Protein AF-0000000084555673 (afdb_homodimer)

Structure (mmCIF, N/CA/C/O backbone):
data_AF-0000000084555673-model_v1
#
loop_
_entity.id
_entity.type
_entity.pdbx_description
1 polymer 'AAA domain-containing protein'
#
loop_
_atom_site.group_PDB
_atom_site.id
_atom_site.type_symbol
_atom_site.label_atom_id
_atom_site.label_alt_id
_atom_site.label_comp_id
_atom_site.label_asym_id
_atom_site.label_entity_id
_atom_site.label_seq_id
_atom_site.pdbx_PDB_ins_code
_atom_site.Cartn_x
_atom_site.Cartn_y
_atom_site.Cartn_z
_atom_site.occupancy
_atom_site.B_iso_or_equiv
_atom_site.auth_seq_id
_atom_site.auth_comp_id
_atom_site.auth_asym_id
_atom_site.auth_atom_id
_atom_site.pdbx_PDB_model_num
ATOM 1 N N . MET A 1 1 ? -10.047 24.25 13.906 1 94.38 1 MET A N 1
ATOM 2 C CA . MET A 1 1 ? -9.016 23.453 13.25 1 94.38 1 MET A CA 1
ATOM 3 C C . MET A 1 1 ? -9.531 22.875 11.93 1 94.38 1 MET A C 1
ATOM 5 O O . MET A 1 1 ? -10.531 22.156 11.914 1 94.38 1 MET A O 1
ATOM 9 N N . ARG A 1 2 ? -9 23.391 10.844 1 95.19 2 ARG A N 1
ATOM 10 C CA . ARG A 1 2 ? -9.32 22.859 9.531 1 95.19 2 ARG A CA 1
ATOM 11 C C . ARG A 1 2 ? -8.516 21.594 9.234 1 95.19 2 ARG A C 1
ATOM 13 O O . ARG A 1 2 ? -7.301 21.578 9.414 1 95.19 2 ARG A O 1
ATOM 20 N N . THR A 1 3 ? -9.242 20.484 8.789 1 97.25 3 THR A N 1
ATOM 21 C CA . THR A 1 3 ? -8.57 19.203 8.594 1 97.25 3 THR A CA 1
ATOM 22 C C . THR A 1 3 ? -8.422 18.891 7.105 1 97.25 3 THR A C 1
ATOM 24 O O . THR A 1 3 ? -9.414 18.797 6.383 1 97.25 3 THR A O 1
ATOM 27 N N . ILE A 1 4 ? -7.195 18.719 6.656 1 96.88 4 ILE A N 1
ATOM 28 C CA . ILE A 1 4 ? -6.863 18.375 5.281 1 96.88 4 ILE A CA 1
ATOM 29 C C . ILE A 1 4 ? -6.355 16.938 5.219 1 96.88 4 ILE A C 1
ATOM 31 O O . ILE A 1 4 ? -5.336 16.594 5.824 1 96.88 4 ILE A O 1
ATOM 35 N N . VAL A 1 5 ? -7.059 16.109 4.527 1 97.31 5 VAL A N 1
ATOM 36 C CA . VAL A 1 5 ? -6.668 14.711 4.367 1 97.31 5 VAL A CA 1
ATOM 37 C C . VAL A 1 5 ? -6.047 14.5 2.988 1 97.31 5 VAL A C 1
ATOM 39 O O . VAL A 1 5 ? -6.613 14.922 1.976 1 97.31 5 VAL A O 1
ATOM 42 N N . ILE A 1 6 ? -4.828 13.977 3.006 1 96.75 6 ILE A N 1
ATOM 43 C CA . ILE A 1 6 ? -4.184 13.586 1.755 1 96.75 6 ILE A CA 1
ATOM 44 C C . ILE A 1 6 ? -4.461 12.109 1.466 1 96.75 6 ILE A C 1
ATOM 46 O O . ILE A 1 6 ? -3.98 11.227 2.182 1 96.75 6 ILE A O 1
ATOM 50 N N . GLY A 1 7 ? -5.242 11.906 0.48 1 91.19 7 GLY A N 1
ATOM 51 C CA . GLY A 1 7 ? -5.688 10.547 0.203 1 91.19 7 GLY A CA 1
ATOM 52 C C . GLY A 1 7 ? -5.359 10.086 -1.206 1 91.19 7 GLY A C 1
ATOM 53 O O . GLY A 1 7 ? -5.16 10.914 -2.102 1 91.19 7 GLY A O 1
ATOM 54 N N . ASN A 1 8 ? -5.16 8.781 -1.337 1 83.88 8 ASN A N 1
ATOM 55 C CA . ASN A 1 8 ? -5.016 8.164 -2.65 1 83.88 8 ASN A CA 1
ATOM 56 C C . ASN A 1 8 ? -5.43 6.691 -2.629 1 83.88 8 ASN A C 1
ATOM 58 O O . ASN A 1 8 ? -5.504 6.082 -1.562 1 83.88 8 ASN A O 1
ATOM 62 N N . TRP A 1 9 ? -5.789 6.297 -3.77 1 88.06 9 TRP A N 1
ATOM 63 C CA . TRP A 1 9 ? -6.07 4.879 -3.949 1 88.06 9 TRP A CA 1
ATOM 64 C C . TRP A 1 9 ? -4.809 4.113 -4.332 1 88.06 9 TRP A C 1
ATOM 66 O O . TRP A 1 9 ? -4.578 3 -3.854 1 88.06 9 TRP A O 1
ATOM 76 N N . LYS A 1 10 ? -4.023 4.777 -5.07 1 87.12 10 LYS A N 1
ATOM 77 C CA . LYS A 1 10 ? -2.799 4.16 -5.578 1 87.12 10 LYS A CA 1
ATOM 78 C C . LYS A 1 10 ? -1.605 4.496 -4.688 1 87.12 10 LYS A C 1
ATOM 80 O O . LYS A 1 10 ? -1.474 5.629 -4.219 1 87.12 10 LYS A O 1
ATOM 85 N N . GLY A 1 11 ? -0.724 3.49 -4.414 1 84 11 GLY A N 1
ATOM 86 C CA . GLY A 1 11 ? 0.52 3.725 -3.699 1 84 11 GLY A CA 1
ATOM 87 C C . GLY A 1 11 ? 1.62 4.285 -4.578 1 84 11 GLY A C 1
ATOM 88 O O . GLY A 1 11 ? 1.535 4.219 -5.809 1 84 11 GLY A O 1
ATOM 89 N N . GLY A 1 12 ? 2.604 4.895 -4.004 1 84.69 12 GLY A N 1
ATOM 90 C CA . GLY A 1 12 ? 3.816 5.273 -4.711 1 84.69 12 GLY A CA 1
ATOM 91 C C . GLY A 1 12 ? 3.689 6.594 -5.449 1 84.69 12 GLY A C 1
ATOM 92 O O . GLY A 1 12 ? 4.551 6.941 -6.262 1 84.69 12 GLY A O 1
ATOM 93 N N . VAL A 1 13 ? 2.654 7.375 -5.18 1 91.5 13 VAL A N 1
ATOM 94 C CA . VAL A 1 13 ? 2.426 8.602 -5.941 1 91.5 13 VAL A CA 1
ATOM 95 C C . VAL A 1 13 ? 3.016 9.789 -5.195 1 91.5 13 VAL A C 1
ATOM 97 O O . VAL A 1 13 ? 2.93 10.93 -5.66 1 91.5 13 VAL A O 1
ATOM 100 N N . GLY A 1 14 ? 3.557 9.625 -3.977 1 93 14 GLY A N 1
ATOM 101 C CA . GLY A 1 14 ? 4.246 10.672 -3.24 1 93 14 GLY A CA 1
ATOM 102 C C . GLY A 1 14 ? 3.389 11.305 -2.156 1 93 14 GLY A C 1
ATOM 103 O O . GLY A 1 14 ? 3.631 12.438 -1.747 1 93 14 GLY A O 1
ATOM 104 N N . LYS A 1 15 ? 2.365 10.609 -1.743 1 95.19 15 LYS A N 1
ATOM 105 C CA . LYS A 1 15 ? 1.43 11.109 -0.74 1 95.19 15 LYS A CA 1
ATOM 106 C C . LYS A 1 15 ? 2.162 11.539 0.526 1 95.19 15 LYS A C 1
ATOM 108 O O . LYS A 1 15 ? 1.978 12.664 1.002 1 95.19 15 LYS A O 1
ATOM 113 N N . THR A 1 16 ? 3.023 10.688 1.094 1 95.5 16 THR A N 1
ATOM 114 C CA . THR A 1 16 ? 3.74 10.953 2.334 1 95.5 16 THR A CA 1
ATOM 115 C C . THR A 1 16 ? 4.676 12.148 2.166 1 95.5 16 THR A C 1
ATOM 117 O O . THR A 1 16 ? 4.727 13.031 3.025 1 95.5 16 THR A O 1
ATOM 120 N N . THR A 1 17 ? 5.41 12.148 1.012 1 95.88 17 THR A N 1
ATOM 121 C CA . THR A 1 17 ? 6.336 13.242 0.721 1 95.88 17 THR A CA 1
ATOM 122 C C . THR A 1 17 ? 5.594 14.57 0.652 1 95.88 17 THR A C 1
ATOM 124 O O . THR A 1 17 ? 6.02 15.555 1.258 1 95.88 17 THR A O 1
ATOM 127 N N . VAL A 1 18 ? 4.477 14.555 -0.02 1 97.25 18 VAL A N 1
ATOM 128 C CA . VAL A 1 18 ? 3.707 15.781 -0.196 1 97.25 18 VAL A CA 1
ATOM 129 C C . VAL A 1 18 ? 3.098 16.203 1.138 1 97.25 18 VAL A C 1
ATOM 131 O O . VAL A 1 18 ? 3.188 17.375 1.526 1 97.25 18 VAL A O 1
ATOM 134 N N . ALA A 1 19 ? 2.518 15.297 1.877 1 98 19 ALA A N 1
ATOM 135 C CA . ALA A 1 19 ? 1.844 15.609 3.135 1 98 19 ALA A CA 1
ATOM 136 C C . ALA A 1 19 ? 2.811 16.234 4.137 1 98 19 ALA A C 1
ATOM 138 O O . ALA A 1 19 ? 2.518 17.281 4.727 1 98 19 ALA A O 1
ATOM 139 N N . THR A 1 20 ? 3.984 15.625 4.309 1 98.19 20 THR A N 1
ATOM 140 C CA . THR A 1 20 ? 4.93 16.094 5.32 1 98.19 20 THR A CA 1
ATOM 141 C C . THR A 1 20 ? 5.535 17.438 4.922 1 98.19 20 THR A C 1
ATOM 143 O O . THR A 1 20 ? 5.656 18.328 5.754 1 98.19 20 THR A O 1
ATOM 146 N N . ASN A 1 21 ? 5.883 17.562 3.635 1 97.94 21 ASN A N 1
ATOM 147 C CA . ASN A 1 21 ? 6.488 18.812 3.209 1 97.94 21 ASN A CA 1
ATOM 148 C C . ASN A 1 21 ? 5.461 19.938 3.15 1 97.94 21 ASN A C 1
ATOM 150 O O . ASN A 1 21 ? 5.797 21.109 3.357 1 97.94 21 ASN A O 1
ATOM 154 N N . LEU A 1 22 ? 4.203 19.594 2.898 1 97.75 22 LEU A N 1
ATOM 155 C CA . LEU A 1 22 ? 3.139 20.594 2.939 1 97.75 22 LEU A CA 1
ATOM 156 C C . LEU A 1 22 ? 2.943 21.125 4.355 1 97.75 22 LEU A C 1
ATOM 158 O O . LEU A 1 22 ? 2.785 22.328 4.555 1 97.75 22 LEU A O 1
ATOM 162 N N . ALA A 1 23 ? 2.934 20.25 5.332 1 98 23 ALA A N 1
ATOM 163 C CA . ALA A 1 23 ? 2.85 20.656 6.73 1 98 23 ALA A CA 1
ATOM 164 C C . ALA A 1 23 ? 4.012 21.578 7.098 1 98 23 ALA A C 1
ATOM 166 O O . ALA A 1 23 ? 3.82 22.609 7.758 1 98 23 ALA A O 1
ATOM 167 N N . CYS A 1 24 ? 5.207 21.25 6.613 1 97.88 24 CYS A N 1
ATOM 168 C CA . CYS A 1 24 ? 6.391 22.062 6.887 1 97.88 24 CYS A CA 1
ATOM 169 C C . CYS A 1 24 ? 6.301 23.406 6.18 1 97.88 24 CYS A C 1
ATOM 171 O O . CYS A 1 24 ? 6.707 24.422 6.727 1 97.88 24 CYS A O 1
ATOM 173 N N . ALA A 1 25 ? 5.805 23.359 4.938 1 97.25 25 ALA A N 1
ATOM 174 C CA . ALA A 1 25 ? 5.594 24.609 4.223 1 97.25 25 ALA A CA 1
ATOM 175 C C . ALA A 1 25 ? 4.672 25.547 5.004 1 97.25 25 ALA A C 1
ATOM 177 O O . ALA A 1 25 ? 4.953 26.734 5.141 1 97.25 25 ALA A O 1
ATOM 178 N N . PHE A 1 26 ? 3.604 25 5.543 1 96.19 26 PHE A N 1
ATOM 179 C CA . PHE A 1 26 ? 2.652 25.797 6.316 1 96.19 26 PHE A CA 1
ATOM 180 C C . PHE A 1 26 ? 3.312 26.359 7.566 1 96.19 26 PHE A C 1
ATOM 182 O O . PHE A 1 26 ? 3.211 27.562 7.832 1 96.19 26 PHE A O 1
ATOM 189 N N . ALA A 1 27 ? 3.971 25.516 8.266 1 93.56 27 ALA A N 1
ATOM 190 C CA . ALA A 1 27 ? 4.625 25.938 9.5 1 93.56 27 ALA A CA 1
ATOM 191 C C . ALA A 1 27 ? 5.652 27.031 9.234 1 93.56 27 ALA A C 1
ATOM 193 O O . ALA A 1 27 ? 5.805 27.953 10.039 1 93.56 27 ALA A O 1
ATOM 194 N N . ASN A 1 28 ? 6.348 26.906 8.117 1 94.75 28 ASN A N 1
ATOM 195 C CA . ASN A 1 28 ? 7.367 27.891 7.766 1 94.75 28 ASN A CA 1
ATOM 196 C C . ASN A 1 28 ? 6.746 29.234 7.375 1 94.75 28 ASN A C 1
ATOM 198 O O . ASN A 1 28 ? 7.27 30.297 7.723 1 94.75 28 ASN A O 1
ATOM 202 N N . ASN A 1 29 ? 5.652 29.188 6.668 1 94.19 29 ASN A N 1
ATOM 203 C CA . ASN A 1 29 ? 5.031 30.406 6.145 1 94.19 29 ASN A CA 1
ATOM 204 C C . ASN A 1 29 ? 4.18 31.094 7.199 1 94.19 29 ASN A C 1
ATOM 206 O O . ASN A 1 29 ? 3.967 32.312 7.133 1 94.19 29 ASN A O 1
ATOM 210 N N . PHE A 1 30 ? 3.697 30.297 8.18 1 94.88 30 PHE A N 1
ATOM 211 C CA . PHE A 1 30 ? 2.852 30.844 9.234 1 94.88 30 PHE A CA 1
ATOM 212 C C . PHE A 1 30 ? 3.352 30.391 10.602 1 94.88 30 PHE A C 1
ATOM 214 O O . PHE A 1 30 ? 2.678 29.609 11.297 1 94.88 30 PHE A O 1
ATOM 221 N N . PRO A 1 31 ? 4.426 30.906 11.062 1 94.44 31 PRO A N 1
ATOM 222 C CA . PRO A 1 31 ? 5.09 30.438 12.281 1 94.44 31 PRO A CA 1
ATOM 223 C C . PRO A 1 31 ? 4.246 30.656 13.531 1 94.44 31 PRO A C 1
ATOM 225 O O . PRO A 1 31 ? 4.492 30.016 14.562 1 94.44 31 PRO A O 1
ATOM 228 N N . GLU A 1 32 ? 3.25 31.531 13.445 1 95.94 32 GLU A N 1
ATOM 229 C CA . GLU A 1 32 ? 2.406 31.828 14.602 1 95.94 32 GLU A CA 1
ATOM 230 C C . GLU A 1 32 ? 1.264 30.812 14.711 1 95.94 32 GLU A C 1
ATOM 232 O O . GLU A 1 32 ? 0.589 30.75 15.742 1 95.94 32 GLU A O 1
ATOM 237 N N . LEU A 1 33 ? 1.061 30.047 13.68 1 96.5 33 LEU A N 1
ATOM 238 C CA . LEU A 1 33 ? -0.016 29.062 13.664 1 96.5 33 LEU A CA 1
ATOM 239 C C . LEU A 1 33 ? 0.51 27.688 14.008 1 96.5 33 LEU A C 1
ATOM 241 O O . LEU A 1 33 ? 1.713 27.422 13.906 1 96.5 33 LEU A O 1
ATOM 245 N N . HIS A 1 34 ? -0.378 26.875 14.516 1 97.75 34 HIS A N 1
ATOM 246 C CA . HIS A 1 34 ? 0.008 25.547 14.977 1 97.75 34 HIS A CA 1
ATOM 247 C C . HIS A 1 34 ? -0.662 24.453 14.141 1 97.75 34 HIS A C 1
ATOM 249 O O . HIS A 1 34 ? -1.849 24.547 13.82 1 97.75 34 HIS A O 1
ATOM 255 N N . VAL A 1 35 ? 0.139 23.484 13.805 1 98.06 35 VAL A N 1
ATOM 256 C CA . VAL A 1 35 ? -0.308 22.406 12.938 1 98.06 35 VAL A CA 1
ATOM 257 C C . VAL A 1 35 ? -0.272 21.078 13.695 1 98.06 35 VAL A C 1
ATOM 259 O O . VAL A 1 35 ? 0.686 20.797 14.422 1 98.06 35 VAL A O 1
ATOM 262 N N . LEU A 1 36 ? -1.356 20.312 13.609 1 98.69 36 LEU A N 1
ATOM 263 C CA . LEU A 1 36 ? -1.357 18.906 14.008 1 98.69 36 LEU A CA 1
ATOM 264 C C . LEU A 1 36 ? -1.206 18 12.797 1 98.69 36 LEU A C 1
ATOM 266 O O . LEU A 1 36 ? -1.926 18.141 11.812 1 98.69 36 LEU A O 1
ATOM 270 N N . PHE A 1 37 ? -0.201 17.156 12.82 1 98.88 37 PHE A N 1
ATOM 271 C CA . PHE A 1 37 ? -0.026 16.156 11.781 1 98.88 37 PHE A CA 1
ATOM 272 C C . PHE A 1 37 ? -0.397 14.766 12.297 1 98.88 37 PHE A C 1
ATOM 274 O O . PHE A 1 37 ? 0.072 14.352 13.352 1 98.88 37 PHE A O 1
ATOM 281 N N . ILE A 1 38 ? -1.252 14.078 11.586 1 98.88 38 ILE A N 1
ATOM 282 C CA . ILE A 1 38 ? -1.645 12.727 11.969 1 98.88 38 ILE A CA 1
ATOM 283 C C . ILE A 1 38 ? -1.181 11.734 10.906 1 98.88 38 ILE A C 1
ATOM 285 O O . ILE A 1 38 ? -1.553 11.852 9.734 1 98.88 38 ILE A O 1
ATOM 289 N N . ASP A 1 39 ? -0.331 10.844 11.289 1 98.5 39 ASP A N 1
ATOM 290 C CA . ASP A 1 39 ? 0.047 9.695 10.477 1 98.5 39 ASP A CA 1
ATOM 291 C C . ASP A 1 39 ? -0.952 8.555 10.633 1 98.5 39 ASP A C 1
ATOM 293 O O . ASP A 1 39 ? -1.126 8.023 11.734 1 98.5 39 ASP A O 1
ATOM 297 N N . CYS A 1 40 ? -1.607 8.18 9.531 1 97.56 40 CYS A N 1
ATOM 298 C CA . CYS A 1 40 ? -2.607 7.121 9.594 1 97.56 40 CYS A CA 1
ATOM 299 C C . CYS A 1 40 ? -2.156 5.898 8.797 1 97.56 40 CYS A C 1
ATOM 301 O O . CYS A 1 40 ? -2.986 5.137 8.297 1 97.56 40 CYS A O 1
ATOM 303 N N . ASP A 1 41 ? -0.939 5.77 8.547 1 95 41 ASP A N 1
ATOM 304 C CA . ASP A 1 41 ? -0.382 4.625 7.836 1 95 41 ASP A CA 1
ATOM 305 C C . ASP A 1 41 ? 0.433 3.736 8.773 1 95 41 ASP A C 1
ATOM 307 O O . ASP A 1 41 ? 1.4 4.191 9.383 1 95 41 ASP A O 1
ATOM 311 N N . LYS A 1 42 ? 0.138 2.475 8.758 1 92.56 42 LYS A N 1
ATOM 312 C CA . LYS A 1 42 ? 0.817 1.525 9.633 1 92.56 42 LYS A CA 1
ATOM 313 C C . LYS A 1 42 ? 2.314 1.481 9.336 1 92.56 42 LYS A C 1
ATOM 315 O O . LYS A 1 42 ? 3.102 1.034 10.18 1 92.56 42 LYS A O 1
ATOM 320 N N . GLN A 1 43 ? 2.721 1.929 8.164 1 89.19 43 GLN A N 1
ATOM 321 C CA . GLN A 1 43 ? 4.137 1.946 7.805 1 89.19 43 GLN A CA 1
ATOM 322 C C . GLN A 1 43 ? 4.887 3.016 8.594 1 89.19 43 GLN A C 1
ATOM 324 O O . GLN A 1 43 ? 6.109 2.934 8.75 1 89.19 43 GLN A O 1
ATOM 329 N N . GLY A 1 44 ? 4.23 4.047 9.055 1 93.56 44 GLY A N 1
ATOM 330 C CA . GLY A 1 44 ? 4.809 5.051 9.93 1 93.56 44 GLY A CA 1
ATOM 331 C C . GLY A 1 44 ? 5.852 5.914 9.25 1 93.56 44 GLY A C 1
ATOM 332 O O 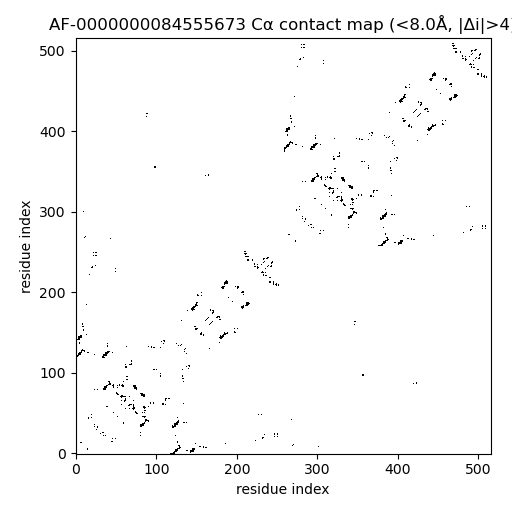. GLY A 1 44 ? 6.762 6.43 9.898 1 93.56 44 GLY A O 1
ATOM 333 N N . ASN A 1 45 ? 5.793 6.102 7.934 1 92.38 45 ASN A N 1
ATOM 334 C CA . ASN A 1 45 ? 6.812 6.863 7.223 1 92.38 45 ASN A CA 1
ATOM 335 C C . ASN A 1 45 ? 6.801 8.336 7.629 1 92.38 45 ASN A C 1
ATOM 337 O O . ASN A 1 45 ? 7.855 8.93 7.855 1 92.38 45 ASN A O 1
ATOM 341 N N . SER A 1 46 ? 5.574 8.891 7.707 1 97.06 46 SER A N 1
ATOM 342 C CA . SER A 1 46 ? 5.477 10.281 8.148 1 97.06 46 SER A CA 1
ATOM 343 C C . SER A 1 46 ? 5.977 10.438 9.586 1 97.06 46 SER A C 1
ATOM 345 O O . SER A 1 46 ? 6.66 11.406 9.906 1 97.06 46 SER A O 1
ATOM 347 N N . SER A 1 47 ? 5.613 9.477 10.406 1 97.88 47 SER A N 1
ATOM 348 C CA . SER A 1 47 ? 6.062 9.484 11.797 1 97.88 47 SER A CA 1
ATOM 349 C C . SER A 1 47 ? 7.582 9.484 11.891 1 97.88 47 SER A C 1
ATOM 351 O O . SER A 1 47 ? 8.164 10.234 12.672 1 97.88 47 SER A O 1
ATOM 353 N N . ALA A 1 48 ? 8.211 8.641 11.078 1 94.44 48 ALA A N 1
ATOM 354 C CA . ALA A 1 48 ? 9.672 8.57 11.062 1 94.44 48 ALA A CA 1
ATOM 355 C C . ALA A 1 48 ? 10.273 9.891 10.594 1 94.44 48 ALA A C 1
ATOM 357 O O . ALA A 1 48 ? 11.281 10.352 11.148 1 94.44 48 ALA A O 1
ATOM 358 N N . ARG A 1 49 ? 9.703 10.477 9.602 1 95.75 49 ARG A N 1
ATOM 359 C CA . ARG A 1 49 ? 10.211 11.734 9.062 1 95.75 49 ARG A CA 1
ATOM 360 C C . ARG A 1 49 ? 10.188 12.836 10.117 1 95.75 49 ARG A C 1
ATOM 362 O O . ARG A 1 49 ? 11.039 13.727 10.117 1 95.75 49 ARG A O 1
ATOM 369 N N . PHE A 1 50 ? 9.203 12.766 11.023 1 97.69 50 PHE A N 1
ATOM 370 C CA . PHE A 1 50 ? 9.07 13.773 12.07 1 97.69 50 PHE A CA 1
ATOM 371 C C . PHE A 1 50 ? 9.734 13.305 13.359 1 97.69 50 PHE A C 1
ATOM 373 O O . PHE A 1 50 ? 9.445 13.828 14.438 1 97.69 50 PHE A O 1
ATOM 380 N N . CYS A 1 51 ? 10.57 12.266 13.305 1 95.88 51 CYS A N 1
ATOM 381 C CA . CYS A 1 51 ? 11.359 11.75 14.414 1 95.88 51 CYS A CA 1
ATOM 382 C C . CYS A 1 51 ? 10.469 11.383 15.594 1 95.88 51 CYS A C 1
ATOM 384 O O . CYS A 1 51 ? 10.734 11.781 16.734 1 95.88 51 CYS A O 1
ATOM 386 N N . ALA A 1 52 ? 9.438 10.672 15.281 1 95.94 52 ALA A N 1
ATOM 387 C CA . ALA A 1 52 ? 8.484 10.25 16.312 1 95.94 52 ALA A CA 1
ATOM 388 C C . ALA A 1 52 ? 9.156 9.391 17.375 1 95.94 52 ALA A C 1
ATOM 390 O O . ALA A 1 52 ? 10.055 8.594 17.047 1 95.94 52 ALA A O 1
ATOM 391 N N . ASP A 1 53 ? 8.781 9.57 18.641 1 97.19 53 ASP A N 1
ATOM 392 C CA . ASP A 1 53 ? 9.094 8.633 19.719 1 97.19 53 ASP A CA 1
ATOM 393 C C . ASP A 1 53 ? 8.086 7.484 19.75 1 97.19 53 ASP A C 1
ATOM 395 O O . ASP A 1 53 ? 6.992 7.625 20.297 1 97.19 53 ASP A O 1
ATOM 399 N N . PHE A 1 54 ? 8.469 6.395 19.297 1 94.38 54 PHE A N 1
ATOM 400 C CA . PHE A 1 54 ? 7.559 5.277 19.078 1 94.38 54 PHE A CA 1
ATOM 401 C C . PHE A 1 54 ? 7.25 4.578 20.406 1 94.38 54 PHE A C 1
ATOM 403 O O . PHE A 1 54 ? 6.426 3.666 20.453 1 94.38 54 PHE A O 1
ATOM 410 N N . SER A 1 55 ? 7.844 5.02 21.469 1 95.75 55 SER A N 1
ATOM 411 C CA . SER A 1 55 ? 7.527 4.496 22.797 1 95.75 55 SER A CA 1
ATOM 412 C C . SER A 1 55 ? 6.309 5.195 23.391 1 95.75 55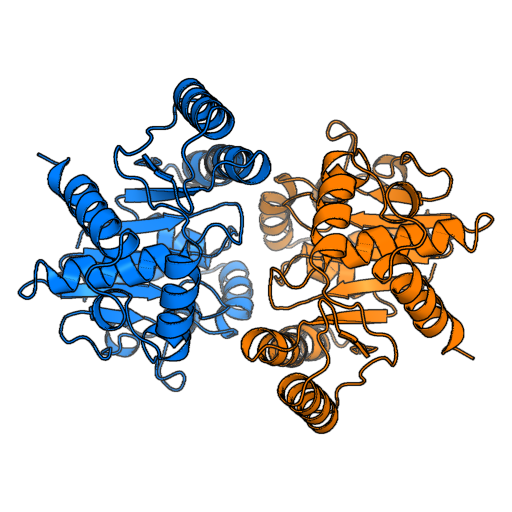 SER A C 1
ATOM 414 O O . SER A 1 55 ? 5.734 4.73 24.375 1 95.75 55 SER A O 1
ATOM 416 N N . LYS A 1 56 ? 5.898 6.297 22.828 1 97.19 56 LYS A N 1
ATOM 417 C CA . LYS A 1 56 ? 4.754 7.07 23.312 1 97.19 56 LYS A CA 1
ATOM 418 C C . LYS A 1 56 ? 3.459 6.59 22.656 1 97.19 56 LYS A C 1
ATOM 420 O O . LYS A 1 56 ? 3.49 5.934 21.609 1 97.19 56 LYS A O 1
ATOM 425 N N . PRO A 1 57 ? 2.35 6.934 23.297 1 98.06 57 PRO A N 1
ATOM 426 C CA . PRO A 1 57 ? 1.076 6.59 22.656 1 98.06 57 PRO A CA 1
ATOM 427 C C . PRO A 1 57 ? 0.934 7.191 21.266 1 98.06 57 PRO A C 1
ATOM 429 O O . PRO A 1 57 ? 1.483 8.266 20.984 1 98.06 57 PRO A O 1
ATOM 432 N N . ASN A 1 58 ? 0.297 6.473 20.438 1 98.25 58 ASN A N 1
ATOM 433 C CA . ASN A 1 58 ? 0.096 6.891 19.062 1 98.25 58 ASN A CA 1
ATOM 434 C C . ASN A 1 58 ? -1.357 6.719 18.625 1 98.25 58 ASN A C 1
ATOM 436 O O . ASN A 1 58 ? -2.254 6.637 19.469 1 98.25 58 ASN A O 1
ATOM 440 N N . LEU A 1 59 ? -1.636 6.734 17.375 1 98.5 59 LEU A N 1
ATOM 441 C CA . LEU A 1 59 ? -2.994 6.684 16.844 1 98.5 59 LEU A CA 1
ATOM 442 C C . LEU A 1 59 ? -3.701 5.402 17.281 1 98.5 59 LEU A C 1
ATOM 444 O O . LEU A 1 59 ? -4.895 5.422 17.594 1 98.5 59 LEU A O 1
ATOM 448 N N . THR A 1 60 ? -2.957 4.309 17.344 1 97.12 60 THR A N 1
ATOM 449 C CA . THR A 1 60 ? -3.504 3.033 17.797 1 97.12 60 THR A CA 1
ATOM 450 C C . THR A 1 60 ? -4.082 3.158 19.203 1 97.12 60 THR A C 1
ATOM 452 O O . THR A 1 60 ? -5.199 2.709 19.469 1 97.12 60 THR A O 1
ATOM 455 N N . ASN A 1 61 ? -3.381 3.777 20.031 1 98 61 ASN A N 1
ATOM 456 C CA . ASN A 1 61 ? -3.793 3.92 21.422 1 98 61 ASN A CA 1
ATOM 457 C C . ASN A 1 61 ? -5.039 4.793 21.547 1 98 61 ASN A C 1
ATOM 459 O O . ASN A 1 61 ? -5.879 4.559 22.422 1 98 61 ASN A O 1
ATOM 463 N N . ILE A 1 62 ? -5.141 5.746 20.703 1 97.81 62 ILE A N 1
ATOM 464 C CA . ILE A 1 62 ? -6.336 6.582 20.688 1 97.81 62 ILE A CA 1
ATOM 465 C C . ILE A 1 62 ? -7.539 5.75 20.25 1 97.81 62 ILE A C 1
ATOM 467 O O . ILE A 1 62 ? -8.594 5.777 20.891 1 97.81 62 ILE A O 1
ATOM 471 N N . LEU A 1 63 ? -7.359 4.961 19.25 1 96.19 63 LEU A N 1
ATOM 472 C CA . LEU A 1 63 ? -8.469 4.285 18.578 1 96.19 63 LEU A CA 1
ATOM 473 C C . LEU A 1 63 ? -8.922 3.066 19.375 1 96.19 63 LEU A C 1
ATOM 475 O O . LEU A 1 63 ? -10.102 2.721 19.391 1 96.19 63 LEU A O 1
ATOM 479 N N . VAL A 1 64 ? -8 2.412 20.062 1 94.62 64 VAL A N 1
ATOM 480 C CA . VAL A 1 64 ? -8.344 1.121 20.656 1 94.62 64 VAL A CA 1
ATOM 481 C C . VAL A 1 64 ? -8.352 1.231 22.172 1 94.62 64 VAL A C 1
ATOM 483 O O . VAL A 1 64 ? -9.211 0.65 22.844 1 94.62 64 VAL A O 1
ATOM 486 N N . ASP A 1 65 ? -7.398 2.018 22.766 1 94.38 65 ASP A N 1
ATOM 487 C CA . ASP A 1 65 ? -7.199 2.014 24.219 1 94.38 65 ASP A CA 1
ATOM 488 C C . ASP A 1 65 ? -7.93 3.182 24.875 1 94.38 65 ASP A C 1
ATOM 490 O O . ASP A 1 65 ? -7.922 3.312 26.094 1 94.38 65 ASP A O 1
ATOM 494 N N . GLY A 1 66 ? -8.469 4.047 24.125 1 93.88 66 GLY A N 1
ATOM 495 C CA . GLY A 1 66 ? -9.164 5.195 24.672 1 93.88 66 GLY A CA 1
ATOM 496 C C . GLY A 1 66 ? -8.219 6.246 25.234 1 93.88 66 GLY A C 1
ATOM 497 O O . GLY A 1 66 ? -8.609 7.023 26.109 1 93.88 66 GLY A O 1
ATOM 498 N N . VAL A 1 67 ? -7.027 6.262 24.75 1 96.81 67 VAL A N 1
ATOM 499 C CA . VAL A 1 67 ? -6.047 7.254 25.172 1 96.81 67 VAL A CA 1
ATOM 500 C C . VAL A 1 67 ? -6.457 8.641 24.688 1 96.81 67 VAL A C 1
ATOM 502 O O . VAL A 1 67 ? -6.906 8.789 23.547 1 96.81 67 VAL A O 1
ATOM 505 N N . ALA A 1 68 ? -6.328 9.602 25.562 1 97.44 68 ALA A N 1
ATOM 506 C CA . ALA A 1 68 ? -6.648 10.969 25.172 1 97.44 68 ALA A CA 1
ATOM 507 C C . ALA A 1 68 ? -5.68 11.492 24.125 1 97.44 68 ALA A C 1
ATOM 509 O O . ALA A 1 68 ? -4.496 11.141 24.125 1 97.44 68 ALA A O 1
ATOM 510 N N . ALA A 1 69 ? -6.172 12.375 23.25 1 98.06 69 ALA A N 1
ATOM 511 C CA . ALA A 1 69 ? -5.344 12.914 22.172 1 98.06 69 ALA A CA 1
ATOM 512 C C . ALA A 1 69 ? -4.121 13.641 22.734 1 98.06 69 ALA A C 1
ATOM 514 O O . ALA A 1 69 ? -3.02 13.516 22.203 1 98.06 69 ALA A O 1
ATOM 515 N N . ASP A 1 70 ? -4.316 14.305 23.812 1 97.38 70 ASP A N 1
ATOM 516 C CA . ASP A 1 70 ? -3.238 15.094 24.406 1 97.38 70 ASP A CA 1
ATOM 517 C C . ASP A 1 70 ? -2.082 14.195 24.844 1 97.38 70 ASP A C 1
ATOM 519 O O . ASP A 1 70 ? -0.925 14.617 24.844 1 97.38 70 ASP A O 1
ATOM 523 N N . GLU A 1 71 ? -2.426 12.969 25.188 1 97.81 71 GLU A N 1
ATOM 524 C CA . GLU A 1 71 ? -1.411 12.016 25.625 1 97.81 71 GLU A CA 1
ATOM 525 C C . GLU A 1 71 ? -0.66 11.422 24.438 1 97.81 71 GLU A C 1
ATOM 527 O O . GLU A 1 71 ? 0.485 10.992 24.578 1 97.81 71 GLU A O 1
ATOM 532 N N . ALA A 1 72 ? -1.263 11.453 23.297 1 98.38 72 ALA A N 1
ATOM 533 C CA . ALA A 1 72 ? -0.681 10.836 22.109 1 98.38 72 ALA A CA 1
ATOM 534 C C . ALA A 1 72 ? 0.044 11.867 21.25 1 98.38 72 ALA A C 1
ATOM 536 O O . ALA A 1 72 ? 0.855 11.516 20.391 1 98.38 72 ALA A O 1
ATOM 537 N N . ILE A 1 73 ? -0.262 13.117 21.469 1 98.62 73 ILE A N 1
ATOM 538 C CA . ILE A 1 73 ? 0.361 14.195 20.719 1 98.62 73 ILE A CA 1
ATOM 539 C C . ILE A 1 73 ? 1.811 14.367 21.172 1 98.62 73 ILE A C 1
ATOM 541 O O . ILE A 1 73 ? 2.092 14.438 22.359 1 98.62 73 ILE A O 1
ATOM 545 N N . GLN A 1 74 ? 2.678 14.352 20.234 1 98.12 74 GLN A N 1
ATOM 546 C CA . GLN A 1 74 ? 4.09 14.586 20.516 1 98.12 74 GLN A CA 1
ATOM 547 C C . GLN A 1 74 ? 4.617 15.797 19.75 1 98.12 74 GLN A C 1
ATOM 549 O O . GLN A 1 74 ? 4.195 16.047 18.609 1 98.12 74 GLN A O 1
ATOM 554 N N . GLN A 1 75 ? 5.539 16.469 20.344 1 97.06 75 GLN A N 1
ATOM 555 C CA . GLN A 1 75 ? 6.234 17.562 19.656 1 97.06 75 GLN A CA 1
ATOM 556 C C . GLN A 1 75 ? 7.223 17.016 18.625 1 97.06 75 GLN A C 1
ATOM 558 O O . GLN A 1 75 ? 7.809 15.945 18.828 1 97.06 75 GLN A O 1
ATOM 563 N N . THR A 1 76 ? 7.309 17.688 17.516 1 97.69 76 THR A N 1
ATOM 564 C CA . THR A 1 76 ? 8.297 17.344 16.5 1 97.69 76 THR A CA 1
ATOM 565 C C . THR A 1 76 ? 9.516 18.266 16.594 1 97.69 76 THR A C 1
ATOM 567 O O . THR A 1 76 ? 9.625 19.062 17.531 1 97.69 76 THR A O 1
ATOM 570 N N . GLN A 1 77 ? 10.477 18.078 15.734 1 95.38 77 GLN A N 1
ATOM 571 C CA . GLN A 1 77 ? 11.641 18.953 15.664 1 95.38 77 GLN A CA 1
ATOM 572 C C . GLN A 1 77 ? 11.242 20.359 15.195 1 95.38 77 GLN A C 1
ATOM 574 O O . GLN A 1 77 ? 12.047 21.297 15.273 1 95.38 77 GLN A O 1
ATOM 579 N N . TYR A 1 78 ? 10.016 20.5 14.75 1 95.56 78 TYR A N 1
ATOM 580 C CA . TYR A 1 78 ? 9.461 21.797 14.367 1 95.56 78 TYR A CA 1
ATOM 581 C C . TYR A 1 78 ? 8.547 22.328 15.453 1 95.56 78 TYR A C 1
ATOM 583 O O . TYR A 1 78 ? 7.594 21.672 15.859 1 95.56 78 TYR A O 1
ATOM 591 N N . CYS A 1 79 ? 8.695 23.5 15.93 1 93.12 79 CYS A N 1
ATOM 592 C CA . CYS A 1 79 ? 8.062 24.047 17.125 1 93.12 79 CYS A CA 1
ATOM 593 C C . CYS A 1 79 ? 6.559 24.188 16.938 1 93.12 79 CYS A C 1
ATOM 595 O O . CYS A 1 79 ? 5.801 24.141 17.906 1 93.12 79 CYS A O 1
ATOM 597 N N . ASN A 1 80 ? 6.117 24.359 15.75 1 96.88 80 ASN A N 1
ATOM 598 C CA . ASN A 1 80 ? 4.695 24.609 15.531 1 96.88 80 ASN A CA 1
ATOM 599 C C . ASN A 1 80 ? 4.023 23.422 14.828 1 96.88 80 ASN A C 1
ATOM 601 O O . ASN A 1 80 ? 2.943 23.578 14.258 1 96.88 80 ASN A O 1
ATOM 605 N N . ILE A 1 81 ? 4.66 22.25 14.758 1 98.44 81 ILE A N 1
ATOM 606 C CA . ILE A 1 81 ? 4.062 21.016 14.234 1 98.44 81 ILE A CA 1
ATOM 607 C C . ILE A 1 81 ? 4.082 19.938 15.32 1 98.44 81 ILE A C 1
ATOM 609 O O . ILE A 1 81 ? 5.148 19.531 15.773 1 98.44 81 ILE A O 1
ATOM 613 N N . ASP A 1 82 ? 2.928 19.547 15.719 1 98.75 82 ASP A N 1
ATOM 614 C CA . ASP A 1 82 ? 2.805 18.375 16.594 1 98.75 82 ASP A CA 1
ATOM 615 C C . ASP A 1 82 ? 2.35 17.156 15.805 1 98.75 82 ASP A C 1
ATOM 617 O O . ASP A 1 82 ? 1.841 17.281 14.688 1 98.75 82 ASP A O 1
ATOM 621 N N . LEU A 1 83 ? 2.576 15.977 16.406 1 98.81 83 LEU A N 1
ATOM 622 C CA . LEU A 1 83 ? 2.383 14.742 15.656 1 98.81 83 LEU A CA 1
ATOM 623 C C . LEU A 1 83 ? 1.585 13.734 16.469 1 98.81 83 LEU A C 1
ATOM 625 O O . LEU A 1 83 ? 1.819 13.578 17.672 1 98.81 83 LEU A O 1
ATOM 629 N N . ILE A 1 84 ? 0.596 13.188 15.938 1 98.88 84 ILE A N 1
ATOM 630 C CA . ILE A 1 84 ? 0.106 11.875 16.344 1 98.88 84 ILE A CA 1
ATOM 631 C C . ILE A 1 84 ? 0.676 10.805 15.414 1 98.88 84 ILE A C 1
ATOM 633 O O . ILE A 1 84 ? 0.36 10.773 14.227 1 98.88 84 ILE A O 1
ATOM 637 N N . ALA A 1 85 ? 1.474 9.914 15.953 1 98.69 85 ALA A N 1
ATOM 638 C CA . ALA A 1 85 ? 2.27 8.977 15.172 1 98.69 85 ALA A CA 1
ATOM 639 C C . ALA A 1 85 ? 1.482 7.703 14.875 1 98.69 85 ALA A C 1
ATOM 641 O O . ALA A 1 85 ? 0.405 7.488 15.438 1 98.69 85 ALA A O 1
ATOM 642 N N . ALA A 1 86 ? 1.947 6.988 13.922 1 97.69 86 ALA A N 1
ATOM 643 C CA . ALA A 1 86 ? 1.453 5.645 13.617 1 97.69 86 ALA A CA 1
ATOM 644 C C . ALA A 1 86 ? 2.598 4.637 13.57 1 97.69 86 ALA A C 1
ATOM 646 O O . ALA A 1 86 ? 3.752 5.008 13.344 1 97.69 86 ALA A O 1
ATOM 647 N N . ASP A 1 87 ? 2.316 3.461 13.82 1 94.38 87 ASP A N 1
ATOM 648 C CA . ASP A 1 87 ? 3.244 2.338 13.734 1 94.38 87 ASP A CA 1
ATOM 649 C C . ASP A 1 87 ? 2.512 1.048 13.367 1 94.38 87 ASP A C 1
ATOM 651 O O . ASP A 1 87 ? 1.307 1.063 13.109 1 94.38 87 ASP A O 1
ATOM 655 N N . PRO A 1 88 ? 3.158 -0.023 13.273 1 91.38 88 PRO A N 1
ATOM 656 C CA . PRO A 1 88 ? 2.555 -1.26 12.766 1 91.38 88 PRO A CA 1
ATOM 657 C C . PRO A 1 88 ? 1.384 -1.736 13.625 1 91.38 88 PRO A C 1
ATOM 659 O O . PRO A 1 88 ? 0.554 -2.521 13.164 1 91.38 88 PRO A O 1
ATOM 662 N N . SER A 1 89 ? 1.281 -1.281 14.82 1 91.88 89 SER A N 1
ATOM 663 C CA . SER A 1 89 ? 0.195 -1.699 15.695 1 91.88 89 SER A CA 1
ATOM 664 C C . SER A 1 89 ? -1.16 -1.273 15.148 1 91.88 89 SER A C 1
ATOM 666 O O . SER A 1 89 ? -2.197 -1.801 15.555 1 91.88 89 SER A O 1
ATOM 668 N N . LEU A 1 90 ? -1.144 -0.33 14.203 1 93.19 90 LEU A N 1
ATOM 669 C CA . LEU A 1 90 ? -2.369 0.155 13.586 1 93.19 90 LEU A CA 1
ATOM 670 C C . LEU A 1 90 ? 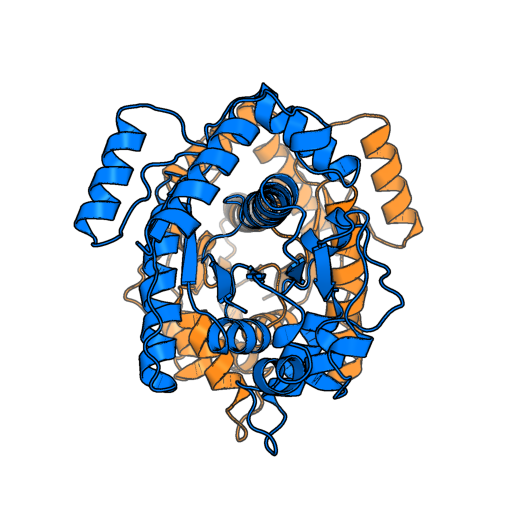-3.062 -0.96 12.805 1 93.19 90 LEU A C 1
ATOM 672 O O . LEU A 1 90 ? -4.289 -0.957 12.672 1 93.19 90 LEU A O 1
ATOM 676 N N . MET A 1 91 ? -2.299 -1.877 12.344 1 88.69 91 MET A N 1
ATOM 677 C CA . MET A 1 91 ? -2.871 -3.008 11.617 1 88.69 91 MET A CA 1
ATOM 678 C C . MET A 1 91 ? -3.822 -3.801 12.508 1 88.69 91 MET A C 1
ATOM 680 O O . MET A 1 91 ? -4.98 -4.016 12.148 1 88.69 91 MET A O 1
ATOM 684 N N . ALA A 1 92 ? -3.371 -4.215 13.68 1 84.44 92 ALA A N 1
ATOM 685 C CA . ALA A 1 92 ? -4.188 -4.957 14.641 1 84.44 92 ALA A CA 1
ATOM 686 C C . ALA A 1 92 ? -5.344 -4.105 15.148 1 84.44 92 ALA A C 1
ATOM 688 O O . ALA A 1 92 ? -6.434 -4.617 15.414 1 84.44 92 ALA A O 1
ATOM 689 N N . ALA A 1 93 ? -5.043 -2.83 15.273 1 89.62 93 ALA A N 1
ATOM 690 C CA . ALA A 1 93 ? -6.074 -1.904 15.742 1 89.62 93 ALA A CA 1
ATOM 691 C C . ALA A 1 93 ? -7.281 -1.914 14.805 1 89.62 93 ALA A C 1
ATOM 693 O O . ALA A 1 93 ? -8.43 -1.899 15.266 1 89.62 93 ALA A O 1
ATOM 694 N N . ASN A 1 94 ? -7.02 -1.936 13.547 1 86.88 94 ASN A N 1
ATOM 695 C CA . ASN A 1 94 ? -8.094 -1.922 12.57 1 86.88 94 ASN A CA 1
ATOM 696 C C . ASN A 1 94 ? -8.992 -3.148 12.703 1 86.88 94 ASN A C 1
ATOM 698 O O . ASN A 1 94 ? -10.211 -3.051 12.562 1 86.88 94 ASN A O 1
ATOM 702 N N . PHE A 1 95 ? -8.43 -4.242 13.039 1 77.88 95 PHE A N 1
ATOM 703 C CA . PHE A 1 95 ? -9.203 -5.461 13.234 1 77.88 95 PHE A CA 1
ATOM 704 C C . PHE A 1 95 ? -10.008 -5.387 14.531 1 77.88 95 PHE A C 1
ATOM 706 O O . PHE A 1 95 ? -11.18 -5.754 14.562 1 77.88 95 PHE A O 1
ATOM 713 N N . SER A 1 96 ? -9.352 -4.91 15.547 1 83.25 96 SER A N 1
ATOM 714 C CA . SER A 1 96 ? -9.969 -4.836 16.859 1 83.25 96 SER A CA 1
ATOM 715 C C . SER A 1 96 ? -11.18 -3.91 16.859 1 83.25 96 SER A C 1
ATOM 717 O O . SER A 1 96 ? -12.219 -4.227 17.453 1 83.25 96 SER A O 1
ATOM 719 N N . ILE A 1 97 ? -11.047 -2.775 16.172 1 85.56 97 ILE A N 1
ATOM 720 C CA . ILE A 1 97 ? -12.125 -1.791 16.125 1 85.56 97 ILE A CA 1
ATOM 721 C C . ILE A 1 97 ? -13.32 -2.371 15.375 1 85.56 97 ILE A C 1
ATOM 723 O O . ILE A 1 97 ? -14.469 -2.191 15.789 1 85.56 97 ILE A O 1
ATOM 727 N N . LEU A 1 98 ? -13.039 -3.055 14.352 1 73.81 98 LEU A N 1
ATOM 728 C CA . LEU A 1 98 ? -14.109 -3.607 13.523 1 73.81 98 LEU A CA 1
ATOM 729 C C . LEU A 1 98 ? -14.891 -4.676 14.289 1 73.81 98 LEU A C 1
ATOM 731 O O . LEU A 1 98 ? -16.078 -4.871 14.039 1 73.81 98 LEU A O 1
ATOM 735 N N . LYS A 1 99 ? -14.227 -5.301 15.164 1 73.06 99 LYS A N 1
ATOM 736 C CA . LYS A 1 99 ? -14.875 -6.363 15.922 1 73.06 99 LYS A CA 1
ATOM 737 C C . LYS A 1 99 ? -15.672 -5.797 17.094 1 73.06 99 LYS A C 1
ATOM 739 O O . LYS A 1 99 ? -16.531 -6.48 17.656 1 73.06 99 LYS A O 1
ATOM 744 N N . GLU A 1 100 ? -15.328 -4.586 17.422 1 75.06 100 GLU A N 1
ATOM 745 C CA . GLU A 1 100 ? -16.031 -3.959 18.531 1 75.06 100 GLU A CA 1
ATOM 746 C C . GLU A 1 100 ? -17.453 -3.584 18.141 1 75.06 100 GLU A C 1
ATOM 748 O O . GLU A 1 100 ? -17.672 -2.926 17.125 1 75.06 100 GLU A O 1
ATOM 753 N N . GLU A 1 101 ? -18.438 -4.141 18.766 1 70.31 101 GLU A N 1
ATOM 754 C CA . GLU A 1 101 ? -19.828 -3.932 18.422 1 70.31 101 GLU A CA 1
ATOM 755 C C . GLU A 1 101 ? -20.484 -2.889 19.328 1 70.31 101 GLU A C 1
ATOM 757 O O . GLU A 1 101 ? -21.516 -2.322 18.984 1 70.31 101 GLU A O 1
ATOM 762 N N . GLU A 1 102 ? -19.828 -2.545 20.359 1 75.56 102 GLU A N 1
ATOM 763 C CA . GLU A 1 102 ? -20.5 -1.725 21.375 1 75.56 102 GLU A CA 1
ATOM 764 C C . GLU A 1 102 ? -20.344 -0.238 21.062 1 75.56 102 GLU A C 1
ATOM 766 O O . GLU A 1 102 ? -21.188 0.573 21.438 1 75.56 102 GLU A O 1
ATOM 771 N N . ARG A 1 103 ? -19.328 0.133 20.453 1 77.12 103 ARG A N 1
ATOM 772 C CA . ARG A 1 103 ? -19.078 1.547 20.188 1 77.12 103 ARG A CA 1
ATOM 773 C C . ARG A 1 103 ? -19.125 1.85 18.703 1 77.12 103 ARG A C 1
ATOM 775 O O . ARG A 1 103 ? -18.781 0.997 17.875 1 77.12 103 ARG A O 1
ATOM 782 N N . ARG A 1 104 ? -19.641 3.154 18.484 1 84.81 104 ARG A N 1
ATOM 783 C CA . ARG A 1 104 ? -19.547 3.604 17.094 1 84.81 104 ARG A CA 1
ATOM 784 C C . ARG A 1 104 ? -18.109 3.631 16.625 1 84.81 104 ARG A C 1
ATOM 786 O O . ARG A 1 104 ? -17.219 4.145 17.328 1 84.81 104 ARG A O 1
ATOM 793 N N . GLN A 1 105 ? -17.797 3.092 15.531 1 87.12 105 GLN A N 1
ATOM 794 C CA . GLN A 1 105 ? -16.438 2.781 15.117 1 87.12 105 GLN A CA 1
ATOM 795 C C . GLN A 1 105 ? -15.859 3.895 14.25 1 87.12 105 GLN A C 1
ATOM 797 O O . GLN A 1 105 ? -14.648 3.971 14.055 1 87.12 105 GLN A O 1
ATOM 802 N N . ASP A 1 106 ? -16.719 4.805 13.727 1 87 106 ASP A N 1
ATOM 803 C CA . ASP A 1 106 ? -16.25 5.719 12.695 1 87 106 ASP A CA 1
ATOM 804 C C . ASP A 1 106 ? -15.977 7.105 13.273 1 87 106 ASP A C 1
ATOM 806 O O . ASP A 1 106 ? -15.469 7.988 12.578 1 87 106 ASP A O 1
ATOM 810 N N . ASN A 1 107 ? -16.234 7.379 14.578 1 92.62 107 ASN A N 1
ATOM 811 C CA . ASN A 1 107 ? -16.094 8.727 15.109 1 92.62 107 ASN A CA 1
ATOM 812 C C . ASN A 1 107 ? -15.164 8.75 16.328 1 92.62 107 ASN A C 1
ATOM 814 O O . ASN A 1 107 ? -15.156 9.719 17.094 1 92.62 107 ASN A O 1
ATOM 818 N N . ILE A 1 108 ? -14.359 7.734 16.516 1 95.81 108 ILE A N 1
ATOM 819 C CA . ILE A 1 108 ? -13.469 7.621 17.656 1 95.81 108 ILE A CA 1
ATOM 820 C C . ILE A 1 108 ? -12.461 8.766 17.641 1 95.81 108 ILE A C 1
ATOM 822 O O . ILE A 1 108 ? -12.258 9.438 18.656 1 95.81 108 ILE A O 1
ATOM 826 N N . LEU A 1 109 ? -11.875 9.008 16.5 1 97.31 109 LEU A N 1
ATOM 827 C CA . LEU A 1 109 ? -10.859 10.047 16.391 1 97.31 109 LEU A CA 1
ATOM 828 C C . LEU A 1 109 ? -11.469 11.43 16.578 1 97.31 109 LEU A C 1
ATOM 830 O O . LEU A 1 109 ? -10.859 12.297 17.219 1 97.31 109 LEU A O 1
ATOM 834 N N . GLU A 1 110 ? -12.656 11.648 16.016 1 96.69 110 GLU A N 1
ATOM 835 C CA . GLU A 1 110 ? -13.375 12.906 16.188 1 96.69 110 GLU A CA 1
ATOM 836 C C . GLU A 1 110 ? -13.562 13.25 17.656 1 96.69 110 GLU A C 1
ATOM 838 O O . GLU A 1 110 ? -13.234 14.359 18.094 1 96.69 110 GLU A O 1
ATOM 843 N N . LEU A 1 111 ? -14.023 12.305 18.375 1 97 111 LEU A N 1
ATOM 844 C CA . LEU A 1 111 ? -14.281 12.5 19.812 1 97 111 LEU A CA 1
ATOM 845 C C . LEU A 1 111 ? -12.977 12.734 20.562 1 97 111 LEU A C 1
ATOM 847 O O . LEU A 1 111 ? -12.93 13.578 21.469 1 97 111 LEU A O 1
ATOM 851 N N . ALA A 1 112 ? -11.961 12.023 20.188 1 97.81 112 ALA A N 1
ATOM 852 C CA . ALA A 1 112 ? -10.68 12.125 20.859 1 97.81 112 ALA A CA 1
ATOM 853 C C . ALA A 1 112 ? -10.039 13.492 20.625 1 97.81 112 ALA A C 1
ATOM 855 O O . ALA A 1 112 ? -9.336 14.016 21.5 1 97.81 112 ALA A O 1
ATOM 856 N N . LEU A 1 113 ? -10.281 14.094 19.484 1 98.31 113 LEU A N 1
ATOM 857 C CA . LEU A 1 113 ? -9.602 15.328 19.094 1 98.31 113 LEU A CA 1
ATOM 858 C C . LEU A 1 113 ? -10.367 16.547 19.609 1 98.31 113 LEU A C 1
ATOM 860 O O . LEU A 1 113 ? -9.828 17.656 19.641 1 98.31 113 LEU A O 1
ATOM 864 N N . GLU A 1 114 ? -11.578 16.391 20 1 97.88 114 GLU A N 1
ATOM 865 C CA . GLU A 1 114 ? -12.445 17.5 20.375 1 97.88 114 GLU A CA 1
ATOM 866 C C . GLU A 1 114 ? -11.797 18.359 21.453 1 97.88 114 GLU A C 1
ATOM 868 O O . GLU A 1 114 ? -11.758 19.594 21.328 1 97.88 114 GLU A O 1
ATOM 873 N N . PRO A 1 115 ? -11.18 17.781 22.438 1 97.94 115 PRO A N 1
ATOM 874 C CA . PRO A 1 115 ? -10.617 18.609 23.516 1 97.94 115 PRO A CA 1
ATOM 875 C C . PRO A 1 115 ? -9.398 19.406 23.078 1 97.94 115 PRO A C 1
ATOM 877 O O . PRO A 1 115 ? -8.984 20.344 23.766 1 97.94 115 PRO A O 1
ATOM 880 N N . VAL A 1 116 ? -8.797 19.062 21.938 1 97.88 116 VAL A N 1
ATOM 881 C CA . VAL A 1 116 ? -7.559 19.734 21.562 1 97.88 116 VAL A CA 1
ATOM 882 C C . VAL A 1 116 ? -7.762 20.531 20.281 1 97.88 116 VAL A C 1
ATOM 884 O O . VAL A 1 116 ? -6.82 21.125 19.75 1 97.88 116 VAL A O 1
ATOM 887 N N . LYS A 1 117 ? -8.922 20.562 19.812 1 97.12 117 LYS A N 1
ATOM 888 C CA . LYS A 1 117 ? -9.234 21.156 18.516 1 97.12 117 LYS A CA 1
ATOM 889 C C . LYS A 1 117 ? -8.844 22.641 18.469 1 97.12 117 LYS A C 1
ATOM 891 O O . LYS A 1 117 ? -8.375 23.125 17.438 1 97.12 117 LYS A O 1
ATOM 896 N N . ASP A 1 118 ? -8.906 23.328 19.562 1 97.06 118 ASP A N 1
ATOM 897 C CA . ASP A 1 118 ? -8.672 24.766 19.609 1 97.06 118 ASP A CA 1
ATOM 898 C C . ASP A 1 118 ? -7.184 25.078 19.703 1 97.06 118 ASP A C 1
ATOM 900 O O . ASP A 1 118 ? -6.777 26.234 19.531 1 97.06 118 ASP A O 1
ATOM 904 N N . LYS A 1 119 ? -6.402 24.078 19.906 1 97.44 119 LYS A N 1
ATOM 905 C CA . LYS A 1 119 ? -4.965 24.281 20.031 1 97.44 119 LYS A CA 1
ATOM 906 C C . LYS A 1 119 ? -4.301 24.375 18.656 1 97.44 119 LYS A C 1
ATOM 908 O O . LYS A 1 119 ? -3.143 24.781 18.562 1 97.44 119 LYS A O 1
ATOM 913 N N . TYR A 1 120 ? -5.016 24 17.641 1 98.12 120 TYR A N 1
ATOM 914 C CA . TYR A 1 120 ? -4.418 23.938 16.312 1 98.12 120 TYR A CA 1
ATOM 915 C C . TYR A 1 120 ? -5.254 24.703 15.297 1 98.12 120 TYR A C 1
ATOM 917 O O . TYR A 1 120 ? -6.48 24.781 15.422 1 98.12 120 TYR A O 1
ATOM 925 N N . ASP A 1 121 ? -4.578 25.25 14.344 1 97.19 121 ASP A N 1
ATOM 926 C CA . ASP A 1 121 ? -5.234 25.953 13.242 1 97.19 121 ASP A CA 1
ATOM 927 C C . ASP A 1 121 ? -5.508 25.016 12.07 1 97.19 121 ASP A 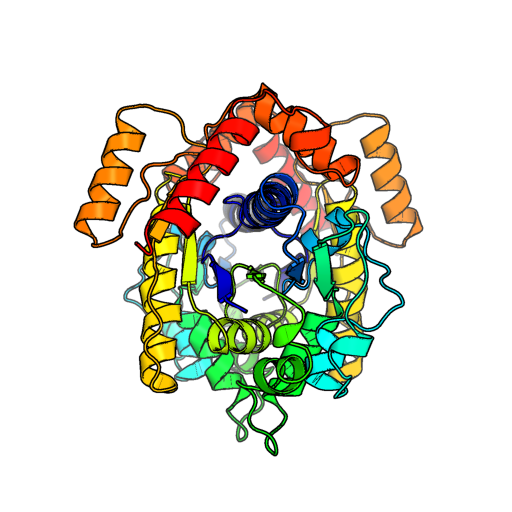C 1
ATOM 929 O O . ASP A 1 121 ? -6.539 25.125 11.406 1 97.19 121 ASP A O 1
ATOM 933 N N . LEU A 1 122 ? -4.602 24.094 11.867 1 97.06 122 LEU A N 1
ATOM 934 C CA . LEU A 1 122 ? -4.695 23.172 10.75 1 97.06 122 LEU A CA 1
ATOM 935 C C . LEU A 1 122 ? -4.285 21.766 11.18 1 97.06 122 LEU A C 1
ATOM 937 O O . LEU A 1 122 ? -3.426 21.594 12.047 1 97.06 122 LEU A O 1
ATOM 941 N N . CYS A 1 123 ? -4.969 20.75 10.594 1 98.12 123 CYS A N 1
ATOM 942 C CA . CYS A 1 123 ? -4.613 19.344 10.766 1 98.12 123 CYS A CA 1
ATOM 943 C C . CYS A 1 123 ? -4.375 18.672 9.422 1 98.12 123 CYS A C 1
ATOM 945 O O . CYS A 1 123 ? -5.242 18.719 8.539 1 98.12 123 CYS A O 1
ATOM 947 N N . PHE A 1 124 ? -3.178 18.156 9.195 1 98.38 124 PHE A N 1
ATOM 948 C CA . PHE A 1 124 ? -2.887 17.344 8.031 1 98.38 124 PHE A CA 1
ATOM 949 C C . PHE A 1 124 ? -2.932 15.852 8.391 1 98.38 124 PHE A C 1
ATOM 951 O O . PHE A 1 124 ? -2.389 15.445 9.414 1 98.38 124 PHE A O 1
ATOM 958 N N . ILE A 1 125 ? -3.555 15.078 7.574 1 98.62 125 ILE A N 1
ATOM 959 C CA . ILE A 1 125 ? -3.607 13.633 7.805 1 98.62 125 ILE A CA 1
ATOM 960 C C . ILE A 1 125 ? -3.059 12.898 6.59 1 98.62 125 ILE A C 1
ATOM 962 O O . ILE A 1 125 ? -3.541 13.086 5.469 1 98.62 125 ILE A O 1
ATOM 966 N N . ASP A 1 126 ? -2.012 12.109 6.809 1 98.06 126 ASP A N 1
ATOM 967 C CA . ASP A 1 126 ? -1.453 11.211 5.801 1 98.06 126 ASP A CA 1
ATOM 968 C C . ASP A 1 126 ? -2.084 9.82 5.895 1 98.06 126 ASP A C 1
ATOM 970 O O . ASP A 1 126 ? -1.942 9.133 6.91 1 98.06 126 ASP A O 1
ATOM 974 N N . THR A 1 127 ? -2.746 9.398 4.836 1 96.25 127 THR A N 1
ATOM 975 C CA . THR A 1 127 ? -3.455 8.125 4.855 1 96.25 127 THR A CA 1
ATOM 976 C C . THR A 1 127 ? -2.803 7.129 3.902 1 96.25 127 THR A C 1
ATOM 978 O O . THR A 1 127 ? -2.135 7.523 2.943 1 96.25 127 THR A O 1
ATOM 981 N N . PRO A 1 128 ? -2.924 5.809 4.133 1 92.19 128 PRO A N 1
ATOM 982 C CA . PRO A 1 128 ? -2.43 4.781 3.211 1 92.19 128 PRO A CA 1
ATOM 983 C C . PRO A 1 128 ? -3.324 4.609 1.986 1 92.19 128 PRO A C 1
ATOM 985 O O . PRO A 1 128 ? -4.434 5.148 1.945 1 92.19 128 PRO A O 1
ATOM 988 N N . PRO A 1 129 ? -2.789 3.967 1.006 1 88.38 129 PRO A N 1
ATOM 989 C CA . PRO A 1 129 ? -3.645 3.621 -0.13 1 88.38 129 PRO A CA 1
ATOM 990 C C . PRO A 1 129 ? -4.598 2.467 0.178 1 88.38 129 PRO A C 1
ATOM 992 O O . PRO A 1 129 ? -4.508 1.404 -0.443 1 88.38 129 PRO A O 1
ATOM 995 N N . ASP A 1 130 ? -5.426 2.672 1.091 1 82.56 130 ASP A N 1
ATOM 996 C CA . ASP A 1 130 ? -6.379 1.674 1.568 1 82.56 130 ASP A CA 1
ATOM 997 C C . ASP A 1 130 ? -7.578 2.338 2.242 1 82.56 130 ASP A C 1
ATOM 999 O O . ASP A 1 130 ? -7.602 3.559 2.412 1 82.56 130 ASP A O 1
ATOM 1003 N N . PHE A 1 131 ? -8.586 1.533 2.482 1 82.94 131 PHE A N 1
ATOM 1004 C CA . PHE A 1 131 ? -9.766 1.995 3.207 1 82.94 131 PHE A CA 1
ATOM 1005 C C . PHE A 1 131 ? -10.07 1.076 4.383 1 82.94 131 PHE A C 1
ATOM 1007 O O . PHE A 1 131 ? -10.719 0.038 4.215 1 82.94 131 PHE A O 1
ATOM 1014 N N . ASN A 1 132 ? -9.516 1.345 5.488 1 85.75 132 ASN A N 1
ATOM 1015 C CA . ASN A 1 132 ? -9.773 0.642 6.742 1 85.75 132 ASN A CA 1
ATOM 1016 C C . ASN A 1 132 ? -10.406 1.562 7.777 1 85.75 132 ASN A C 1
ATOM 1018 O O . ASN A 1 132 ? -10.656 2.738 7.504 1 85.75 132 ASN A O 1
ATOM 1022 N N . ILE A 1 133 ? -10.703 1.075 8.891 1 87.06 133 ILE A N 1
ATOM 1023 C CA . ILE A 1 133 ? -11.5 1.804 9.875 1 87.06 133 ILE A CA 1
ATOM 1024 C C . ILE A 1 133 ? -10.727 3.029 10.359 1 87.06 133 ILE A C 1
ATOM 1026 O O . ILE A 1 133 ? -11.32 4.07 10.648 1 87.06 133 ILE A O 1
ATOM 1030 N N . SER A 1 134 ? -9.398 2.904 10.453 1 93.25 134 SER A N 1
ATOM 1031 C CA . SER A 1 134 ? -8.625 4.078 10.844 1 93.25 134 SER A CA 1
ATOM 1032 C C . SER A 1 134 ? -8.742 5.188 9.812 1 93.25 134 SER A C 1
ATOM 1034 O O . SER A 1 134 ? -8.875 6.363 10.164 1 93.25 134 SER A O 1
ATOM 1036 N N . VAL A 1 135 ? -8.711 4.848 8.508 1 92 135 VAL A N 1
ATOM 1037 C CA . VAL A 1 135 ? -8.875 5.82 7.434 1 92 135 VAL A CA 1
ATOM 1038 C C . VAL A 1 135 ? -10.273 6.43 7.496 1 92 135 VAL A C 1
ATOM 1040 O O . VAL A 1 135 ? -10.445 7.637 7.301 1 92 135 VAL A O 1
ATOM 1043 N N . LEU A 1 136 ? -11.234 5.586 7.805 1 89.44 136 LEU A N 1
ATOM 1044 C CA . LEU A 1 136 ? -12.602 6.078 7.949 1 89.44 136 LEU A CA 1
ATOM 1045 C C . LEU A 1 136 ? -12.688 7.129 9.055 1 89.44 136 LEU A C 1
ATOM 1047 O O . LEU A 1 136 ? -13.375 8.141 8.898 1 89.44 136 LEU A O 1
ATOM 1051 N N . ASN A 1 137 ? -12.055 6.887 10.141 1 93.5 137 ASN A N 1
ATOM 1052 C CA . ASN A 1 137 ? -12.016 7.852 11.234 1 93.5 137 ASN A CA 1
ATOM 1053 C C . ASN A 1 137 ? -11.383 9.172 10.797 1 93.5 137 ASN A C 1
ATOM 1055 O O . ASN A 1 137 ? -11.836 10.242 11.203 1 93.5 137 ASN A O 1
ATOM 1059 N N . CYS A 1 138 ? -10.383 9.086 9.961 1 95.56 138 CYS A N 1
ATOM 1060 C CA . CYS A 1 138 ? -9.719 10.273 9.453 1 95.56 138 CYS A CA 1
ATOM 1061 C C . CYS A 1 138 ? -10.625 11.039 8.492 1 95.56 138 CYS A C 1
ATOM 1063 O O . CYS A 1 138 ? -10.703 12.266 8.555 1 95.56 138 CYS A O 1
ATOM 1065 N N . LEU A 1 139 ? -11.312 10.336 7.664 1 93.31 139 LEU A N 1
ATOM 1066 C CA . LEU A 1 139 ? -12.203 10.961 6.691 1 93.31 139 LEU A CA 1
ATOM 1067 C C . LEU A 1 139 ? -13.391 11.617 7.383 1 93.31 139 LEU A C 1
ATOM 1069 O O . LEU A 1 139 ? -13.93 12.609 6.887 1 93.31 139 LEU A O 1
ATOM 1073 N N . ASN A 1 140 ? -13.75 11.094 8.539 1 93.12 140 ASN A N 1
ATOM 1074 C CA . ASN A 1 140 ? -14.875 11.633 9.297 1 93.12 140 ASN A CA 1
ATOM 1075 C C . ASN A 1 140 ? -14.602 13.055 9.781 1 93.12 140 ASN A C 1
ATOM 1077 O O . ASN A 1 140 ? -15.539 13.82 10.008 1 93.12 140 ASN A O 1
ATOM 1081 N N . ILE A 1 141 ? -13.391 13.406 9.945 1 95 141 ILE A N 1
ATOM 1082 C CA . ILE A 1 141 ? -13.055 14.742 10.43 1 95 141 ILE A CA 1
ATOM 1083 C C . ILE A 1 141 ? -12.453 15.57 9.305 1 95 141 ILE A C 1
ATOM 1085 O O . ILE A 1 141 ? -11.836 16.609 9.547 1 95 141 ILE A O 1
ATOM 1089 N N . CYS A 1 142 ? -12.641 15.141 8.078 1 95.94 142 CYS A N 1
ATOM 1090 C CA . CYS A 1 142 ? -12.016 15.75 6.902 1 95.94 142 CYS A CA 1
ATOM 1091 C C . CYS A 1 142 ? -12.812 16.953 6.43 1 95.94 142 CYS A C 1
ATOM 1093 O O . CYS A 1 142 ? -14.016 16.859 6.191 1 95.94 142 CYS A O 1
ATOM 1095 N N . ASP A 1 143 ? -12.141 18.094 6.312 1 94.62 143 ASP A N 1
ATOM 1096 C CA . ASP A 1 143 ? -12.734 19.266 5.676 1 94.62 143 ASP A CA 1
ATOM 1097 C C . ASP A 1 143 ? -12.375 19.312 4.191 1 94.62 143 ASP A C 1
ATOM 1099 O O . ASP A 1 143 ? -13.211 19.703 3.361 1 94.62 143 ASP A O 1
ATOM 1103 N N . ASP A 1 144 ? -11.133 18.984 3.883 1 94.44 144 ASP A N 1
ATOM 1104 C CA . ASP A 1 144 ? -10.633 18.953 2.512 1 94.44 144 ASP A CA 1
ATOM 1105 C C . ASP A 1 144 ? -9.906 17.641 2.215 1 94.44 144 ASP A C 1
ATOM 1107 O O . ASP A 1 144 ? -8.93 17.297 2.883 1 94.44 144 ASP A O 1
ATOM 1111 N N . LEU A 1 145 ? -10.453 16.984 1.248 1 96.44 145 LEU A N 1
ATOM 1112 C CA . LEU A 1 145 ? -9.758 15.805 0.753 1 96.44 145 LEU A CA 1
ATOM 1113 C C . LEU A 1 145 ? -8.984 16.125 -0.52 1 96.44 145 LEU A C 1
ATOM 1115 O O . LEU A 1 145 ? -9.555 16.609 -1.498 1 96.44 145 LEU A O 1
ATOM 1119 N N . ILE A 1 146 ? -7.676 15.922 -0.465 1 97.31 146 ILE A N 1
ATOM 1120 C CA . ILE A 1 146 ? -6.812 16.203 -1.605 1 97.31 146 ILE A CA 1
ATOM 1121 C C . ILE A 1 146 ? -6.258 14.898 -2.172 1 97.31 146 ILE A C 1
ATOM 1123 O O . ILE A 1 146 ? -5.691 14.094 -1.436 1 97.31 146 ILE A O 1
ATOM 1127 N N . GLY A 1 147 ? -6.445 14.734 -3.404 1 97.12 147 GLY A N 1
ATOM 1128 C CA . GLY A 1 147 ? -5.828 13.602 -4.078 1 97.12 147 GLY A CA 1
ATOM 1129 C C . GLY A 1 147 ? -4.484 13.93 -4.695 1 97.12 147 GLY A C 1
ATOM 1130 O O . GLY A 1 147 ? -4.305 15.016 -5.262 1 97.12 147 GLY A O 1
ATOM 1131 N N . ILE A 1 148 ? -3.529 13.031 -4.5 1 97.19 148 ILE A N 1
ATOM 1132 C CA . ILE A 1 148 ? -2.23 13.164 -5.148 1 97.19 148 ILE A CA 1
ATOM 1133 C C . ILE A 1 148 ? -2.129 12.164 -6.301 1 97.19 148 ILE A C 1
ATOM 1135 O O . ILE A 1 148 ? -2.549 11.016 -6.172 1 97.19 148 ILE A O 1
ATOM 1139 N N . THR A 1 149 ? -1.622 12.641 -7.461 1 96.12 149 THR A N 1
ATOM 1140 C CA . THR A 1 149 ? -1.522 11.727 -8.594 1 96.12 149 THR A CA 1
ATOM 1141 C C . THR A 1 149 ? -0.264 12.008 -9.406 1 96.12 149 THR A C 1
ATOM 1143 O O . THR A 1 149 ? 0.333 13.078 -9.289 1 96.12 149 THR A O 1
ATOM 1146 N N . THR A 1 150 ? 0.191 10.992 -9.977 1 95 150 THR A N 1
ATOM 1147 C CA . THR A 1 150 ? 1.103 11.141 -11.109 1 95 150 THR A CA 1
ATOM 1148 C C . THR A 1 150 ? 0.367 10.922 -12.43 1 95 150 THR A C 1
ATOM 1150 O O . THR A 1 150 ? -0.822 10.594 -12.438 1 95 150 THR A O 1
ATOM 1153 N N . LEU A 1 151 ? 0.922 11.289 -13.5 1 94.31 151 LEU A N 1
ATOM 1154 C CA . LEU A 1 151 ? 0.209 11.242 -14.773 1 94.31 151 LEU A CA 1
ATOM 1155 C C . LEU A 1 151 ? 0.544 9.969 -15.539 1 94.31 151 LEU A C 1
ATOM 1157 O O . LEU A 1 151 ? 1.106 10.031 -16.641 1 94.31 151 LEU A O 1
ATOM 1161 N N . THR A 1 152 ? 0.207 8.883 -14.93 1 88.38 152 THR A N 1
ATOM 1162 C CA . THR A 1 152 ? 0.237 7.551 -15.531 1 88.38 152 THR A CA 1
ATOM 1163 C C . THR A 1 152 ? -1.16 6.938 -15.555 1 88.38 152 THR A C 1
ATOM 1165 O O . THR A 1 152 ? -2.051 7.375 -14.828 1 88.38 152 THR A O 1
ATOM 1168 N N . SER A 1 153 ? -1.388 6.023 -16.422 1 87.44 153 SER A N 1
ATOM 1169 C CA . SER A 1 153 ? -2.697 5.395 -16.562 1 87.44 153 SER A CA 1
ATOM 1170 C C . SER A 1 153 ? -3.162 4.809 -15.227 1 87.44 153 SER A C 1
ATOM 1172 O O . SER A 1 153 ? -4.32 4.98 -14.836 1 87.44 153 SER A O 1
ATOM 1174 N N . ASP A 1 154 ? -2.252 4.191 -14.492 1 85.12 154 ASP A N 1
ATOM 1175 C CA . ASP A 1 154 ? -2.584 3.549 -13.227 1 85.12 154 ASP A CA 1
ATOM 1176 C C . ASP A 1 154 ? -2.961 4.582 -12.164 1 85.12 154 ASP A C 1
ATOM 1178 O O . ASP A 1 154 ? -3.871 4.359 -11.367 1 85.12 154 ASP A O 1
ATOM 1182 N N . SER A 1 155 ? -2.223 5.641 -12.156 1 89.69 155 SER A N 1
ATOM 1183 C CA . SER A 1 155 ? -2.461 6.672 -11.148 1 89.69 155 SER A CA 1
ATOM 1184 C C . SER A 1 155 ? -3.771 7.406 -11.414 1 89.69 155 SER A C 1
ATOM 1186 O O . SER A 1 155 ? -4.5 7.742 -10.477 1 89.69 155 SER A O 1
ATOM 1188 N N . VAL A 1 156 ? -4.043 7.652 -12.664 1 92.12 156 VAL A N 1
ATOM 1189 C CA . VAL A 1 156 ? -5.297 8.297 -13.031 1 92.12 156 VAL A CA 1
ATOM 1190 C C . VAL A 1 156 ? -6.469 7.375 -12.688 1 92.12 156 VAL A C 1
ATOM 1192 O O . VAL A 1 156 ? -7.469 7.82 -12.117 1 92.12 156 VAL A O 1
ATOM 1195 N N . GLU A 1 157 ? -6.297 6.141 -13.023 1 90 157 GLU A N 1
ATOM 1196 C CA . GLU A 1 157 ? -7.316 5.168 -12.641 1 90 157 GLU A CA 1
ATOM 1197 C C . GLU A 1 157 ? -7.484 5.109 -11.125 1 90 157 GLU A C 1
ATOM 1199 O O . GLU A 1 157 ? -8.594 4.938 -10.625 1 90 157 GLU A O 1
ATOM 1204 N N . GLY A 1 158 ? -6.414 5.246 -10.422 1 91.12 158 GLY A N 1
ATOM 1205 C CA . GLY A 1 158 ? -6.461 5.289 -8.969 1 91.12 158 GLY A CA 1
ATOM 1206 C C . GLY A 1 158 ? -7.352 6.395 -8.43 1 91.12 158 GLY A C 1
ATOM 1207 O O . GLY A 1 158 ? -8.055 6.207 -7.438 1 91.12 158 GLY A O 1
ATOM 1208 N N . LEU A 1 159 ? -7.379 7.516 -9.102 1 93.81 159 LEU A N 1
ATOM 1209 C CA . LEU A 1 159 ? -8.227 8.625 -8.68 1 93.81 159 LEU A CA 1
ATOM 1210 C C . LEU A 1 159 ? -9.703 8.297 -8.914 1 93.81 159 LEU A C 1
ATOM 1212 O O . LEU A 1 159 ? -10.555 8.648 -8.094 1 93.81 159 LEU A O 1
ATOM 1216 N N . ARG A 1 160 ? -9.93 7.66 -9.984 1 93.31 160 ARG A N 1
ATOM 1217 C CA . ARG A 1 160 ? -11.297 7.238 -10.25 1 93.31 160 ARG A CA 1
ATOM 1218 C C . ARG A 1 160 ? -11.797 6.273 -9.18 1 93.31 160 ARG A C 1
ATOM 1220 O O . ARG A 1 160 ? -12.93 6.395 -8.711 1 93.31 160 ARG A O 1
ATOM 1227 N N . GLN A 1 161 ? -10.93 5.414 -8.812 1 91.81 161 GLN A N 1
ATOM 1228 C CA . GLN A 1 161 ? -11.297 4.438 -7.789 1 91.81 161 GLN A CA 1
ATOM 1229 C C . GLN A 1 161 ? -11.469 5.105 -6.426 1 91.81 161 GLN A C 1
ATOM 1231 O O . GLN A 1 161 ? -12.336 4.719 -5.645 1 91.81 161 GLN A O 1
ATOM 1236 N N . LEU A 1 162 ? -10.602 6.07 -6.156 1 91.56 162 LEU A N 1
ATOM 1237 C CA . LEU A 1 162 ? -10.758 6.844 -4.93 1 91.56 162 LEU A CA 1
ATOM 1238 C C . LEU A 1 162 ? -12.141 7.48 -4.863 1 91.56 162 LEU A C 1
ATOM 1240 O O . LEU A 1 162 ? -12.812 7.41 -3.828 1 91.56 162 LEU A O 1
ATOM 1244 N N . ARG A 1 163 ? -12.539 8.078 -5.891 1 92.38 163 ARG A N 1
ATOM 1245 C CA . ARG A 1 163 ? -13.844 8.734 -5.945 1 92.38 163 ARG A CA 1
ATOM 1246 C C . ARG A 1 163 ? -14.969 7.715 -5.805 1 92.38 163 ARG A C 1
ATOM 1248 O O . ARG A 1 163 ? -15.875 7.887 -4.98 1 92.38 163 ARG A O 1
ATOM 1255 N N . GLN A 1 164 ? -14.883 6.645 -6.512 1 89.06 164 GLN A N 1
ATOM 1256 C CA . GLN A 1 164 ? -15.984 5.688 -6.602 1 89.06 164 GLN A CA 1
ATOM 1257 C C . GLN A 1 164 ? -16.062 4.82 -5.348 1 89.06 164 GLN A C 1
ATOM 1259 O O . GLN A 1 164 ? -17.141 4.637 -4.781 1 89.06 164 GLN A O 1
ATOM 1264 N N . ASN A 1 165 ? -14.953 4.398 -4.883 1 85.69 165 ASN A N 1
ATOM 1265 C CA . ASN A 1 165 ? -14.969 3.35 -3.869 1 85.69 165 ASN A CA 1
ATOM 1266 C C . ASN A 1 165 ? -14.742 3.916 -2.471 1 85.69 165 ASN A C 1
ATOM 1268 O O . ASN A 1 165 ? -15.023 3.248 -1.474 1 85.69 165 ASN A O 1
ATOM 1272 N N . VAL A 1 166 ? -14.242 5.094 -2.424 1 85.69 166 VAL A N 1
ATOM 1273 C CA . VAL A 1 166 ? -14.023 5.68 -1.106 1 85.69 166 VAL A CA 1
ATOM 1274 C C . VAL A 1 166 ? -15.023 6.805 -0.863 1 85.69 166 VAL A C 1
ATOM 1276 O O . VAL A 1 166 ? -15.883 6.699 0.008 1 85.69 166 VAL A O 1
ATOM 1279 N N . ILE A 1 167 ? -15.078 7.715 -1.749 1 88.5 167 ILE A N 1
ATOM 1280 C CA . ILE A 1 167 ? -15.883 8.906 -1.516 1 88.5 167 ILE A CA 1
ATOM 1281 C C . ILE A 1 167 ? -17.359 8.562 -1.661 1 88.5 167 ILE A C 1
ATOM 1283 O O . ILE A 1 167 ? -18.141 8.766 -0.732 1 88.5 167 ILE A O 1
ATOM 1287 N N . GLU A 1 168 ? -17.688 7.977 -2.721 1 86.5 168 GLU A N 1
ATOM 1288 C CA . GLU A 1 168 ? -19.094 7.68 -2.971 1 86.5 168 GLU A CA 1
ATOM 1289 C C . GLU A 1 168 ? -19.609 6.621 -2 1 86.5 168 GLU A C 1
ATOM 1291 O O . GLU A 1 168 ? -20.719 6.75 -1.474 1 86.5 168 GLU A O 1
ATOM 1296 N N . MET A 1 169 ? -18.797 5.645 -1.759 1 78 169 MET A N 1
ATOM 1297 C CA . MET A 1 169 ? -19.203 4.605 -0.816 1 78 169 MET A CA 1
ATOM 1298 C C . MET A 1 169 ? -19.375 5.18 0.586 1 78 169 MET A C 1
ATOM 1300 O O . MET A 1 169 ? -20.359 4.887 1.266 1 78 169 MET A O 1
ATOM 1304 N N . TYR A 1 170 ? -18.422 5.961 0.93 1 80.62 170 TYR A N 1
ATOM 1305 C CA . TYR A 1 170 ? -18.469 6.621 2.229 1 80.62 170 TYR A CA 1
ATOM 1306 C C . TYR A 1 170 ? -19.734 7.477 2.361 1 80.62 170 TYR A C 1
ATOM 1308 O O . TYR A 1 170 ? -20.438 7.398 3.371 1 80.62 170 TYR A O 1
ATOM 1316 N N . ASN A 1 171 ? -20.031 8.219 1.387 1 88 171 ASN A N 1
ATOM 1317 C CA . ASN A 1 171 ? -21.188 9.109 1.396 1 88 171 ASN A CA 1
ATOM 1318 C C . ASN A 1 171 ? -22.5 8.32 1.436 1 88 171 ASN A C 1
ATOM 1320 O O . ASN A 1 171 ? -23.422 8.68 2.172 1 88 171 ASN A O 1
ATOM 1324 N N . ASP A 1 172 ? -22.547 7.262 0.744 1 81.88 172 ASP A N 1
ATOM 1325 C CA . ASP A 1 172 ? -23.766 6.465 0.646 1 81.88 172 ASP A CA 1
ATOM 1326 C C . ASP A 1 172 ? -24.047 5.707 1.945 1 81.88 172 ASP A C 1
ATOM 1328 O O . ASP A 1 172 ? -25.172 5.648 2.414 1 81.88 172 ASP A O 1
ATOM 1332 N N . VAL A 1 173 ? -22.984 5.195 2.508 1 71.38 173 VAL A N 1
ATOM 1333 C CA . VAL A 1 173 ? -23.141 4.32 3.664 1 71.38 173 VAL A CA 1
ATOM 1334 C C . VAL A 1 173 ? -23.312 5.16 4.93 1 71.38 173 VAL A C 1
ATOM 1336 O O . VAL A 1 173 ? -24.094 4.805 5.812 1 71.38 173 VAL A O 1
ATOM 1339 N N . LEU A 1 174 ? -22.625 6.273 4.961 1 75 174 LEU A N 1
ATOM 1340 C CA . LEU A 1 174 ? -22.609 7.012 6.219 1 75 174 LEU A CA 1
ATOM 1341 C C . LEU A 1 174 ? -23.422 8.289 6.117 1 75 174 LEU A C 1
ATOM 1343 O O . LEU A 1 174 ? -23.625 8.992 7.113 1 75 174 LEU A O 1
ATOM 1347 N N . GLY A 1 175 ? -23.938 8.492 4.965 1 79.81 175 GLY A N 1
ATOM 1348 C CA . GLY A 1 175 ? -24.734 9.695 4.785 1 79.81 175 GLY A CA 1
ATOM 1349 C C . GLY A 1 175 ? -23.938 10.969 4.926 1 79.81 175 GLY A C 1
ATOM 1350 O O . GLY A 1 175 ? -24.359 11.914 5.594 1 79.81 175 GLY A O 1
ATOM 1351 N N . ARG A 1 176 ? -22.734 10.938 4.375 1 84.25 176 ARG A N 1
ATOM 1352 C CA . ARG A 1 176 ? -21.844 12.086 4.434 1 84.25 176 ARG A CA 1
ATOM 1353 C C . ARG A 1 176 ? -21.719 12.75 3.064 1 84.25 176 ARG A C 1
ATOM 1355 O O . ARG A 1 176 ? -22.406 12.359 2.115 1 84.25 176 ARG A O 1
ATOM 1362 N N . ASP A 1 177 ? -21.109 13.852 3.088 1 88.69 177 ASP A N 1
ATOM 1363 C CA . ASP A 1 177 ? -20.891 14.578 1.839 1 88.69 177 ASP A CA 1
ATOM 1364 C C . ASP A 1 177 ? -19.422 14.898 1.627 1 88.69 177 ASP A C 1
ATOM 1366 O O . ASP A 1 177 ? -19.047 16.062 1.431 1 88.69 177 ASP A O 1
ATOM 1370 N N . LEU A 1 178 ? -18.703 13.836 1.705 1 90.44 178 LEU A N 1
ATOM 1371 C CA . LEU A 1 178 ? -17.281 13.969 1.45 1 90.44 178 LEU A CA 1
ATOM 1372 C C . LEU A 1 178 ? -17.016 14.258 -0.024 1 90.44 178 LEU A C 1
ATOM 1374 O O . LEU A 1 178 ? -17.641 13.648 -0.9 1 90.44 178 LEU A O 1
ATOM 1378 N N . GLN A 1 179 ? -16.234 15.281 -0.312 1 89.75 179 GLN A N 1
ATOM 1379 C CA . GLN A 1 179 ? -15.859 15.609 -1.684 1 89.75 179 GLN A CA 1
ATOM 1380 C C . GLN A 1 179 ? -14.344 15.742 -1.825 1 89.75 179 GLN A C 1
ATOM 1382 O O . GLN A 1 179 ? -13.664 16.188 -0.897 1 89.75 179 GLN A O 1
ATOM 1387 N N . LEU A 1 180 ? -13.922 15.328 -2.953 1 93.81 180 LEU A N 1
ATOM 1388 C CA . LEU A 1 180 ? -12.539 15.625 -3.316 1 93.81 180 LEU A CA 1
ATOM 1389 C C . LEU A 1 180 ? -12.375 17.094 -3.695 1 93.81 180 LEU A C 1
ATOM 1391 O O . LEU A 1 180 ? -12.953 17.547 -4.684 1 93.81 180 LEU A O 1
ATOM 1395 N N . ARG A 1 181 ? -11.68 17.812 -2.896 1 95.06 181 ARG A N 1
ATOM 1396 C CA . ARG A 1 181 ? -11.477 19.234 -3.164 1 95.06 181 ARG A CA 1
ATOM 1397 C C . ARG A 1 181 ? -10.719 19.438 -4.469 1 95.06 181 ARG A C 1
ATOM 1399 O O . ARG A 1 181 ? -11.016 20.375 -5.223 1 95.06 181 ARG A O 1
ATOM 1406 N N . GLY A 1 182 ? -9.727 18.594 -4.699 1 96.62 182 GLY A N 1
ATOM 1407 C CA . GLY A 1 182 ? -8.93 18.672 -5.91 1 96.62 182 GLY A CA 1
ATOM 1408 C C . GLY A 1 182 ? -7.812 17.656 -5.961 1 96.62 182 GLY A C 1
ATOM 1409 O O . GLY A 1 182 ? -7.633 16.875 -5.023 1 96.62 182 GLY A O 1
ATOM 1410 N N . VAL A 1 183 ? -7.145 17.688 -7.098 1 97.5 183 VAL A N 1
ATOM 1411 C CA . VAL A 1 183 ? -6.051 16.766 -7.355 1 97.5 183 VAL A CA 1
ATOM 1412 C C . VAL A 1 183 ? -4.758 17.531 -7.602 1 97.5 183 VAL A C 1
ATOM 1414 O O . VAL A 1 183 ? -4.734 18.469 -8.398 1 97.5 183 VAL A O 1
ATOM 1417 N N . LEU A 1 184 ? -3.764 17.156 -6.828 1 98.06 184 LEU A N 1
ATOM 1418 C CA . LEU A 1 184 ? -2.428 17.703 -7.039 1 98.06 184 LEU A CA 1
ATOM 1419 C C . LEU A 1 184 ? -1.572 16.75 -7.863 1 98.06 184 LEU A C 1
ATOM 1421 O O . LEU A 1 184 ? -1.446 15.562 -7.523 1 98.06 184 LEU A O 1
ATOM 1425 N N . VAL A 1 185 ? -0.966 17.281 -8.945 1 97.62 185 VAL A N 1
ATOM 1426 C CA . VAL A 1 185 ? -0.1 16.469 -9.797 1 97.62 185 VAL A CA 1
ATOM 1427 C C . VAL A 1 185 ? 1.325 16.484 -9.25 1 97.62 185 VAL A C 1
ATOM 1429 O O . VAL A 1 185 ? 1.93 17.562 -9.102 1 97.62 185 VAL A O 1
ATOM 1432 N N . ASN A 1 186 ? 1.786 15.312 -8.867 1 97.06 186 ASN A N 1
ATOM 1433 C CA . ASN A 1 186 ? 3.158 15.117 -8.406 1 97.06 186 ASN A CA 1
ATOM 1434 C C . ASN A 1 186 ? 4.027 14.484 -9.492 1 97.06 186 ASN A C 1
ATOM 1436 O O . ASN A 1 186 ? 3.514 13.938 -10.469 1 97.06 186 ASN A O 1
ATOM 1440 N N . MET A 1 187 ? 5.367 14.688 -9.43 1 95 187 MET A N 1
ATOM 1441 C CA . MET A 1 187 ? 6.352 14.156 -10.367 1 95 187 MET A CA 1
ATOM 1442 C C . MET A 1 187 ? 5.988 14.516 -11.797 1 95 187 MET A C 1
ATOM 1444 O O . MET A 1 187 ? 6.016 13.664 -12.688 1 95 187 MET A O 1
ATOM 1448 N N . TYR A 1 188 ? 5.656 15.727 -12.039 1 95.75 188 TYR A N 1
ATOM 1449 C CA . TYR A 1 188 ? 5.133 16.234 -13.297 1 95.75 188 TYR A CA 1
ATOM 1450 C C . TYR A 1 188 ? 6.258 16.5 -14.289 1 95.75 188 TYR A C 1
ATOM 1452 O O . TYR A 1 188 ? 7.258 17.141 -13.945 1 95.75 188 TYR A O 1
ATOM 1460 N N . ARG A 1 189 ? 6.141 15.953 -15.43 1 92.94 189 ARG A N 1
ATOM 1461 C CA . ARG A 1 189 ? 6.98 16.25 -16.594 1 92.94 189 ARG A CA 1
ATOM 1462 C C . ARG A 1 189 ? 6.141 16.75 -17.766 1 92.94 189 ARG A C 1
ATOM 1464 O O . ARG A 1 189 ? 5.379 15.969 -18.344 1 92.94 189 ARG A O 1
ATOM 1471 N N . PRO A 1 190 ? 6.395 17.984 -18.172 1 92.81 190 PRO A N 1
ATOM 1472 C CA . PRO A 1 190 ? 5.559 18.531 -19.25 1 92.81 190 PRO A CA 1
ATOM 1473 C C . PRO A 1 190 ? 5.832 17.859 -20.594 1 92.81 190 PRO A C 1
ATOM 1475 O O . PRO A 1 190 ? 6.965 17.891 -21.078 1 92.81 190 PRO A O 1
ATOM 1478 N N . ASN A 1 191 ? 4.91 17.219 -21.125 1 94.88 191 ASN A N 1
ATOM 1479 C CA . ASN A 1 191 ? 4.895 16.641 -22.469 1 94.88 191 ASN A CA 1
ATOM 1480 C C . ASN A 1 191 ? 3.473 16.406 -22.969 1 94.88 191 ASN A C 1
ATOM 1482 O O . ASN A 1 191 ? 2.508 16.766 -22.297 1 94.88 191 ASN A O 1
ATOM 1486 N N . GLU A 1 192 ? 3.316 15.945 -24.125 1 94.69 192 GLU A N 1
ATOM 1487 C CA . GLU A 1 192 ? 1.999 15.742 -24.719 1 94.69 192 GLU A CA 1
ATOM 1488 C C . GLU A 1 192 ? 1.188 14.719 -23.922 1 94.69 192 GLU A C 1
ATOM 1490 O O . GLU A 1 192 ? -0.01 14.906 -23.703 1 94.69 192 GLU A O 1
ATOM 1495 N N . GLU A 1 193 ? 1.794 13.742 -23.5 1 93.69 193 GLU A N 1
ATOM 1496 C CA . GLU A 1 193 ? 1.123 12.688 -22.75 1 93.69 193 GLU A CA 1
ATOM 1497 C C . GLU A 1 193 ? 0.575 13.219 -21.422 1 93.69 193 GLU A C 1
ATOM 1499 O O . GLU A 1 193 ? -0.556 12.914 -21.047 1 93.69 193 GLU A O 1
ATOM 1504 N N . SER A 1 194 ? 1.393 13.961 -20.781 1 94.75 194 SER A N 1
ATOM 1505 C CA . SER A 1 194 ? 0.959 14.555 -19.516 1 94.75 194 SER A CA 1
ATOM 1506 C C . SER A 1 194 ? -0.239 15.477 -19.734 1 94.75 194 SER A C 1
ATOM 1508 O O . SER A 1 194 ? -1.166 15.492 -18.922 1 94.75 194 SER A O 1
ATOM 1510 N N . SER A 1 195 ? -0.232 16.219 -20.812 1 95.94 195 SER A N 1
ATOM 1511 C CA . SER A 1 195 ? -1.347 17.109 -21.125 1 95.94 195 SER A CA 1
ATOM 1512 C C . SER A 1 195 ? -2.629 16.328 -21.375 1 95.94 195 SER A C 1
ATOM 1514 O O . SER A 1 195 ? -3.709 16.734 -20.953 1 95.94 195 SER A O 1
ATOM 1516 N N . ASN A 1 196 ? -2.475 15.266 -22.031 1 97 196 ASN A N 1
ATOM 1517 C CA . ASN A 1 196 ? -3.623 14.406 -22.312 1 97 196 ASN A CA 1
ATOM 1518 C C . ASN A 1 196 ? -4.234 13.852 -21.031 1 97 196 ASN A C 1
ATOM 1520 O O . ASN A 1 196 ? -5.461 13.797 -20.906 1 97 196 ASN A O 1
ATOM 1524 N N . TYR A 1 197 ? -3.422 13.422 -20.094 1 96.38 197 TYR A N 1
ATOM 1525 C CA . TYR A 1 197 ? -3.912 12.891 -18.828 1 96.38 197 TYR A CA 1
ATOM 1526 C C . TYR A 1 197 ? -4.625 13.977 -18.031 1 96.38 197 TYR A C 1
ATOM 1528 O O . TYR A 1 197 ? -5.645 13.711 -17.375 1 96.38 197 TYR A O 1
ATOM 1536 N N . ILE A 1 198 ? -4.121 15.203 -18.062 1 97.19 198 ILE A N 1
ATOM 1537 C CA . ILE A 1 198 ? -4.742 16.312 -17.344 1 97.19 198 ILE A CA 1
ATOM 1538 C C . ILE A 1 198 ? -6.113 16.609 -17.938 1 97.19 198 ILE A C 1
ATOM 1540 O O . ILE A 1 198 ? -7.09 16.797 -17.219 1 97.19 198 ILE A O 1
ATOM 1544 N N . ASP A 1 199 ? -6.152 16.609 -19.219 1 97.31 199 ASP A N 1
ATOM 1545 C CA . ASP A 1 199 ? -7.422 16.828 -19.906 1 97.31 199 ASP A CA 1
ATOM 1546 C C . ASP A 1 199 ? -8.43 15.734 -19.578 1 97.31 199 ASP A C 1
ATOM 1548 O O . ASP A 1 199 ? -9.617 16.016 -19.391 1 97.31 199 ASP A O 1
ATOM 1552 N N . GLU A 1 200 ? -7.941 14.578 -19.562 1 97.12 200 GLU A N 1
ATOM 1553 C CA . GLU A 1 200 ? -8.781 13.43 -19.219 1 97.12 200 GLU A CA 1
ATOM 1554 C C . GLU A 1 200 ? -9.344 13.562 -17.812 1 97.12 200 GLU A C 1
ATOM 1556 O O . GLU A 1 200 ? -10.523 13.289 -17.578 1 97.12 200 GLU A O 1
ATOM 1561 N N . LEU A 1 201 ? -8.555 13.961 -16.891 1 97 201 LEU A N 1
ATOM 1562 C CA . LEU A 1 201 ? -8.984 14.164 -15.508 1 97 201 LEU A CA 1
ATOM 1563 C C . LEU A 1 201 ? -10.062 15.234 -15.43 1 97 201 LEU A C 1
ATOM 1565 O O . LEU A 1 201 ? -11.07 15.055 -14.742 1 97 201 LEU A O 1
ATOM 1569 N N . LYS A 1 202 ? -9.852 16.312 -16.141 1 97.19 202 LYS A N 1
ATOM 1570 C CA . LYS A 1 202 ? -10.82 17.391 -16.141 1 97.19 202 LYS A CA 1
ATOM 1571 C C . LYS A 1 202 ? -12.141 16.953 -16.766 1 97.19 202 LYS A C 1
ATOM 1573 O O . LYS A 1 202 ? -13.219 17.297 -16.281 1 97.19 202 LYS A O 1
ATOM 1578 N N . LYS A 1 203 ? -12.047 16.172 -17.797 1 96.88 203 LYS A N 1
ATOM 1579 C CA . LYS A 1 203 ? -13.234 15.633 -18.453 1 96.88 203 LYS A CA 1
ATOM 1580 C C . LYS A 1 203 ? -14.008 14.719 -17.5 1 96.88 203 LYS A C 1
ATOM 1582 O O . LYS A 1 203 ? -15.242 14.664 -17.562 1 96.88 203 LYS A O 1
ATOM 1587 N N . ASP A 1 204 ? -13.273 14.055 -16.656 1 95.62 204 ASP A N 1
ATOM 1588 C CA . ASP A 1 204 ? -13.883 13.148 -15.688 1 95.62 204 ASP A CA 1
ATOM 1589 C C . ASP A 1 204 ? -14.492 13.922 -14.523 1 95.62 204 ASP A C 1
ATOM 1591 O O . ASP A 1 204 ? -15.086 13.328 -13.625 1 95.62 204 ASP A O 1
ATOM 1595 N N . GLY A 1 205 ? -14.258 15.25 -14.492 1 95.69 205 GLY A N 1
ATOM 1596 C CA . GLY A 1 205 ? -14.883 16.078 -13.484 1 95.69 205 GLY A CA 1
ATOM 1597 C C . GLY A 1 205 ? -13.977 16.375 -12.305 1 95.69 205 GLY A C 1
ATOM 1598 O O . GLY A 1 205 ? -14.422 16.922 -11.289 1 95.69 205 GLY A O 1
ATOM 1599 N N . PHE A 1 206 ? -12.734 15.977 -12.422 1 96.56 206 PHE A N 1
ATOM 1600 C CA . PHE A 1 206 ? -11.805 16.297 -11.344 1 96.56 206 PHE A CA 1
ATOM 1601 C C . PHE A 1 206 ? -11.344 17.734 -11.438 1 96.56 206 PHE A C 1
ATOM 1603 O O . PHE A 1 206 ? -11.125 18.266 -12.539 1 96.56 206 PHE A O 1
ATOM 1610 N N . ILE A 1 207 ? -11.25 18.391 -10.289 1 96.75 207 ILE A N 1
ATOM 1611 C CA . ILE A 1 207 ? -10.602 19.688 -10.227 1 96.75 207 ILE A CA 1
ATOM 1612 C C . ILE A 1 207 ? -9.094 19.5 -10.062 1 96.75 207 ILE A C 1
ATOM 1614 O O . ILE A 1 207 ? -8.633 18.953 -9.062 1 96.75 207 ILE A O 1
ATOM 1618 N N . VAL A 1 208 ? -8.367 19.891 -11.07 1 97.62 208 VAL A N 1
ATOM 1619 C CA . VAL A 1 208 ? -6.914 19.812 -11.008 1 97.62 208 VAL A CA 1
ATOM 1620 C C . VAL A 1 208 ? -6.336 21.156 -10.578 1 97.62 208 VAL A C 1
ATOM 1622 O O . VAL A 1 208 ? -6.652 22.188 -11.172 1 97.62 208 VAL A O 1
ATOM 1625 N N . PHE A 1 209 ? -5.566 21.125 -9.555 1 97.44 209 PHE A N 1
ATOM 1626 C CA . PHE A 1 209 ? -4.953 22.344 -9.062 1 97.44 209 PHE A CA 1
ATOM 1627 C C . PHE A 1 209 ? -4.008 22.938 -10.109 1 97.44 209 PHE A C 1
ATOM 1629 O O . PHE A 1 209 ? -3.516 22.219 -10.977 1 97.44 209 PHE A O 1
ATOM 1636 N N . ASP A 1 210 ? -3.758 24.219 -9.984 1 96.06 210 ASP A N 1
ATOM 1637 C CA . ASP A 1 210 ? -2.881 24.922 -10.914 1 96.06 210 ASP A CA 1
ATOM 1638 C C . ASP A 1 210 ? -1.414 24.594 -10.641 1 96.06 210 ASP A C 1
ATOM 1640 O O . ASP A 1 210 ? -0.581 24.641 -11.555 1 96.06 210 ASP A O 1
ATOM 1644 N N . SER A 1 211 ? -1.141 24.234 -9.406 1 96.12 211 SER A N 1
ATOM 1645 C CA . SER A 1 211 ? 0.225 23.906 -9.008 1 96.12 211 SER A CA 1
ATOM 1646 C C . SER A 1 211 ? 0.57 22.469 -9.359 1 96.12 211 SER A C 1
ATOM 1648 O O . SER A 1 211 ? -0.239 21.562 -9.148 1 96.12 211 SER A O 1
ATOM 1650 N N . TYR A 1 212 ? 1.74 22.281 -9.938 1 96.75 212 TYR A N 1
ATOM 1651 C CA . TYR A 1 212 ? 2.318 20.969 -10.195 1 96.75 212 TYR A CA 1
ATOM 1652 C C . TYR A 1 212 ? 3.652 20.797 -9.477 1 96.75 212 TYR A C 1
ATOM 1654 O O . TYR A 1 212 ? 4.422 21.75 -9.367 1 96.75 212 TYR A O 1
ATOM 1662 N N . LEU A 1 213 ? 3.887 19.609 -8.953 1 96.94 213 LEU A N 1
ATOM 1663 C CA . LEU A 1 213 ? 5.203 19.312 -8.406 1 96.94 213 LEU A CA 1
ATOM 1664 C C . LEU A 1 213 ? 6.066 18.594 -9.445 1 96.94 213 LEU A C 1
ATOM 1666 O O . LEU A 1 213 ? 5.824 17.422 -9.758 1 96.94 213 LEU A O 1
ATOM 1670 N N . TYR A 1 214 ? 7.078 19.203 -9.938 1 92 214 TYR A N 1
ATOM 1671 C CA . TYR A 1 214 ? 7.84 18.766 -11.094 1 92 214 TYR A CA 1
ATOM 1672 C C . TYR A 1 214 ? 8.797 17.641 -10.719 1 92 214 TYR A C 1
ATOM 1674 O O . TYR A 1 214 ? 9.305 17.594 -9.594 1 92 214 TYR A O 1
ATOM 1682 N N . SER A 1 215 ? 8.93 16.781 -11.719 1 86 215 SER A N 1
ATOM 1683 C CA . SER A 1 215 ? 9.859 15.672 -11.594 1 86 215 SER A CA 1
ATOM 1684 C C . SER A 1 215 ? 11.258 16.062 -12.062 1 86 215 SER A C 1
ATOM 1686 O O . SER A 1 215 ? 11.414 16.672 -13.125 1 86 215 SER A O 1
ATOM 1688 N N . ALA A 1 216 ? 12.305 16.094 -11.281 1 84.88 216 ALA A N 1
ATOM 1689 C CA . ALA A 1 216 ? 13.703 16.25 -11.648 1 84.88 216 ALA A CA 1
ATOM 1690 C C . ALA A 1 216 ? 14.594 15.281 -10.867 1 84.88 216 ALA A C 1
ATOM 1692 O O . ALA A 1 216 ? 14.32 14.984 -9.703 1 84.88 216 ALA A O 1
ATOM 1693 N N . ARG A 1 217 ? 15.539 14.719 -11.602 1 83 217 ARG A N 1
ATOM 1694 C CA . ARG A 1 217 ? 16.469 13.797 -10.953 1 83 217 ARG A CA 1
ATOM 1695 C C . ARG A 1 217 ? 17.062 14.406 -9.695 1 83 217 ARG A C 1
ATOM 1697 O O . ARG A 1 217 ? 17.141 13.75 -8.656 1 83 217 ARG A O 1
ATOM 1704 N N . THR A 1 218 ? 17.438 15.648 -9.812 1 88.06 218 THR A N 1
ATOM 1705 C CA . THR A 1 218 ? 18.031 16.344 -8.68 1 88.06 218 THR A CA 1
ATOM 1706 C C . THR A 1 218 ? 17.031 16.453 -7.527 1 88.06 218 THR A C 1
ATOM 1708 O O . THR A 1 218 ? 17.406 16.328 -6.363 1 88.06 218 THR A O 1
ATOM 1711 N N . THR A 1 219 ? 15.773 16.672 -7.836 1 90.12 219 THR A N 1
ATOM 1712 C CA . THR A 1 219 ? 14.719 16.766 -6.832 1 90.12 219 THR A CA 1
ATOM 1713 C C . THR A 1 219 ? 14.539 15.438 -6.109 1 90.12 219 THR A C 1
ATOM 1715 O O . THR A 1 219 ? 14.391 15.398 -4.887 1 90.12 219 THR A O 1
ATOM 1718 N N . ALA A 1 220 ? 14.547 14.398 -6.887 1 88.62 220 ALA A N 1
ATOM 1719 C CA . ALA A 1 220 ? 14.391 13.07 -6.305 1 88.62 220 ALA A CA 1
ATOM 1720 C C . ALA A 1 220 ? 15.508 12.766 -5.312 1 88.62 220 ALA A C 1
ATOM 1722 O O . ALA A 1 220 ? 15.266 12.203 -4.242 1 88.62 220 ALA A O 1
ATOM 1723 N N . GLU A 1 221 ? 16.719 13.164 -5.684 1 90.06 221 GLU A N 1
ATOM 1724 C CA . GLU A 1 221 ? 17.875 12.953 -4.812 1 90.06 221 GLU A CA 1
ATOM 1725 C C . GLU A 1 221 ? 17.766 13.781 -3.539 1 90.06 221 GLU A C 1
ATOM 1727 O O . GLU A 1 221 ? 18.078 13.305 -2.449 1 90.06 221 GLU A O 1
ATOM 1732 N N . GLN A 1 222 ? 17.344 14.969 -3.703 1 93.88 222 GLN A N 1
ATOM 1733 C CA . GLN A 1 222 ? 17.203 15.867 -2.566 1 93.88 222 GLN A CA 1
ATOM 1734 C C . GLN A 1 222 ? 16.109 15.398 -1.623 1 93.88 222 GLN A C 1
ATOM 1736 O O . GLN A 1 222 ? 16.25 15.469 -0.401 1 93.88 222 GLN A O 1
ATOM 1741 N N . LEU A 1 223 ? 15.031 14.977 -2.15 1 94.12 223 LEU A N 1
ATOM 1742 C CA . LEU A 1 223 ? 13.938 14.453 -1.341 1 94.12 223 LEU A CA 1
ATOM 1743 C C . LEU A 1 223 ? 14.367 13.195 -0.593 1 94.12 223 LEU A C 1
ATOM 1745 O O . LEU A 1 223 ? 13.992 12.992 0.564 1 94.12 223 LEU A O 1
ATOM 1749 N N . GLN A 1 224 ? 15.109 12.336 -1.278 1 89.12 224 GLN A N 1
ATOM 1750 C CA . GLN A 1 224 ? 15.641 11.141 -0.627 1 89.12 224 GLN A CA 1
ATOM 1751 C C . GLN A 1 224 ? 16.562 11.508 0.524 1 89.12 224 GLN A C 1
ATOM 1753 O O . GLN A 1 224 ? 16.516 10.891 1.59 1 89.12 224 GLN A O 1
ATOM 1758 N N . LEU A 1 225 ? 17.438 12.477 0.253 1 91.81 225 LEU A N 1
ATOM 1759 C CA . LEU A 1 225 ? 18.344 12.953 1.291 1 91.81 225 LEU A CA 1
ATOM 1760 C C . LEU A 1 225 ? 17.578 13.508 2.48 1 91.81 225 LEU A C 1
ATOM 1762 O O . LEU A 1 225 ? 17.906 13.227 3.633 1 91.81 225 LEU A O 1
ATOM 1766 N N . ALA A 1 226 ? 16.562 14.312 2.209 1 95.19 226 ALA A N 1
ATOM 1767 C CA . ALA A 1 226 ? 15.719 14.867 3.26 1 95.19 226 ALA A CA 1
ATOM 1768 C C . ALA A 1 226 ? 15.078 13.758 4.09 1 95.19 226 ALA A C 1
ATOM 1770 O O . ALA A 1 226 ? 15.023 13.844 5.316 1 95.19 226 ALA A O 1
ATOM 1771 N N . THR A 1 227 ? 14.562 12.727 3.439 1 91.75 227 THR A N 1
ATOM 1772 C CA . THR A 1 227 ? 13.938 11.594 4.105 1 91.75 227 THR A CA 1
ATOM 1773 C C . THR A 1 227 ? 14.938 10.875 5.008 1 91.75 227 THR A C 1
ATOM 1775 O O . THR A 1 227 ? 14.641 10.586 6.168 1 91.75 227 THR A O 1
ATOM 1778 N N . ASN A 1 228 ? 16.141 10.695 4.488 1 88.12 228 ASN A N 1
ATOM 1779 C CA . ASN A 1 228 ? 17.188 9.992 5.23 1 88.12 228 ASN A CA 1
ATOM 1780 C C . ASN A 1 228 ? 17.609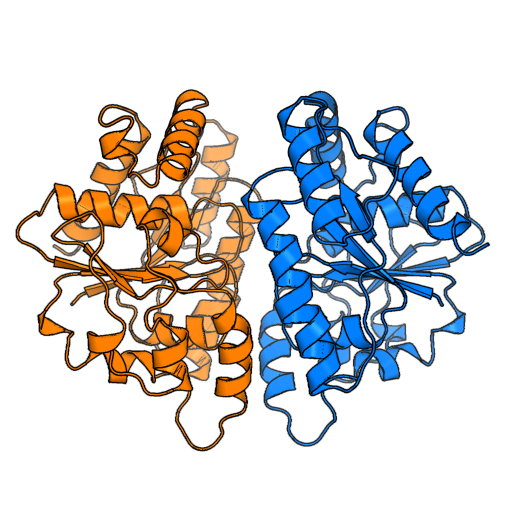 10.773 6.477 1 88.12 228 ASN A C 1
ATOM 1782 O O . ASN A 1 228 ? 17.922 10.18 7.504 1 88.12 228 ASN A O 1
ATOM 1786 N N . LYS A 1 229 ? 17.547 12.016 6.352 1 93.25 229 LYS A N 1
ATOM 1787 C CA . LYS A 1 229 ? 18.016 12.875 7.438 1 93.25 229 LYS A CA 1
ATOM 1788 C C . LYS A 1 229 ? 16.859 13.273 8.359 1 93.25 229 LYS A C 1
ATOM 1790 O O . LYS A 1 229 ? 17.047 14.016 9.32 1 93.25 229 LYS A O 1
ATOM 1795 N N . HIS A 1 230 ? 15.648 12.836 8.023 1 94.88 230 HIS A N 1
ATOM 1796 C CA . HIS A 1 230 ? 14.445 13.195 8.766 1 94.88 230 HIS A CA 1
ATOM 1797 C C . HIS A 1 230 ? 14.25 14.711 8.789 1 94.88 230 HIS A C 1
ATOM 1799 O O . HIS A 1 230 ? 14.008 15.289 9.852 1 94.88 230 HIS A O 1
ATOM 1805 N N . MET A 1 231 ? 14.461 15.305 7.559 1 95.56 231 MET A N 1
ATOM 1806 C CA . MET A 1 231 ? 14.312 16.75 7.379 1 95.56 231 MET A CA 1
ATOM 1807 C C . MET A 1 231 ? 13.297 17.062 6.285 1 95.56 231 MET A C 1
ATOM 1809 O O . MET A 1 231 ? 12.953 16.188 5.484 1 95.56 231 MET A O 1
ATOM 1813 N N . SER A 1 232 ? 12.734 18.266 6.312 1 96.75 232 SER A N 1
ATOM 1814 C CA . SER A 1 232 ? 11.914 18.734 5.203 1 96.75 232 SER A CA 1
ATOM 1815 C C . SER A 1 232 ? 12.766 19.156 4.016 1 96.75 232 SER A C 1
ATOM 1817 O O . SER A 1 232 ? 13.984 19.328 4.148 1 96.75 232 SER A O 1
ATOM 1819 N N . ILE A 1 233 ? 12.109 19.281 2.879 1 97.25 233 ILE A N 1
ATOM 1820 C CA . ILE A 1 233 ? 12.812 19.703 1.673 1 97.25 233 ILE A CA 1
ATOM 1821 C C . ILE A 1 233 ? 13.367 21.109 1.86 1 97.25 233 ILE A C 1
ATOM 1823 O O . ILE A 1 233 ? 14.383 21.484 1.262 1 97.25 233 ILE A O 1
ATOM 1827 N N . PHE A 1 234 ? 12.797 21.906 2.768 1 97.19 234 PHE A N 1
ATOM 1828 C CA . PHE A 1 234 ? 13.164 23.297 2.982 1 97.19 234 PHE A CA 1
ATOM 1829 C C . PHE A 1 234 ? 14.492 23.391 3.723 1 97.19 234 PHE A C 1
ATOM 1831 O O . PHE A 1 234 ? 15.164 24.422 3.654 1 97.19 234 PHE A O 1
ATOM 1838 N N . GLU A 1 235 ? 14.828 22.375 4.406 1 96.69 235 GLU A N 1
ATOM 1839 C CA . GLU A 1 235 ? 16.109 22.344 5.121 1 96.69 235 GLU A CA 1
ATOM 1840 C C . GLU A 1 235 ? 17.219 21.828 4.227 1 96.69 235 GLU A C 1
ATOM 1842 O O . GLU A 1 235 ? 18.375 22.25 4.359 1 96.69 235 GLU A O 1
ATOM 1847 N N . VAL A 1 236 ? 16.938 20.969 3.324 1 96.62 236 VAL A N 1
ATOM 1848 C CA . VAL A 1 236 ? 17.938 20.297 2.496 1 96.62 236 VAL A CA 1
ATOM 1849 C C . VAL A 1 236 ? 18.172 21.094 1.22 1 96.62 236 VAL A C 1
ATOM 1851 O O . VAL A 1 236 ? 19.312 21.266 0.777 1 96.62 236 VAL A O 1
ATOM 1854 N N . ALA A 1 237 ? 17.109 21.562 0.611 1 96.19 237 ALA A N 1
ATOM 1855 C CA . ALA A 1 237 ? 17.156 22.281 -0.66 1 96.19 237 ALA A CA 1
ATOM 1856 C C . ALA A 1 237 ? 16.047 23.297 -0.764 1 96.19 237 ALA A C 1
ATOM 1858 O O . ALA A 1 237 ? 15.133 23.156 -1.59 1 96.19 237 ALA A O 1
ATOM 1859 N N . PRO A 1 238 ? 16.172 24.422 -0.032 1 95.12 238 PRO A N 1
ATOM 1860 C CA . PRO A 1 238 ? 15.094 25.406 0.065 1 95.12 238 PRO A CA 1
ATOM 1861 C C . PRO A 1 238 ? 14.789 26.078 -1.271 1 95.12 238 PRO A C 1
ATOM 1863 O O . PRO A 1 238 ? 13.688 26.609 -1.459 1 95.12 238 PRO A O 1
ATOM 1866 N N . ARG A 1 239 ? 15.734 26.031 -2.273 1 93.56 239 ARG A N 1
ATOM 1867 C CA . ARG A 1 239 ? 15.547 26.766 -3.514 1 93.56 239 ARG A CA 1
ATOM 1868 C C . ARG A 1 239 ? 15.203 25.844 -4.668 1 93.56 239 ARG A C 1
ATOM 1870 O O . ARG A 1 239 ? 15.062 26.281 -5.812 1 93.56 239 ARG A O 1
ATOM 1877 N N . CYS A 1 240 ? 15.039 24.547 -4.336 1 94.12 240 CYS A N 1
ATOM 1878 C CA . CYS A 1 240 ? 14.75 23.625 -5.426 1 94.12 240 CYS A CA 1
ATOM 1879 C C . CYS A 1 240 ? 13.328 23.812 -5.945 1 94.12 240 CYS A C 1
ATOM 1881 O O . CYS A 1 240 ? 12.5 24.438 -5.281 1 94.12 240 CYS A O 1
ATOM 1883 N N . ALA A 1 241 ? 13.078 23.328 -7.105 1 92.88 241 ALA A N 1
ATOM 1884 C CA . ALA A 1 241 ? 11.789 23.5 -7.77 1 92.88 241 ALA A CA 1
ATOM 1885 C C . ALA A 1 241 ? 10.656 22.938 -6.918 1 92.88 241 ALA A C 1
ATOM 1887 O O . ALA A 1 241 ? 9.586 23.531 -6.812 1 92.88 241 ALA A O 1
ATOM 1888 N N . PHE A 1 242 ? 10.805 21.828 -6.27 1 96.25 242 PHE A N 1
ATOM 1889 C CA . PHE A 1 242 ? 9.781 21.188 -5.445 1 96.25 242 PHE A CA 1
ATOM 1890 C C . PHE A 1 242 ? 9.391 22.078 -4.281 1 96.25 242 PHE A C 1
ATOM 1892 O O . PHE A 1 242 ? 8.195 22.266 -4.008 1 96.25 242 PHE A O 1
ATOM 1899 N N . ALA A 1 243 ? 10.383 22.656 -3.633 1 96.5 243 ALA A N 1
ATOM 1900 C CA . ALA A 1 243 ? 10.125 23.547 -2.502 1 96.5 243 ALA A CA 1
ATOM 1901 C C . ALA A 1 243 ? 9.297 24.766 -2.93 1 96.5 243 ALA A C 1
ATOM 1903 O O . ALA A 1 243 ? 8.336 25.141 -2.252 1 96.5 243 ALA A O 1
ATOM 1904 N N . ARG A 1 244 ? 9.656 25.297 -4.051 1 95.56 244 ARG A N 1
ATOM 1905 C CA . ARG A 1 244 ? 8.922 26.438 -4.574 1 95.56 244 ARG A CA 1
ATOM 1906 C C . ARG A 1 244 ? 7.488 26.062 -4.926 1 95.56 244 ARG A C 1
ATOM 1908 O O . ARG A 1 244 ? 6.547 26.766 -4.562 1 95.56 244 ARG A O 1
ATOM 1915 N N . CYS A 1 245 ? 7.309 24.969 -5.566 1 96.56 245 CYS A N 1
ATOM 1916 C CA . CYS A 1 245 ? 6 24.547 -6.062 1 96.56 245 CYS A CA 1
ATOM 1917 C C . CYS A 1 245 ? 5.086 24.141 -4.91 1 96.56 245 CYS A C 1
ATOM 1919 O O . CYS A 1 245 ? 3.877 24.391 -4.961 1 96.56 245 CYS A O 1
ATOM 1921 N N . ILE A 1 246 ? 5.625 23.516 -3.906 1 97.19 246 ILE A N 1
ATOM 1922 C CA . ILE A 1 246 ? 4.797 23.109 -2.777 1 97.19 246 ILE A CA 1
ATOM 1923 C C . ILE A 1 246 ? 4.305 24.344 -2.023 1 97.19 246 ILE A C 1
ATOM 1925 O O . ILE A 1 246 ? 3.189 24.344 -1.498 1 97.19 246 ILE A O 1
ATOM 1929 N N . ASN A 1 247 ? 5.141 25.406 -1.921 1 96.5 247 ASN A N 1
ATOM 1930 C CA . ASN A 1 247 ? 4.699 26.672 -1.349 1 96.5 247 ASN A CA 1
ATOM 1931 C C . ASN A 1 247 ? 3.57 27.297 -2.164 1 96.5 247 ASN A C 1
ATOM 1933 O O . ASN A 1 247 ? 2.594 27.781 -1.602 1 96.5 247 ASN A O 1
ATOM 1937 N N . ASN A 1 248 ? 3.732 27.234 -3.48 1 96.25 248 ASN A N 1
ATOM 1938 C CA . ASN A 1 248 ? 2.67 27.734 -4.348 1 96.25 248 ASN A CA 1
ATOM 1939 C C . ASN A 1 248 ? 1.368 26.969 -4.137 1 96.25 248 ASN A C 1
ATOM 1941 O O . ASN A 1 248 ? 0.29 27.562 -4.109 1 96.25 248 ASN A O 1
ATOM 1945 N N . PHE A 1 249 ? 1.478 25.719 -4.004 1 97.62 249 PHE A N 1
ATOM 1946 C CA . PHE A 1 249 ? 0.298 24.891 -3.789 1 97.62 249 PHE A CA 1
ATOM 1947 C C . PHE A 1 249 ? -0.359 25.219 -2.453 1 97.62 249 PHE A C 1
ATOM 1949 O O . PHE A 1 249 ? -1.587 25.266 -2.357 1 97.62 249 PHE A O 1
ATOM 1956 N N . LEU A 1 250 ? 0.518 25.406 -1.44 1 96.56 250 LEU A N 1
ATOM 1957 C CA . LEU A 1 250 ? -0.001 25.781 -0.129 1 96.56 250 LEU A CA 1
ATOM 1958 C C . LEU A 1 250 ? -0.868 27.031 -0.222 1 96.56 250 LEU A C 1
ATOM 1960 O O . LEU A 1 250 ? -1.966 27.062 0.337 1 96.56 250 LEU A O 1
ATOM 1964 N N . ILE A 1 251 ? -0.401 27.984 -0.943 1 94.25 251 ILE A N 1
ATOM 1965 C CA . ILE A 1 251 ? -1.13 29.234 -1.114 1 94.25 251 ILE A CA 1
ATOM 1966 C C . ILE A 1 251 ? -2.43 28.984 -1.873 1 94.25 251 ILE A C 1
ATOM 1968 O O . ILE A 1 251 ? -3.484 29.5 -1.507 1 94.25 251 ILE A O 1
ATOM 1972 N N . GLU A 1 252 ? -2.334 28.172 -2.871 1 95.06 252 GLU A N 1
ATOM 1973 C CA . GLU A 1 252 ? -3.516 27.812 -3.643 1 95.06 252 GLU A CA 1
ATOM 1974 C C . GLU A 1 252 ? -4.543 27.094 -2.771 1 95.06 252 GLU A C 1
ATOM 1976 O O . GLU A 1 252 ? -5.75 27.297 -2.926 1 95.06 252 GLU A O 1
ATOM 1981 N N . LEU A 1 253 ? -4.113 26.297 -1.922 1 93.25 253 LEU A N 1
ATOM 1982 C CA . LEU A 1 253 ? -4.957 25.469 -1.069 1 93.25 253 LEU A CA 1
ATOM 1983 C C . LEU A 1 253 ? -5.652 26.312 -0.005 1 93.25 253 LEU A C 1
ATOM 1985 O O . LEU A 1 253 ? -6.852 26.156 0.235 1 93.25 253 LEU A O 1
ATOM 1989 N N . ILE A 1 254 ? -4.902 27.234 0.636 1 87.75 254 ILE A N 1
ATOM 1990 C CA . ILE A 1 254 ? -5.445 28 1.754 1 87.75 254 ILE A CA 1
ATOM 1991 C C . ILE A 1 254 ? -6.121 29.266 1.233 1 87.75 254 ILE A C 1
ATOM 1993 O O . ILE A 1 254 ? -7.008 29.812 1.889 1 87.75 254 ILE A O 1
ATOM 1997 N N . GLY A 1 255 ? -5.508 29.938 0.12 1 75.88 255 GLY A N 1
ATOM 1998 C CA . GLY A 1 255 ? -6.027 31.172 -0.427 1 75.88 255 GLY A CA 1
ATOM 1999 C C . GLY A 1 255 ? -7.336 31 -1.173 1 75.88 255 GLY A C 1
ATOM 2000 O O . GLY A 1 255 ? -8.086 31.953 -1.355 1 75.88 255 GLY A O 1
ATOM 2001 N N . GLY A 1 256 ? -7.574 29.891 -1.851 1 60.38 256 GLY A N 1
ATOM 2002 C CA . GLY A 1 256 ? -8.797 29.703 -2.611 1 60.38 256 GLY A CA 1
ATOM 2003 C C . GLY A 1 256 ? -10.055 29.828 -1.765 1 60.38 256 GLY A C 1
ATOM 2004 O O . GLY A 1 256 ? -11.164 29.812 -2.289 1 60.38 256 GLY A O 1
ATOM 2005 N N . ASP A 1 257 ? -10.078 29.578 -0.55 1 47.59 257 ASP A N 1
ATOM 2006 C CA . ASP A 1 257 ? -11.242 29.781 0.303 1 47.59 257 ASP A CA 1
ATOM 2007 C C . ASP A 1 257 ? -11.578 31.266 0.437 1 47.59 257 ASP A C 1
ATOM 2009 O O . ASP A 1 257 ? -12.477 31.625 1.197 1 47.59 257 ASP A O 1
ATOM 2013 N N . LYS A 1 258 ? -11.156 32.25 -0.317 1 36.97 258 LYS A N 1
ATOM 2014 C CA . LYS A 1 258 ? -11.672 33.594 -0.314 1 36.97 258 LYS A CA 1
ATOM 2015 C C . LYS A 1 258 ? -12.922 33.719 -1.187 1 36.97 258 LYS A C 1
ATOM 2017 O O . LYS A 1 258 ? -12.969 33.156 -2.285 1 36.97 258 LYS A O 1
ATOM 2022 N N . MET B 1 1 ? -2.352 -29.641 -4.793 1 94.25 1 MET B N 1
ATOM 2023 C CA . MET B 1 1 ? -2.014 -28.281 -5.188 1 94.25 1 MET B CA 1
ATOM 2024 C C . MET B 1 1 ? -1.202 -27.578 -4.098 1 94.25 1 MET B C 1
ATOM 2026 O O . MET B 1 1 ? -1.655 -27.469 -2.957 1 94.25 1 MET B O 1
ATOM 2030 N N . ARG B 1 2 ? 0.049 -27.359 -4.383 1 95.12 2 ARG B N 1
ATOM 2031 C CA . ARG B 1 2 ? 0.907 -26.609 -3.473 1 95.12 2 ARG B CA 1
ATOM 2032 C C . ARG B 1 2 ? 0.685 -25.094 -3.631 1 95.12 2 ARG B C 1
ATOM 2034 O O . ARG B 1 2 ? 0.687 -24.578 -4.75 1 95.12 2 ARG B O 1
ATOM 2041 N N . THR B 1 3 ? 0.465 -24.375 -2.459 1 97.25 3 THR B N 1
ATOM 2042 C CA . THR B 1 3 ? 0.135 -22.953 -2.525 1 97.25 3 THR B CA 1
ATOM 2043 C C . THR B 1 3 ? 1.309 -22.109 -2.051 1 97.25 3 THR B C 1
ATOM 2045 O O . THR B 1 3 ? 1.759 -22.234 -0.912 1 97.25 3 THR B O 1
ATOM 2048 N N . ILE B 1 4 ? 1.791 -21.234 -2.91 1 96.88 4 ILE B N 1
ATOM 2049 C CA . ILE B 1 4 ? 2.877 -20.312 -2.623 1 96.88 4 ILE B CA 1
ATOM 2050 C C . ILE B 1 4 ? 2.328 -18.891 -2.529 1 96.88 4 ILE B C 1
ATOM 2052 O O . ILE B 1 4 ? 1.787 -18.359 -3.502 1 96.88 4 ILE B O 1
ATOM 2056 N N . VAL B 1 5 ? 2.451 -18.297 -1.389 1 97.31 5 VAL B N 1
ATOM 2057 C CA . VAL B 1 5 ? 1.991 -16.922 -1.182 1 97.31 5 VAL B CA 1
ATOM 2058 C C . VAL B 1 5 ? 3.184 -15.977 -1.19 1 97.31 5 VAL B C 1
ATOM 2060 O O . VAL B 1 5 ? 4.184 -16.219 -0.507 1 97.31 5 VAL B O 1
ATOM 2063 N N . ILE B 1 6 ? 3.088 -14.984 -2.068 1 96.81 6 ILE B N 1
ATOM 2064 C CA . ILE B 1 6 ? 4.09 -13.922 -2.078 1 96.81 6 ILE B CA 1
ATOM 2065 C C . ILE B 1 6 ? 3.617 -12.758 -1.209 1 96.81 6 ILE B C 1
ATOM 2067 O O . ILE B 1 6 ? 2.643 -12.078 -1.544 1 96.81 6 ILE B O 1
ATOM 2071 N N . GLY B 1 7 ? 4.273 -12.602 -0.129 1 91.31 7 GLY B N 1
ATOM 2072 C CA . GLY B 1 7 ? 3.822 -11.609 0.837 1 91.31 7 GLY B CA 1
ATOM 2073 C C . GLY B 1 7 ? 4.887 -10.594 1.188 1 91.31 7 GLY B C 1
ATOM 2074 O O . GLY B 1 7 ? 6.082 -10.852 1.021 1 91.31 7 GLY B O 1
ATOM 2075 N N . ASN B 1 8 ? 4.426 -9.391 1.521 1 84 8 ASN B N 1
ATOM 2076 C CA . ASN B 1 8 ? 5.309 -8.352 2.053 1 84 8 ASN B CA 1
ATOM 2077 C C . ASN B 1 8 ? 4.547 -7.363 2.93 1 84 8 ASN B C 1
ATOM 2079 O O . ASN B 1 8 ? 3.318 -7.281 2.855 1 84 8 ASN B O 1
ATOM 2083 N N . TRP B 1 9 ? 5.309 -6.809 3.764 1 88 9 TRP B N 1
ATOM 2084 C CA . TRP B 1 9 ? 4.766 -5.727 4.578 1 88 9 TRP B CA 1
ATOM 2085 C C . TRP B 1 9 ? 4.918 -4.383 3.875 1 88 9 TRP B C 1
ATOM 2087 O O . TRP B 1 9 ? 4.012 -3.551 3.91 1 88 9 TRP B O 1
ATOM 2097 N N . LYS B 1 10 ? 5.977 -4.285 3.186 1 87.06 10 LYS B N 1
ATOM 2098 C CA . LYS B 1 10 ? 6.297 -3.037 2.504 1 87.06 10 LYS B CA 1
ATOM 2099 C C . LYS B 1 10 ? 5.844 -3.072 1.047 1 87.06 10 LYS B C 1
ATOM 2101 O O . LYS B 1 10 ? 5.984 -4.094 0.372 1 87.06 10 LYS B O 1
ATOM 2106 N N . GLY B 1 11 ? 5.27 -1.946 0.548 1 84.19 11 GLY B N 1
ATOM 2107 C CA . GLY B 1 11 ? 4.922 -1.814 -0.858 1 84.19 11 GLY B CA 1
ATOM 2108 C C . GLY B 1 11 ? 6.105 -1.434 -1.729 1 84.19 11 GLY B C 1
ATOM 2109 O O . GLY B 1 11 ? 7.133 -0.971 -1.227 1 84.19 11 GLY B O 1
ATOM 2110 N N . GLY B 1 12 ? 6.02 -1.676 -2.998 1 84.81 12 GLY B N 1
ATOM 2111 C CA . GLY B 1 12 ? 6.984 -1.162 -3.961 1 84.81 12 GLY B CA 1
ATOM 2112 C C . GLY B 1 12 ? 8.227 -2.021 -4.078 1 84.81 12 GLY B C 1
ATOM 2113 O O . GLY B 1 12 ? 9.219 -1.611 -4.688 1 84.81 12 GLY B O 1
ATOM 2114 N N . VAL B 1 13 ? 8.211 -3.229 -3.543 1 91.56 13 VAL B N 1
ATOM 2115 C CA . VAL B 1 13 ? 9.414 -4.051 -3.527 1 91.56 13 VAL B CA 1
ATOM 2116 C C . VAL B 1 13 ? 9.406 -5.008 -4.719 1 91.56 13 VAL B C 1
ATOM 2118 O O . VAL B 1 13 ? 10.336 -5.797 -4.898 1 91.56 13 VAL B O 1
ATOM 2121 N N . GLY B 1 14 ? 8.344 -5.062 -5.531 1 93.06 14 GLY B N 1
ATOM 2122 C CA . GLY B 1 14 ? 8.281 -5.852 -6.75 1 93.06 14 GLY B CA 1
ATOM 2123 C C . GLY B 1 14 ? 7.508 -7.145 -6.586 1 93.06 14 GLY B C 1
ATOM 2124 O O . GLY B 1 14 ? 7.723 -8.102 -7.336 1 93.06 14 GLY B O 1
ATOM 2125 N N . LYS B 1 15 ? 6.672 -7.211 -5.586 1 95.25 15 LYS B N 1
ATOM 2126 C CA . LYS B 1 15 ? 5.902 -8.414 -5.281 1 95.25 15 LYS B CA 1
ATOM 2127 C C . LYS B 1 15 ? 5.105 -8.875 -6.496 1 95.25 15 LYS B C 1
ATOM 2129 O O . LYS B 1 15 ? 5.188 -10.039 -6.895 1 95.25 15 LYS B O 1
ATOM 2134 N N . THR B 1 16 ? 4.328 -7.984 -7.117 1 95.56 16 THR B N 1
ATOM 2135 C CA . THR B 1 16 ? 3.473 -8.312 -8.258 1 95.56 16 THR B CA 1
ATOM 2136 C C . THR B 1 16 ? 4.309 -8.781 -9.445 1 95.56 16 THR B C 1
ATOM 2138 O O . THR B 1 16 ? 3.979 -9.781 -10.086 1 95.56 16 THR B O 1
ATOM 2141 N N . THR B 1 17 ? 5.414 -8.023 -9.695 1 95.88 17 THR B N 1
ATOM 2142 C CA . THR B 1 17 ? 6.305 -8.375 -10.797 1 95.88 17 THR B CA 1
ATOM 2143 C C . THR B 1 17 ? 6.887 -9.773 -10.609 1 95.88 17 THR B C 1
ATOM 2145 O O . THR B 1 17 ? 6.875 -10.586 -11.531 1 95.88 17 THR B O 1
ATOM 2148 N N . VAL B 1 18 ? 7.309 -10.031 -9.406 1 97.31 18 VAL B N 1
ATOM 2149 C CA . VAL B 1 18 ? 7.926 -11.328 -9.109 1 97.31 18 VAL B CA 1
ATOM 2150 C C . VAL B 1 18 ? 6.875 -12.43 -9.172 1 97.31 18 VAL B C 1
ATOM 2152 O O . VAL B 1 18 ? 7.09 -13.469 -9.797 1 97.31 18 VAL B O 1
ATOM 2155 N N . ALA B 1 19 ? 5.727 -12.234 -8.586 1 98.06 19 ALA B N 1
ATOM 2156 C CA . ALA B 1 19 ? 4.68 -13.25 -8.523 1 98.06 19 ALA B CA 1
ATOM 2157 C C . ALA B 1 19 ? 4.23 -13.664 -9.922 1 98.06 19 ALA B C 1
ATOM 2159 O O . ALA B 1 19 ? 4.16 -14.859 -10.234 1 98.06 19 ALA B O 1
ATOM 2160 N N . THR B 1 20 ? 3.955 -12.688 -10.789 1 98.19 20 THR B N 1
ATOM 2161 C CA . THR B 1 20 ? 3.42 -12.977 -12.117 1 98.19 20 THR B CA 1
ATOM 2162 C C . THR B 1 20 ? 4.48 -13.641 -12.992 1 98.19 20 THR B C 1
ATOM 2164 O O . THR B 1 20 ? 4.191 -14.617 -13.695 1 98.19 20 THR B O 1
ATOM 2167 N N . ASN B 1 21 ? 5.707 -13.117 -12.922 1 98 21 ASN B N 1
ATOM 2168 C CA . ASN B 1 21 ? 6.75 -13.703 -13.758 1 98 21 ASN B CA 1
ATOM 2169 C C . ASN B 1 21 ? 7.184 -15.07 -13.242 1 98 21 ASN B C 1
ATOM 2171 O O . ASN B 1 21 ? 7.59 -15.938 -14.023 1 98 21 ASN B O 1
ATOM 2175 N N . LEU B 1 22 ? 7.074 -15.289 -11.938 1 97.75 22 LEU B N 1
ATOM 2176 C CA . LEU B 1 22 ? 7.355 -16.609 -11.383 1 97.75 22 LEU B CA 1
ATOM 2177 C C . LEU B 1 22 ? 6.336 -17.641 -11.867 1 97.75 22 LEU B C 1
ATOM 2179 O O . LEU B 1 22 ? 6.703 -18.75 -12.227 1 97.75 22 LEU B O 1
ATOM 2183 N N . ALA B 1 23 ? 5.074 -17.281 -11.859 1 98 23 ALA B N 1
ATOM 2184 C CA . ALA B 1 23 ? 4.035 -18.156 -12.398 1 98 23 ALA B CA 1
ATOM 2185 C C . ALA B 1 23 ? 4.301 -18.5 -13.867 1 98 23 ALA B C 1
ATOM 2187 O O . ALA B 1 23 ? 4.18 -19.641 -14.273 1 98 23 ALA B O 1
ATOM 2188 N N . CYS B 1 24 ? 4.734 -17.484 -14.633 1 97.88 24 CYS B N 1
ATOM 2189 C CA . CYS B 1 24 ? 5.043 -17.688 -16.047 1 97.88 24 CYS B CA 1
ATOM 2190 C C . CYS B 1 24 ? 6.273 -18.578 -16.219 1 97.88 24 CYS B C 1
ATOM 2192 O O . CYS B 1 24 ? 6.328 -19.406 -17.109 1 97.88 24 CYS B O 1
ATOM 2194 N N . ALA B 1 25 ? 7.27 -18.328 -15.352 1 97.25 25 ALA B N 1
ATOM 2195 C CA . ALA B 1 25 ? 8.445 -19.188 -15.375 1 97.25 25 ALA B CA 1
ATOM 2196 C C . ALA B 1 25 ? 8.07 -20.641 -15.164 1 97.25 25 ALA B C 1
ATOM 2198 O O . ALA B 1 25 ? 8.539 -21.531 -15.883 1 97.25 25 ALA B O 1
ATOM 2199 N N . PHE B 1 26 ? 7.211 -20.891 -14.203 1 96.12 26 PHE B N 1
ATOM 2200 C CA . PHE B 1 26 ? 6.77 -22.25 -13.906 1 96.12 26 PHE B CA 1
ATOM 2201 C C . PHE B 1 26 ? 6.035 -22.859 -15.102 1 96.12 26 PHE B C 1
ATOM 2203 O O . PHE B 1 26 ? 6.352 -23.969 -15.531 1 96.12 26 PHE B O 1
ATOM 2210 N N . ALA B 1 27 ? 5.113 -22.125 -15.602 1 93.5 27 ALA B N 1
ATOM 2211 C CA . ALA B 1 27 ? 4.32 -22.594 -16.734 1 93.5 27 ALA B CA 1
ATOM 2212 C C . ALA B 1 27 ? 5.203 -22.906 -17.938 1 93.5 27 ALA B C 1
ATOM 2214 O O . ALA B 1 27 ? 4.953 -23.875 -18.672 1 93.5 27 ALA B O 1
ATOM 2215 N N . ASN B 1 28 ? 6.223 -22.078 -18.141 1 94.69 28 ASN B N 1
ATOM 2216 C CA . ASN B 1 28 ? 7.133 -22.266 -19.266 1 94.69 28 ASN B CA 1
ATOM 2217 C C . ASN B 1 28 ? 8.008 -23.5 -19.078 1 94.69 28 ASN B C 1
ATOM 2219 O O . ASN B 1 28 ? 8.273 -24.234 -20.031 1 94.69 28 ASN B O 1
ATOM 2223 N N . ASN B 1 29 ? 8.461 -23.734 -17.875 1 94.12 29 ASN B N 1
ATOM 2224 C CA . ASN B 1 29 ? 9.398 -24.812 -17.594 1 94.12 29 ASN B CA 1
ATOM 2225 C C . ASN B 1 29 ? 8.68 -26.141 -17.438 1 94.12 29 ASN B C 1
ATOM 2227 O O . ASN B 1 29 ? 9.273 -27.203 -17.672 1 94.12 29 ASN B O 1
ATOM 2231 N N . PHE B 1 30 ? 7.387 -26.078 -17.062 1 94.75 30 PHE B N 1
ATOM 2232 C CA . PHE B 1 30 ? 6.586 -27.281 -16.859 1 94.75 30 PHE B CA 1
ATOM 2233 C C . PHE B 1 30 ? 5.25 -27.172 -17.594 1 94.75 30 PHE B C 1
ATOM 2235 O O . PHE B 1 30 ? 4.199 -27.109 -16.953 1 94.75 30 PHE B O 1
ATOM 2242 N N . PRO B 1 31 ? 5.25 -27.266 -18.875 1 94.31 31 PRO B N 1
ATOM 2243 C CA . PRO B 1 31 ? 4.055 -27 -19.672 1 94.31 31 PRO B CA 1
ATOM 2244 C C . PRO B 1 31 ? 2.943 -28.016 -19.438 1 94.31 31 PRO B C 1
ATOM 2246 O O . PRO B 1 31 ? 1.782 -27.766 -19.766 1 94.31 31 PRO B O 1
ATOM 2249 N N . GLU B 1 32 ? 3.305 -29.172 -18.844 1 95.81 32 GLU B N 1
ATOM 2250 C CA . GLU B 1 32 ? 2.312 -30.203 -18.594 1 95.81 32 GLU B CA 1
ATOM 2251 C C . GLU B 1 32 ? 1.582 -29.969 -17.281 1 95.81 32 GLU B C 1
ATOM 2253 O O . GLU B 1 32 ? 0.557 -30.594 -17 1 95.81 32 GLU B O 1
ATOM 2258 N N . LEU B 1 33 ? 2.096 -29.078 -16.484 1 96.31 33 LEU B N 1
ATOM 2259 C CA . LEU B 1 33 ? 1.499 -28.766 -15.18 1 96.31 33 LEU B CA 1
ATOM 2260 C C . LEU B 1 33 ? 0.62 -27.531 -15.258 1 96.31 33 LEU B C 1
ATOM 2262 O O . LEU B 1 33 ? 0.755 -26.719 -16.188 1 96.31 33 LEU B O 1
ATOM 2266 N N . HIS B 1 34 ? -0.318 -27.453 -14.367 1 97.69 34 HIS B N 1
ATOM 2267 C CA . HIS B 1 34 ? -1.287 -26.375 -14.375 1 97.69 34 HIS B CA 1
ATOM 2268 C C . HIS B 1 34 ? -1.16 -25.5 -13.125 1 97.69 34 HIS B C 1
ATOM 2270 O O . HIS B 1 34 ? -1 -26.016 -12.023 1 97.69 34 HIS B O 1
ATOM 2276 N N . VAL B 1 35 ? -1.205 -24.234 -13.375 1 98 35 VAL B N 1
ATOM 2277 C CA . VAL B 1 35 ? -1.012 -23.25 -12.312 1 98 35 VAL B CA 1
ATOM 2278 C C . VAL B 1 35 ? -2.287 -22.438 -12.117 1 98 35 VAL B C 1
ATOM 2280 O O . VAL B 1 35 ? -2.916 -22.016 -13.094 1 98 35 VAL B O 1
ATOM 2283 N N . LEU B 1 36 ? -2.725 -22.281 -10.867 1 98.69 36 LEU B N 1
ATOM 2284 C CA . LEU B 1 36 ? -3.73 -21.297 -10.5 1 98.69 36 LEU B CA 1
ATOM 2285 C C . LEU B 1 36 ? -3.08 -20.047 -9.906 1 98.69 36 LEU B C 1
ATOM 2287 O O . LEU B 1 36 ? -2.246 -20.156 -9 1 98.69 36 LEU B O 1
ATOM 2291 N N . PHE B 1 37 ? -3.348 -18.922 -10.492 1 98.88 37 PHE B N 1
ATOM 2292 C CA . PHE B 1 37 ? -2.879 -17.656 -9.945 1 98.88 37 PHE B CA 1
ATOM 2293 C C . PHE B 1 37 ? -4.023 -16.891 -9.297 1 98.88 37 PHE B C 1
ATOM 2295 O O . PHE B 1 37 ? -5.082 -16.703 -9.906 1 98.88 37 PHE B O 1
ATOM 2302 N N . ILE B 1 38 ? -3.852 -16.469 -8.07 1 98.88 38 ILE B N 1
ATOM 2303 C CA . ILE B 1 38 ? -4.871 -15.695 -7.371 1 98.88 38 ILE B CA 1
ATOM 2304 C C . ILE B 1 38 ? -4.336 -14.297 -7.07 1 98.88 38 ILE B C 1
ATOM 2306 O O . ILE B 1 38 ? -3.312 -14.148 -6.402 1 98.88 38 ILE B O 1
ATOM 2310 N N . ASP B 1 39 ? -4.973 -13.32 -7.621 1 98.56 39 ASP B N 1
ATOM 2311 C CA . ASP B 1 39 ? -4.734 -11.922 -7.27 1 98.56 39 ASP B CA 1
ATOM 2312 C C . ASP B 1 39 ? -5.547 -11.523 -6.043 1 98.56 39 ASP B C 1
ATOM 2314 O O . ASP B 1 39 ? -6.777 -11.57 -6.059 1 98.56 39 ASP B O 1
ATOM 2318 N N . CYS B 1 40 ? -4.852 -11.117 -4.977 1 97.56 40 CYS B N 1
ATOM 2319 C CA . CYS B 1 40 ? -5.539 -10.75 -3.742 1 97.56 40 CYS B CA 1
ATOM 2320 C C . CYS B 1 40 ? -5.355 -9.273 -3.436 1 97.56 40 CYS B C 1
ATOM 2322 O O . CYS B 1 40 ? -5.391 -8.859 -2.273 1 97.56 40 CYS B O 1
ATOM 2324 N N . ASP B 1 41 ? -5.023 -8.508 -4.379 1 94.94 41 ASP B N 1
ATOM 2325 C CA . ASP B 1 41 ? -4.855 -7.066 -4.219 1 94.94 41 ASP B CA 1
ATOM 2326 C C . ASP B 1 41 ? -5.977 -6.301 -4.922 1 94.94 41 ASP B C 1
ATOM 2328 O O . ASP B 1 41 ? -6.168 -6.441 -6.129 1 94.94 41 ASP B O 1
ATOM 2332 N N . LYS B 1 42 ? -6.594 -5.406 -4.203 1 92.62 42 LYS B N 1
ATOM 2333 C CA . LYS B 1 42 ? -7.707 -4.633 -4.746 1 92.62 42 LYS B CA 1
ATOM 2334 C C . LYS B 1 42 ? -7.262 -3.803 -5.945 1 92.62 42 LYS B C 1
ATOM 2336 O O . LYS B 1 42 ? -8.094 -3.375 -6.754 1 92.62 42 LYS B O 1
ATOM 2341 N N . GLN B 1 43 ? -5.965 -3.557 -6.074 1 89.25 43 GLN B N 1
ATOM 2342 C CA . GLN B 1 43 ? -5.445 -2.785 -7.199 1 89.25 43 GLN B CA 1
ATOM 2343 C C . GLN B 1 43 ? -5.527 -3.584 -8.5 1 89.25 43 GLN B C 1
ATOM 2345 O O . GLN B 1 43 ? -5.531 -3.008 -9.586 1 89.25 43 GLN B O 1
ATOM 2350 N N . GLY B 1 44 ? -5.547 -4.891 -8.438 1 93.62 44 GLY B N 1
ATOM 2351 C CA . GLY B 1 44 ? -5.766 -5.75 -9.594 1 93.62 44 GLY B CA 1
ATOM 2352 C C . GLY B 1 44 ? -4.625 -5.715 -10.594 1 93.62 44 GLY B C 1
ATOM 2353 O O . GLY B 1 44 ? -4.832 -5.941 -11.781 1 93.62 44 GLY B O 1
ATOM 2354 N N . ASN B 1 45 ? -3.398 -5.418 -10.172 1 92.38 45 ASN B N 1
ATOM 2355 C CA . ASN B 1 45 ? -2.281 -5.301 -11.102 1 92.38 45 ASN B CA 1
ATOM 2356 C C . ASN B 1 45 ? -1.947 -6.645 -11.75 1 92.38 45 ASN B C 1
ATOM 2358 O O . ASN B 1 45 ? -1.722 -6.715 -12.961 1 92.38 45 ASN B O 1
ATOM 2362 N N . SER B 1 46 ? -1.927 -7.703 -10.898 1 97.06 46 SER B N 1
ATOM 2363 C CA . SER B 1 46 ? -1.681 -9.031 -11.461 1 97.06 46 SER B CA 1
ATOM 2364 C C . SER B 1 46 ? -2.789 -9.438 -12.422 1 97.06 46 SER B C 1
ATOM 2366 O O . SER B 1 46 ? -2.52 -10.023 -13.477 1 97.06 46 SER B O 1
ATOM 2368 N N . SER B 1 47 ? -4.008 -9.125 -12.047 1 97.94 47 SER B N 1
ATOM 2369 C CA . SER B 1 47 ? -5.152 -9.422 -12.898 1 97.94 47 SER B CA 1
ATOM 2370 C C . SER B 1 47 ? -5.02 -8.742 -14.258 1 97.94 47 SER B C 1
ATOM 2372 O O . SER B 1 47 ? -5.273 -9.359 -15.297 1 97.94 47 SER B O 1
ATOM 2374 N N . ALA B 1 48 ? -4.621 -7.473 -14.227 1 94.5 48 ALA B N 1
ATOM 2375 C CA . ALA B 1 48 ? -4.438 -6.73 -15.477 1 94.5 48 ALA B CA 1
ATOM 2376 C C . ALA B 1 48 ? -3.328 -7.348 -16.328 1 94.5 48 ALA B C 1
ATOM 2378 O O . ALA B 1 48 ? -3.455 -7.441 -17.547 1 94.5 48 ALA B O 1
ATOM 2379 N N . ARG B 1 49 ? -2.27 -7.73 -15.703 1 95.81 49 ARG B N 1
ATOM 2380 C CA . ARG B 1 49 ? -1.14 -8.32 -16.406 1 95.81 49 ARG B CA 1
ATOM 2381 C C . ARG B 1 49 ? -1.554 -9.602 -17.141 1 95.81 49 ARG B C 1
ATOM 2383 O O . ARG B 1 49 ? -1.015 -9.922 -18.203 1 95.81 49 ARG B O 1
ATOM 2390 N N . PHE B 1 50 ? -2.516 -10.336 -16.547 1 97.69 50 PHE B N 1
ATOM 2391 C CA . PHE B 1 50 ? -2.979 -11.586 -17.141 1 97.69 50 PHE B CA 1
ATOM 2392 C C . PHE B 1 50 ? -4.234 -11.352 -17.984 1 97.69 50 PHE B C 1
ATOM 2394 O O . PHE B 1 50 ? -4.973 -12.297 -18.266 1 97.69 50 PHE B O 1
ATOM 2401 N N . CYS B 1 51 ? -4.559 -10.102 -18.328 1 95.94 51 CYS B N 1
ATOM 2402 C CA . CYS B 1 51 ? -5.664 -9.711 -19.188 1 95.94 51 CYS B CA 1
ATOM 2403 C C . CYS B 1 51 ? -6.988 -10.25 -18.672 1 95.94 51 CYS B C 1
ATOM 2405 O O . CYS B 1 51 ? -7.758 -10.859 -19.422 1 95.94 51 CYS B O 1
ATOM 2407 N N . ALA B 1 52 ? -7.188 -10.047 -17.406 1 95.69 52 ALA B N 1
ATOM 2408 C CA . ALA B 1 52 ? -8.414 -10.516 -16.766 1 95.69 52 ALA B CA 1
ATOM 2409 C C . ALA B 1 52 ? -9.648 -9.883 -17.391 1 95.69 52 ALA B C 1
ATOM 2411 O O . ALA B 1 52 ? -9.617 -8.711 -17.781 1 95.69 52 ALA B O 1
ATOM 2412 N N . ASP B 1 53 ? -10.727 -10.672 -17.547 1 97.12 53 ASP B N 1
ATOM 2413 C CA . ASP B 1 53 ? -12.055 -10.148 -17.844 1 97.12 53 ASP B CA 1
ATOM 2414 C C . ASP B 1 53 ? -12.766 -9.695 -16.562 1 97.12 53 ASP B C 1
ATOM 2416 O O . ASP B 1 53 ? -13.328 -10.516 -15.828 1 97.12 53 ASP B O 1
ATOM 2420 N N . PHE B 1 54 ? -12.812 -8.477 -16.359 1 94.38 54 PHE B N 1
ATOM 2421 C CA . PHE B 1 54 ? -13.281 -7.922 -15.094 1 94.38 54 PHE B CA 1
ATOM 2422 C C . PHE B 1 54 ? -14.797 -7.973 -15.008 1 94.38 54 PHE B C 1
ATOM 2424 O O . PHE B 1 54 ? -15.383 -7.637 -13.977 1 94.38 54 PHE B O 1
ATOM 2431 N N . SER B 1 55 ? -15.438 -8.414 -16.031 1 95.75 55 SER B N 1
ATOM 2432 C CA . SER B 1 55 ? -16.875 -8.617 -16.016 1 95.75 55 SER B CA 1
ATOM 2433 C C . SER B 1 55 ? -17.25 -9.961 -15.398 1 95.75 55 SER B C 1
ATOM 2435 O O . SER B 1 55 ? -18.406 -10.203 -15.055 1 95.75 55 SER B O 1
ATOM 2437 N N . LYS B 1 56 ? -16.312 -10.852 -15.25 1 97.19 56 LYS B N 1
ATOM 2438 C CA . LYS B 1 56 ? -16.531 -12.188 -14.688 1 97.19 56 LYS B CA 1
ATOM 2439 C C . LYS B 1 56 ? -16.359 -12.172 -13.172 1 97.19 56 LYS B C 1
ATOM 2441 O O . LYS B 1 56 ? -15.758 -11.25 -12.617 1 97.19 56 LYS B O 1
ATOM 2446 N N . PRO B 1 57 ? -16.906 -13.195 -12.531 1 98.12 57 PRO B N 1
ATOM 2447 C CA . PRO B 1 57 ? -16.688 -13.289 -11.086 1 98.12 57 PRO B CA 1
ATOM 2448 C C . PRO B 1 57 ? -15.203 -13.344 -10.719 1 98.12 57 PRO B C 1
ATOM 2450 O O . PRO B 1 57 ? -14.391 -13.852 -11.492 1 98.12 57 PRO B O 1
ATOM 2453 N N . ASN B 1 58 ? -14.914 -12.766 -9.633 1 98.25 58 ASN B N 1
ATOM 2454 C CA . ASN B 1 58 ? -13.539 -12.703 -9.156 1 98.25 58 ASN B CA 1
ATOM 2455 C C . ASN B 1 58 ? -13.445 -13.086 -7.68 1 98.25 58 ASN B C 1
ATOM 2457 O O . ASN B 1 58 ? -14.336 -13.742 -7.141 1 98.25 58 ASN B O 1
ATOM 2461 N N . LEU B 1 59 ? -12.375 -12.781 -7.031 1 98.5 59 LEU B N 1
ATOM 2462 C CA . LEU B 1 59 ? -12.125 -13.18 -5.652 1 98.5 59 LEU B CA 1
ATOM 2463 C C . LEU B 1 59 ? -13.203 -12.633 -4.723 1 98.5 59 LEU B C 1
ATOM 2465 O O . LEU B 1 59 ? -13.625 -13.312 -3.785 1 98.5 59 LEU B O 1
ATOM 2469 N N . THR B 1 60 ? -13.664 -11.414 -5.004 1 97.12 60 THR B N 1
ATOM 2470 C CA . THR B 1 60 ? -14.727 -10.797 -4.219 1 97.12 60 THR B CA 1
ATOM 2471 C C . THR B 1 60 ? -15.977 -11.672 -4.219 1 97.12 60 THR B C 1
ATOM 2473 O O . THR B 1 60 ? -16.562 -11.914 -3.164 1 97.12 60 THR B O 1
ATOM 2476 N N . ASN B 1 61 ? -16.312 -12.141 -5.324 1 98 61 ASN B N 1
ATOM 2477 C CA . ASN B 1 61 ? -17.531 -12.945 -5.473 1 98 61 ASN B CA 1
ATOM 2478 C C . ASN B 1 61 ? -17.406 -14.281 -4.734 1 98 61 ASN B C 1
ATOM 2480 O O . ASN B 1 61 ? -18.391 -14.789 -4.199 1 98 61 ASN B O 1
ATOM 2484 N N . ILE B 1 62 ? -16.25 -14.789 -4.719 1 97.81 62 ILE B N 1
ATOM 2485 C CA . ILE B 1 62 ? -16 -16.016 -3.965 1 97.81 62 ILE B CA 1
ATOM 2486 C C . ILE B 1 62 ? -16.172 -15.75 -2.471 1 97.81 62 ILE B C 1
ATOM 2488 O O . ILE B 1 62 ? -16.859 -16.484 -1.773 1 97.81 62 ILE B O 1
ATOM 2492 N N . LEU B 1 63 ? -15.641 -14.672 -2.014 1 96.19 63 LEU B N 1
ATOM 2493 C CA . LEU B 1 63 ? -15.531 -14.406 -0.583 1 96.19 63 LEU B CA 1
ATOM 2494 C C . LEU B 1 63 ? -16.859 -13.914 -0.018 1 96.19 63 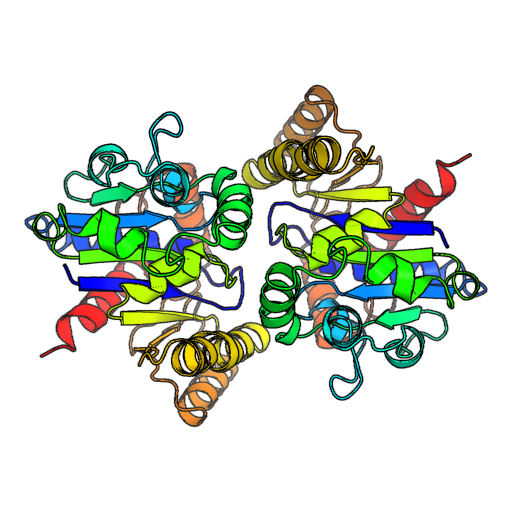LEU B C 1
ATOM 2496 O O . LEU B 1 63 ? -17.188 -14.188 1.139 1 96.19 63 LEU B O 1
ATOM 2500 N N . VAL B 1 64 ? -17.641 -13.195 -0.811 1 94.62 64 VAL B N 1
ATOM 2501 C CA . VAL B 1 64 ? -18.797 -12.523 -0.24 1 94.62 64 VAL B CA 1
ATOM 2502 C C . VAL B 1 64 ? -20.078 -13.156 -0.782 1 94.62 64 VAL B C 1
ATOM 2504 O O . VAL B 1 64 ? -21.062 -13.32 -0.049 1 94.62 64 VAL B O 1
ATOM 2507 N N . ASP B 1 65 ? -20.094 -13.562 -2.088 1 94.44 65 ASP B N 1
ATOM 2508 C CA . ASP B 1 65 ? -21.328 -13.977 -2.74 1 94.44 65 ASP B CA 1
ATOM 2509 C C . ASP B 1 65 ? -21.453 -15.5 -2.736 1 94.44 65 ASP B C 1
ATOM 2511 O O . ASP B 1 65 ? -22.469 -16.047 -3.199 1 94.44 65 ASP B O 1
ATOM 2515 N N . GLY B 1 66 ? -20.484 -16.188 -2.33 1 93.88 66 GLY B N 1
ATOM 2516 C CA . GLY B 1 66 ? -20.516 -17.641 -2.314 1 93.88 66 GLY B CA 1
ATOM 2517 C C . GLY B 1 66 ? -20.391 -18.25 -3.695 1 93.88 66 GLY B C 1
ATOM 2518 O O . GLY B 1 66 ? -20.844 -19.375 -3.926 1 93.88 66 GLY B O 1
ATOM 2519 N N . VAL B 1 67 ? -19.797 -17.531 -4.586 1 96.81 67 VAL B N 1
ATOM 2520 C CA . VAL B 1 67 ? -19.562 -18.031 -5.938 1 96.81 67 VAL B CA 1
ATOM 2521 C C . VAL B 1 67 ? -18.547 -19.172 -5.906 1 96.81 67 VAL B C 1
ATOM 2523 O O . VAL B 1 67 ? -17.547 -19.094 -5.191 1 96.81 67 VAL B O 1
ATOM 2526 N N . ALA B 1 68 ? -18.844 -20.203 -6.66 1 97.44 68 ALA B N 1
ATOM 2527 C CA . ALA B 1 68 ? -17.906 -21.328 -6.742 1 97.44 68 ALA B CA 1
ATOM 2528 C C . ALA B 1 68 ? -16.609 -20.922 -7.426 1 97.44 68 ALA B C 1
ATOM 2530 O O . ALA B 1 68 ? -16.609 -20.078 -8.328 1 97.44 68 ALA B O 1
ATOM 2531 N N . ALA B 1 69 ? -15.516 -21.547 -7.02 1 98.06 69 ALA B N 1
ATOM 2532 C CA . ALA B 1 69 ? -14.211 -21.219 -7.586 1 98.06 69 ALA B CA 1
ATOM 2533 C C . ALA B 1 69 ? -14.195 -21.422 -9.094 1 98.06 69 ALA B C 1
ATOM 2535 O O . ALA B 1 69 ? -13.625 -20.625 -9.836 1 98.06 69 ALA B O 1
ATOM 2536 N N . ASP B 1 70 ? -14.836 -22.453 -9.516 1 97.44 70 ASP B N 1
ATOM 2537 C CA . ASP B 1 70 ? -14.844 -22.797 -10.93 1 97.44 70 ASP B CA 1
ATOM 2538 C C . ASP B 1 70 ? -15.484 -21.688 -11.766 1 97.44 70 ASP B C 1
ATOM 2540 O O . ASP B 1 70 ? -15.125 -21.484 -12.93 1 97.44 70 ASP B O 1
ATOM 2544 N N . GLU B 1 71 ? -16.406 -20.984 -11.148 1 97.81 71 GLU B N 1
ATOM 2545 C CA . GLU B 1 71 ? -17.094 -19.891 -11.836 1 97.81 71 GLU B CA 1
ATOM 2546 C C . GLU B 1 71 ? -16.219 -18.641 -11.891 1 97.81 71 GLU B C 1
ATOM 2548 O O . GLU B 1 71 ? -16.375 -17.812 -12.781 1 97.81 71 GLU B O 1
ATOM 2553 N N . ALA B 1 72 ? -15.289 -18.531 -10.984 1 98.38 72 ALA B N 1
ATOM 2554 C CA . ALA B 1 72 ? -14.461 -17.344 -10.875 1 98.38 72 ALA B CA 1
ATOM 2555 C C . ALA B 1 72 ? -13.133 -17.531 -11.602 1 98.38 72 ALA B C 1
ATOM 2557 O O . ALA B 1 72 ? -12.43 -16.562 -11.898 1 98.38 72 ALA B O 1
ATOM 2558 N N . ILE B 1 73 ? -12.797 -18.766 -11.867 1 98.62 73 ILE B N 1
ATOM 2559 C CA . ILE B 1 73 ? -11.547 -19.078 -12.547 1 98.62 73 ILE B CA 1
ATOM 2560 C C . ILE B 1 73 ? -11.656 -18.703 -14.023 1 98.62 73 ILE B C 1
ATOM 2562 O O . ILE B 1 73 ? -12.633 -19.047 -14.688 1 98.62 73 ILE B O 1
ATOM 2566 N N . GLN B 1 74 ? -10.719 -17.938 -14.461 1 98.12 74 GLN B N 1
ATOM 2567 C CA . GLN B 1 74 ? -10.664 -17.578 -15.875 1 98.12 74 GLN B CA 1
ATOM 2568 C C . GLN B 1 74 ? -9.352 -18.047 -16.5 1 98.12 74 GLN B C 1
ATOM 2570 O O . GLN B 1 74 ? -8.305 -18.047 -15.852 1 98.12 74 GLN B O 1
ATOM 2575 N N . GLN B 1 75 ? -9.438 -18.375 -17.75 1 97.06 75 GLN B N 1
ATOM 2576 C CA . GLN B 1 75 ? -8.234 -18.688 -18.516 1 97.06 75 GLN B CA 1
ATOM 2577 C C . GLN B 1 75 ? -7.449 -17.422 -18.844 1 97.06 75 GLN B C 1
ATOM 2579 O O . GLN B 1 75 ? -8.039 -16.359 -19.047 1 97.06 75 GLN B O 1
ATOM 2584 N N . THR B 1 76 ? -6.152 -17.516 -18.797 1 97.69 76 THR B N 1
ATOM 2585 C CA . THR B 1 76 ? -5.293 -16.422 -19.203 1 97.69 76 THR B CA 1
ATOM 2586 C C . THR B 1 76 ? -4.773 -16.625 -20.625 1 97.69 76 THR B C 1
ATOM 2588 O O . THR B 1 76 ? -5.199 -17.547 -21.312 1 97.69 76 THR B O 1
ATOM 2591 N N . GLN B 1 77 ? -3.975 -15.727 -21.109 1 95.31 77 GLN B N 1
ATOM 2592 C CA . GLN B 1 77 ? -3.342 -15.867 -22.422 1 95.31 77 GLN B CA 1
ATOM 2593 C C . GLN B 1 77 ? -2.332 -17.016 -22.422 1 95.31 77 GLN B C 1
ATOM 2595 O O . GLN B 1 77 ? -1.852 -17.422 -23.484 1 95.31 77 GLN B O 1
ATOM 2600 N N . TYR B 1 78 ? -2.045 -17.531 -21.25 1 95.5 78 TYR B N 1
ATOM 2601 C CA . TYR B 1 78 ? -1.183 -18.703 -21.109 1 95.5 78 TYR B CA 1
ATOM 2602 C C . TYR B 1 78 ? -2.008 -19.953 -20.859 1 95.5 78 TYR B C 1
ATOM 2604 O O . TYR B 1 78 ? -2.801 -20.016 -19.922 1 95.5 78 TYR B O 1
ATOM 2612 N N . CYS B 1 79 ? -1.865 -20.984 -21.547 1 93.06 79 CYS B N 1
ATOM 2613 C CA . CYS B 1 79 ? -2.738 -22.156 -21.594 1 93.06 79 CYS B CA 1
ATOM 2614 C C . CYS B 1 79 ? -2.713 -22.906 -20.266 1 93.06 79 CYS B C 1
ATOM 2616 O O . CYS B 1 79 ? -3.691 -23.562 -19.891 1 93.06 79 CYS B O 1
ATOM 2618 N N . ASN B 1 80 ? -1.658 -22.828 -19.562 1 96.75 80 ASN B N 1
ATOM 2619 C CA . ASN B 1 80 ? -1.55 -23.625 -18.344 1 96.75 80 ASN B CA 1
ATOM 2620 C C . ASN B 1 80 ? -1.589 -22.734 -17.094 1 96.75 80 ASN B C 1
ATOM 2622 O O . ASN B 1 80 ? -1.179 -23.156 -16.016 1 96.75 80 ASN B O 1
ATOM 2626 N N . ILE B 1 81 ? -1.985 -21.453 -17.203 1 98.44 81 ILE B N 1
ATOM 2627 C CA . ILE B 1 81 ? -2.188 -20.547 -16.078 1 98.44 81 ILE B CA 1
ATOM 2628 C C . ILE B 1 81 ? -3.631 -20.047 -16.062 1 98.44 81 ILE B C 1
ATOM 2630 O O . ILE B 1 81 ? -4.07 -19.391 -17 1 98.44 81 ILE B O 1
ATOM 2634 N N . ASP B 1 82 ? -4.328 -20.422 -15.039 1 98.75 82 ASP B N 1
ATOM 2635 C CA . ASP B 1 82 ? -5.652 -19.844 -14.805 1 98.75 82 ASP B CA 1
ATOM 2636 C C . ASP B 1 82 ? -5.602 -18.797 -13.703 1 98.75 82 ASP B C 1
ATOM 2638 O O . ASP B 1 82 ? -4.645 -18.734 -12.93 1 98.75 82 ASP B O 1
ATOM 2642 N N . LEU B 1 83 ? -6.633 -17.953 -13.695 1 98.81 83 LEU B N 1
ATOM 2643 C CA . LEU B 1 83 ? -6.586 -16.766 -12.836 1 98.81 83 LEU B CA 1
ATOM 2644 C C . LEU B 1 83 ? -7.883 -16.625 -12.047 1 98.81 83 LEU B C 1
ATOM 2646 O O . LEU B 1 83 ? -8.969 -16.812 -12.594 1 98.81 83 LEU B O 1
ATOM 2650 N N . ILE B 1 84 ? -7.809 -16.453 -10.812 1 98.88 84 ILE B N 1
ATOM 2651 C CA . ILE B 1 84 ? -8.844 -15.758 -10.047 1 98.88 84 ILE B CA 1
ATOM 2652 C C . ILE B 1 84 ? -8.453 -14.289 -9.859 1 98.88 84 ILE B C 1
ATOM 2654 O O . ILE B 1 84 ? -7.477 -13.984 -9.172 1 98.88 84 ILE B O 1
ATOM 2658 N N . ALA B 1 85 ? -9.227 -13.391 -10.414 1 98.69 85 ALA B N 1
ATOM 2659 C CA . ALA B 1 85 ? -8.867 -11.984 -10.516 1 98.69 85 ALA B CA 1
ATOM 2660 C C . ALA B 1 85 ? -9.312 -11.211 -9.273 1 98.69 85 ALA B C 1
ATOM 2662 O O . ALA B 1 85 ? -10.055 -11.742 -8.438 1 98.69 85 ALA B O 1
ATOM 2663 N N . ALA B 1 86 ? -8.75 -10.07 -9.109 1 97.69 86 ALA B N 1
ATOM 2664 C CA . ALA B 1 86 ? -9.18 -9.109 -8.094 1 97.69 86 ALA B CA 1
ATOM 2665 C C . ALA B 1 86 ? -9.445 -7.738 -8.719 1 97.69 86 ALA B C 1
ATOM 2667 O O . ALA B 1 86 ? -8.914 -7.422 -9.781 1 97.69 86 ALA B O 1
ATOM 2668 N N . ASP B 1 87 ? -10.25 -7.008 -8.133 1 94.44 87 ASP B N 1
ATOM 2669 C CA . ASP B 1 87 ? -10.562 -5.633 -8.508 1 94.44 87 ASP B CA 1
ATOM 2670 C C . ASP B 1 87 ? -10.945 -4.801 -7.285 1 94.44 87 ASP B C 1
ATOM 2672 O O . ASP B 1 87 ? -10.883 -5.285 -6.156 1 94.44 87 ASP B O 1
ATOM 2676 N N . PRO B 1 88 ? -11.273 -3.6 -7.438 1 91.44 88 PRO B N 1
ATOM 2677 C CA . PRO B 1 88 ? -11.492 -2.703 -6.301 1 91.44 88 PRO B CA 1
ATOM 2678 C C . PRO B 1 88 ? -12.625 -3.172 -5.395 1 91.44 88 PRO B C 1
ATOM 2680 O O . PRO B 1 88 ? -12.711 -2.758 -4.234 1 91.44 88 PRO B O 1
ATOM 2683 N N . SER B 1 89 ? -13.469 -4.012 -5.863 1 91.94 89 SER B N 1
ATOM 2684 C CA . SER B 1 89 ? -14.586 -4.496 -5.059 1 91.94 89 SER B CA 1
ATOM 2685 C C . SER B 1 89 ? -14.094 -5.277 -3.842 1 91.94 89 SER B C 1
ATOM 2687 O O . SER B 1 89 ? -14.836 -5.48 -2.885 1 91.94 89 SER B O 1
ATOM 2689 N N . LEU B 1 90 ? -12.828 -5.699 -3.887 1 93.19 90 LEU B N 1
ATOM 2690 C CA . LEU B 1 90 ? -12.234 -6.438 -2.781 1 93.19 90 LEU B CA 1
ATOM 2691 C C . LEU B 1 90 ? -12.172 -5.582 -1.521 1 93.19 90 LEU B C 1
ATOM 2693 O O . LEU B 1 90 ? -12.227 -6.105 -0.406 1 93.19 90 LEU B O 1
ATOM 2697 N N . MET B 1 91 ? -12.086 -4.305 -1.705 1 88.75 91 MET B N 1
ATOM 2698 C CA . MET B 1 91 ? -12.062 -3.396 -0.562 1 88.75 91 MET B CA 1
ATOM 2699 C C . MET B 1 91 ? -13.344 -3.52 0.255 1 88.75 91 MET B C 1
ATOM 2701 O O . MET B 1 91 ? -13.289 -3.762 1.462 1 88.75 91 MET B O 1
ATOM 2705 N N . ALA B 1 92 ? -14.492 -3.402 -0.378 1 84.5 92 ALA B N 1
ATOM 2706 C CA . ALA B 1 92 ? -15.789 -3.523 0.284 1 84.5 92 ALA B CA 1
ATOM 2707 C C . ALA B 1 92 ? -16 -4.938 0.818 1 84.5 92 ALA B C 1
ATOM 2709 O O . ALA B 1 92 ? -16.625 -5.125 1.868 1 84.5 92 ALA B O 1
ATOM 2710 N N . ALA B 1 93 ? -15.477 -5.871 0.061 1 89.62 93 ALA B N 1
ATOM 2711 C CA . ALA B 1 93 ? -15.594 -7.266 0.479 1 89.62 93 ALA B CA 1
ATOM 2712 C C . ALA B 1 93 ? -14.953 -7.484 1.846 1 89.62 93 ALA B C 1
ATOM 2714 O O . ALA B 1 93 ? -15.508 -8.195 2.691 1 89.62 93 ALA B O 1
ATOM 2715 N N . ASN B 1 94 ? -13.828 -6.895 2.041 1 86.81 94 ASN B N 1
ATOM 2716 C CA . ASN B 1 94 ? -13.117 -7.059 3.303 1 86.81 94 ASN B CA 1
ATOM 2717 C C . ASN B 1 94 ? -13.93 -6.527 4.48 1 86.81 94 ASN B C 1
ATOM 2719 O O . ASN B 1 94 ? -13.938 -7.125 5.559 1 86.81 94 ASN B O 1
ATOM 2723 N N . PHE B 1 95 ? -14.656 -5.496 4.262 1 77.94 95 PHE B N 1
ATOM 2724 C CA . PHE B 1 95 ? -15.508 -4.945 5.305 1 77.94 95 PHE B CA 1
ATOM 2725 C C . PHE B 1 95 ? -16.719 -5.844 5.555 1 77.94 95 PHE B C 1
ATOM 2727 O O . PHE B 1 95 ? -17.078 -6.109 6.703 1 77.94 95 PHE B O 1
ATOM 2734 N N . SER B 1 96 ? -17.297 -6.293 4.48 1 83.31 96 SER B N 1
ATOM 2735 C CA . SER B 1 96 ? -18.5 -7.113 4.562 1 83.31 96 SER B CA 1
ATOM 2736 C C . SER B 1 96 ? -18.219 -8.422 5.297 1 83.31 96 SER B C 1
ATOM 2738 O O . SER B 1 96 ? -19.031 -8.859 6.117 1 83.31 96 SER B O 1
ATOM 2740 N N . ILE B 1 97 ? -17.078 -9.031 4.992 1 85.56 97 ILE B N 1
ATOM 2741 C CA . ILE B 1 97 ? -16.719 -10.312 5.594 1 85.56 97 ILE B CA 1
ATOM 2742 C C . ILE B 1 97 ? -16.5 -10.141 7.098 1 85.56 97 ILE B C 1
ATOM 2744 O O . ILE B 1 97 ? -16.938 -10.969 7.895 1 85.56 97 ILE B O 1
ATOM 2748 N N . LEU B 1 98 ? -15.891 -9.094 7.434 1 73.81 98 LEU B N 1
ATOM 2749 C CA . LEU B 1 98 ? -15.578 -8.852 8.836 1 73.81 98 LEU B CA 1
ATOM 2750 C C . LEU B 1 98 ? -16.844 -8.617 9.648 1 73.81 98 LEU B C 1
ATOM 2752 O O . LEU B 1 98 ? -16.891 -8.922 10.844 1 73.81 98 LEU B O 1
ATOM 2756 N N . LYS B 1 99 ? -17.812 -8.109 9.008 1 73.12 99 LYS B N 1
ATOM 2757 C CA . LYS B 1 99 ? -19.062 -7.82 9.703 1 73.12 99 LYS B CA 1
ATOM 2758 C C . LYS B 1 99 ? -19.938 -9.07 9.82 1 73.12 99 LYS B C 1
ATOM 2760 O O . LYS B 1 99 ? -20.859 -9.117 10.625 1 73.12 99 LYS B O 1
ATOM 2765 N N . GLU B 1 100 ? -19.609 -10 8.969 1 75.19 100 GLU B N 1
ATOM 2766 C CA . GLU B 1 100 ? -20.391 -11.234 9 1 75.19 100 GLU B CA 1
ATOM 2767 C C . GLU B 1 100 ? -20.062 -12.062 10.234 1 75.19 100 GLU B C 1
ATOM 2769 O O . GLU B 1 100 ? -18.891 -12.336 10.516 1 75.19 100 GLU B O 1
ATOM 2774 N N . GLU B 1 101 ? -21 -12.297 11.086 1 70.44 101 GLU B N 1
ATOM 2775 C CA . GLU B 1 101 ? -20.781 -12.984 12.359 1 70.44 101 GLU B CA 1
ATOM 2776 C C . GLU B 1 101 ? -21.188 -14.453 12.258 1 70.44 101 GLU B C 1
ATOM 2778 O O . GLU B 1 101 ? -20.766 -15.273 13.086 1 70.44 101 GLU B O 1
ATOM 2783 N N . GLU B 1 102 ? -21.859 -14.797 11.227 1 75.81 102 GLU B N 1
ATOM 2784 C CA . GLU B 1 102 ? -22.453 -16.141 11.203 1 75.81 102 GLU B CA 1
ATOM 2785 C C . GLU B 1 102 ? -21.484 -17.156 10.625 1 75.81 102 GLU B C 1
ATOM 2787 O O . GLU B 1 102 ? -21.562 -18.344 10.953 1 75.81 102 GLU B O 1
ATOM 2792 N N . ARG B 1 103 ? -20.625 -16.75 9.82 1 77.12 103 ARG B N 1
ATOM 2793 C CA . ARG B 1 103 ? -19.703 -17.703 9.18 1 77.12 103 ARG B CA 1
ATOM 2794 C C . ARG B 1 103 ? -18.266 -17.422 9.594 1 77.12 103 ARG B C 1
ATOM 2796 O O . ARG B 1 103 ? -17.891 -16.281 9.875 1 77.12 103 ARG B O 1
ATOM 2803 N N . ARG B 1 104 ? -17.547 -18.656 9.633 1 84.88 104 ARG B N 1
ATOM 2804 C CA . ARG B 1 104 ? -16.109 -18.484 9.844 1 84.88 104 ARG B CA 1
ATOM 2805 C C . ARG B 1 104 ? -15.477 -17.656 8.719 1 84.88 104 ARG B C 1
ATOM 2807 O O . ARG B 1 104 ? -15.727 -17.922 7.543 1 84.88 104 ARG B O 1
ATOM 2814 N N . GLN B 1 105 ? -14.734 -16.703 9.016 1 87.25 105 GLN B N 1
ATOM 2815 C CA . GLN B 1 105 ? -14.328 -15.664 8.062 1 87.25 105 GLN B CA 1
ATOM 2816 C C . GLN B 1 105 ? -12.969 -15.984 7.449 1 87.25 105 GLN B C 1
ATOM 2818 O O . GLN B 1 105 ? -12.594 -15.414 6.422 1 87.25 105 GLN B O 1
ATOM 2823 N N . ASP B 1 106 ? -12.203 -16.938 8.047 1 87 106 ASP B N 1
ATOM 2824 C CA . ASP B 1 106 ? -10.805 -17.078 7.641 1 87 106 ASP B CA 1
ATOM 2825 C C . ASP B 1 106 ? -10.625 -18.281 6.715 1 87 106 ASP B C 1
ATOM 2827 O O . ASP B 1 106 ? -9.539 -18.516 6.188 1 87 106 ASP B O 1
ATOM 2831 N N . ASN B 1 107 ? -11.68 -19.094 6.422 1 92.62 107 ASN B N 1
ATOM 2832 C CA . ASN B 1 107 ? -11.492 -20.297 5.633 1 92.62 107 ASN B CA 1
ATOM 2833 C C . ASN B 1 107 ? -12.414 -20.328 4.414 1 92.62 107 ASN B C 1
ATOM 2835 O O . ASN B 1 107 ? -12.625 -21.375 3.814 1 92.62 107 ASN B O 1
ATOM 2839 N N . ILE B 1 108 ? -12.938 -19.203 4.008 1 95.88 108 ILE B N 1
ATOM 2840 C CA . ILE B 1 108 ? -13.875 -19.109 2.893 1 95.88 108 ILE B CA 1
ATOM 2841 C C . ILE B 1 108 ? -13.188 -19.547 1.604 1 95.88 108 ILE B C 1
ATOM 2843 O O . ILE B 1 108 ? -13.727 -20.375 0.854 1 95.88 108 ILE B O 1
ATOM 2847 N N . LEU B 1 109 ? -11.992 -19.078 1.383 1 97.31 109 LEU B N 1
ATOM 2848 C CA . LEU B 1 109 ? -11.258 -19.406 0.164 1 97.31 109 LEU B CA 1
ATOM 2849 C C . LEU B 1 109 ? -10.867 -20.875 0.139 1 97.31 109 LEU B C 1
ATOM 2851 O O . LEU B 1 109 ? -10.93 -21.516 -0.91 1 97.31 109 LEU B O 1
ATOM 2855 N N . GLU B 1 110 ? -10.453 -21.406 1.287 1 96.69 110 GLU B N 1
ATOM 2856 C CA . GLU B 1 110 ? -10.109 -22.812 1.407 1 96.69 110 GLU B CA 1
ATOM 2857 C C . GLU B 1 110 ? -11.266 -23.703 0.962 1 96.69 110 GLU B C 1
ATOM 2859 O O . GLU B 1 110 ? -11.078 -24.594 0.133 1 96.69 110 GLU B O 1
ATOM 2864 N N . LEU B 1 111 ? -12.406 -23.406 1.469 1 96.94 111 LEU B N 1
ATOM 2865 C CA . LEU B 1 111 ? -13.594 -24.188 1.154 1 96.94 111 LEU B CA 1
ATOM 2866 C C . LEU B 1 111 ? -13.969 -24.047 -0.318 1 96.94 111 LEU B C 1
ATOM 2868 O O . LEU B 1 111 ? -14.352 -25.031 -0.962 1 96.94 111 LEU B O 1
ATOM 2872 N N . ALA B 1 112 ? -13.82 -22.859 -0.827 1 97.88 112 ALA B N 1
ATOM 2873 C CA . ALA B 1 112 ? -14.18 -22.594 -2.215 1 97.88 112 ALA B CA 1
ATOM 2874 C C . ALA B 1 112 ? -13.25 -23.312 -3.18 1 97.88 112 ALA B C 1
ATOM 2876 O O . ALA B 1 112 ? -13.672 -23.719 -4.27 1 97.88 112 ALA B O 1
ATOM 2877 N N . LEU B 1 113 ? -11.992 -23.516 -2.799 1 98.31 113 LEU B N 1
ATOM 2878 C CA . LEU B 1 113 ? -10.992 -24.062 -3.707 1 98.31 113 LEU B CA 1
ATOM 2879 C C . LEU B 1 113 ? -10.977 -25.578 -3.641 1 98.31 113 LEU B C 1
ATOM 2881 O O . LEU B 1 113 ? -10.406 -26.25 -4.516 1 98.31 113 LEU B O 1
ATOM 2885 N N . GLU B 1 114 ? -11.57 -26.156 -2.656 1 97.88 114 GLU B N 1
ATOM 2886 C CA . GLU B 1 114 ? -11.508 -27.594 -2.418 1 97.88 114 GLU B CA 1
ATOM 2887 C C . GLU B 1 114 ? -11.945 -28.375 -3.652 1 97.88 114 GLU B C 1
ATOM 2889 O O . GLU B 1 114 ? -11.258 -29.297 -4.082 1 97.88 114 GLU B O 1
ATOM 2894 N N . PRO B 1 115 ? -12.992 -27.969 -4.309 1 97.94 115 PRO B N 1
ATOM 2895 C CA . PRO B 1 115 ? -13.477 -28.75 -5.449 1 97.94 115 PRO B CA 1
ATOM 2896 C C . PRO B 1 115 ? -12.539 -28.688 -6.652 1 97.94 115 PRO B C 1
ATOM 2898 O O . PRO B 1 115 ? -12.656 -29.5 -7.578 1 97.94 115 PRO B O 1
ATOM 2901 N N . VAL B 1 116 ? -11.617 -27.719 -6.68 1 97.94 116 VAL B N 1
ATOM 2902 C CA . VAL B 1 116 ? -10.805 -27.562 -7.883 1 97.94 116 VAL B CA 1
ATOM 2903 C C . VAL B 1 116 ? -9.344 -27.844 -7.562 1 97.94 116 VAL B C 1
ATOM 2905 O O . VAL B 1 116 ? -8.469 -27.703 -8.422 1 97.94 116 VAL B O 1
ATOM 2908 N N . LYS B 1 117 ? -9.078 -28.234 -6.406 1 97.06 117 LYS B N 1
ATOM 2909 C CA . LYS B 1 117 ? -7.715 -28.391 -5.918 1 97.06 117 LYS B CA 1
ATOM 2910 C C . LYS B 1 117 ? -6.938 -29.391 -6.773 1 97.06 117 LYS B C 1
ATOM 2912 O O . LYS B 1 117 ? -5.742 -29.203 -7.02 1 97.06 117 LYS B O 1
ATOM 2917 N N . ASP B 1 118 ? -7.57 -30.375 -7.32 1 97 118 ASP B N 1
ATOM 2918 C CA . ASP B 1 118 ? -6.918 -31.453 -8.055 1 97 118 ASP B CA 1
ATOM 2919 C C . ASP B 1 118 ? -6.641 -31.047 -9.5 1 97 118 ASP B C 1
ATOM 2921 O O . ASP B 1 118 ? -5.898 -31.719 -10.211 1 97 118 ASP B O 1
ATOM 2925 N N . LYS B 1 119 ? -7.18 -29.938 -9.891 1 97.44 119 LYS B N 1
ATOM 2926 C CA . LYS B 1 119 ? -6.996 -29.469 -11.266 1 97.44 119 LYS B CA 1
ATOM 2927 C C . LYS B 1 119 ? -5.656 -28.75 -11.422 1 97.44 119 LYS B C 1
ATOM 2929 O O . LYS B 1 119 ? -5.211 -28.5 -12.547 1 97.44 119 LYS B O 1
ATOM 2934 N N . TYR B 1 120 ? -5.027 -28.438 -10.328 1 98.06 120 TYR B N 1
ATOM 2935 C CA . TYR B 1 120 ? -3.82 -27.625 -10.383 1 98.06 120 TYR B CA 1
ATOM 2936 C C . TYR B 1 120 ? -2.689 -28.266 -9.594 1 98.06 120 TYR B C 1
ATOM 2938 O O . TYR B 1 120 ? -2.932 -28.953 -8.586 1 98.06 120 TYR B O 1
ATOM 2946 N N . ASP B 1 121 ? -1.523 -28.047 -10.055 1 97.19 121 ASP B N 1
ATOM 2947 C CA . ASP B 1 121 ? -0.327 -28.531 -9.375 1 97.19 121 ASP B CA 1
ATOM 2948 C C . ASP B 1 121 ? 0.218 -27.484 -8.414 1 97.19 121 ASP B C 1
ATOM 2950 O O . ASP B 1 121 ? 0.697 -27.812 -7.324 1 97.19 121 ASP B O 1
ATOM 2954 N N . LEU B 1 122 ? 0.109 -26.25 -8.82 1 97 122 LEU B N 1
ATOM 2955 C CA . LEU B 1 122 ? 0.637 -25.141 -8.031 1 97 122 LEU B CA 1
ATOM 2956 C C . LEU B 1 122 ? -0.335 -23.953 -8.031 1 97 122 LEU B C 1
ATOM 2958 O O . LEU B 1 122 ? -1.049 -23.734 -9.008 1 97 122 LEU B O 1
ATOM 2962 N N . CYS B 1 123 ? -0.392 -23.25 -6.879 1 98.12 123 CYS B N 1
ATOM 2963 C CA . CYS B 1 123 ? -1.147 -22.016 -6.746 1 98.12 123 CYS B CA 1
ATOM 2964 C C . CYS B 1 123 ? -0.252 -20.875 -6.266 1 98.12 123 CYS B C 1
ATOM 2966 O O . CYS B 1 123 ? 0.41 -21 -5.234 1 98.12 123 CYS B O 1
ATOM 2968 N N . PHE B 1 124 ? -0.136 -19.812 -7.059 1 98.38 124 PHE B N 1
ATOM 2969 C CA . PHE B 1 124 ? 0.542 -18.594 -6.633 1 98.38 124 PHE B CA 1
ATOM 2970 C C . PHE B 1 124 ? -0.466 -17.547 -6.184 1 98.38 124 PHE B C 1
ATOM 2972 O O . PHE B 1 124 ? -1.478 -17.328 -6.852 1 98.38 124 PHE B O 1
ATOM 2979 N N . ILE B 1 125 ? -0.206 -16.922 -5.09 1 98.62 125 ILE B N 1
ATOM 2980 C CA . ILE B 1 125 ? -1.086 -15.859 -4.605 1 98.62 125 ILE B CA 1
ATOM 2981 C C . ILE B 1 125 ? -0.288 -14.57 -4.418 1 98.62 125 ILE B C 1
ATOM 2983 O O . ILE B 1 125 ? 0.708 -14.555 -3.693 1 98.62 125 ILE B O 1
ATOM 2987 N N . ASP B 1 126 ? -0.694 -13.516 -5.125 1 98.12 126 ASP B N 1
ATOM 2988 C CA . ASP B 1 126 ? -0.156 -12.172 -4.961 1 98.12 126 ASP B CA 1
ATOM 2989 C C . ASP B 1 126 ? -0.971 -11.375 -3.943 1 98.12 126 ASP B C 1
ATOM 2991 O O . ASP B 1 126 ? -2.156 -11.109 -4.156 1 98.12 126 ASP B O 1
ATOM 2995 N N . THR B 1 127 ? -0.344 -10.961 -2.869 1 96.25 127 THR B N 1
ATOM 2996 C CA . THR B 1 127 ? -1.056 -10.273 -1.8 1 96.25 127 THR B CA 1
ATOM 2997 C C . THR B 1 127 ? -0.596 -8.82 -1.695 1 96.25 127 THR B C 1
ATOM 2999 O O . THR B 1 127 ? 0.521 -8.484 -2.098 1 96.25 127 THR B O 1
ATOM 3002 N N . PRO B 1 128 ? -1.427 -7.902 -1.194 1 92.19 128 PRO B N 1
ATOM 3003 C CA . PRO B 1 128 ? -1.03 -6.512 -0.95 1 92.19 128 PRO B CA 1
ATOM 3004 C C . PRO B 1 128 ? -0.167 -6.355 0.3 1 92.19 128 PRO B C 1
ATOM 3006 O O . PRO B 1 128 ? -0.036 -7.301 1.086 1 92.19 128 PRO B O 1
ATOM 3009 N N . PRO B 1 129 ? 0.465 -5.23 0.397 1 88.38 129 PRO B N 1
ATOM 3010 C CA . PRO B 1 129 ? 1.178 -4.949 1.646 1 88.38 129 PRO B CA 1
ATOM 3011 C C . PRO B 1 129 ? 0.239 -4.57 2.787 1 88.38 129 PRO B C 1
ATOM 3013 O O . PRO B 1 129 ? 0.304 -3.451 3.299 1 88.38 129 PRO B O 1
ATOM 3016 N N . ASP B 1 130 ? -0.6 -5.449 3.123 1 82.56 130 ASP B N 1
ATOM 3017 C CA . ASP B 1 130 ? -1.616 -5.258 4.152 1 82.56 130 ASP B CA 1
ATOM 3018 C C . ASP B 1 130 ? -2.061 -6.594 4.742 1 82.56 130 ASP B C 1
ATOM 3020 O O . ASP B 1 130 ? -1.646 -7.656 4.273 1 82.56 130 ASP B O 1
ATOM 3024 N N . PHE B 1 131 ? -2.773 -6.496 5.836 1 82.62 131 PHE B N 1
ATOM 3025 C CA . PHE B 1 131 ? -3.346 -7.68 6.465 1 82.62 131 PHE B CA 1
ATOM 3026 C C . PHE B 1 131 ? -4.848 -7.508 6.676 1 82.62 131 PHE B C 1
ATOM 3028 O O . PHE B 1 131 ? -5.277 -6.945 7.684 1 82.62 131 PHE B O 1
ATOM 3035 N N . ASN B 1 132 ? -5.609 -7.84 5.715 1 85.75 132 ASN B N 1
ATOM 3036 C CA . ASN B 1 132 ? -7.066 -7.84 5.777 1 85.75 132 ASN B CA 1
ATOM 3037 C C . ASN B 1 132 ? -7.633 -9.25 5.66 1 85.75 132 ASN B C 1
ATOM 3039 O O . ASN B 1 132 ? -6.879 -10.219 5.547 1 85.75 132 ASN B O 1
ATOM 3043 N N . ILE B 1 133 ? -8.867 -9.406 5.727 1 87 133 ILE B N 1
ATOM 3044 C CA . ILE B 1 133 ? -9.5 -10.719 5.836 1 87 133 ILE B CA 1
ATOM 3045 C C . ILE B 1 133 ? -9.242 -11.516 4.562 1 87 133 ILE B C 1
ATOM 3047 O O . ILE B 1 133 ? -9.094 -12.742 4.609 1 87 133 ILE B O 1
ATOM 3051 N N . SER B 1 134 ? -9.195 -10.82 3.412 1 93.25 134 SER B N 1
ATOM 3052 C CA . SER B 1 134 ? -8.883 -11.547 2.188 1 93.25 134 SER B CA 1
ATOM 3053 C C . SER B 1 134 ? -7.477 -12.133 2.232 1 93.25 134 SER B C 1
ATOM 3055 O O . SER B 1 134 ? -7.254 -13.273 1.812 1 93.25 134 SER B O 1
ATOM 3057 N N . VAL B 1 135 ? -6.496 -11.391 2.762 1 92 135 VAL B N 1
ATOM 3058 C CA . VAL B 1 135 ? -5.129 -11.867 2.908 1 92 135 VAL B CA 1
ATOM 3059 C C . VAL B 1 135 ? -5.094 -13.039 3.893 1 92 135 VAL B C 1
ATOM 3061 O O . VAL B 1 135 ? -4.383 -14.016 3.674 1 92 135 VAL B O 1
ATOM 3064 N N . LEU B 1 136 ? -5.887 -12.914 4.934 1 89.38 136 LEU B N 1
ATOM 3065 C CA . LEU B 1 136 ? -5.977 -14 5.902 1 89.38 136 LEU B CA 1
ATOM 3066 C C . LEU B 1 136 ? -6.465 -15.281 5.234 1 89.38 136 LEU B C 1
ATOM 3068 O O . LEU B 1 136 ? -5.957 -16.375 5.527 1 89.38 136 LEU B O 1
ATOM 3072 N N . ASN B 1 137 ? -7.445 -15.18 4.418 1 93.44 137 ASN B N 1
ATOM 3073 C CA . ASN B 1 137 ? -7.941 -16.328 3.67 1 93.44 137 ASN B CA 1
ATOM 3074 C C . ASN B 1 137 ? -6.852 -16.938 2.797 1 93.44 137 ASN B C 1
ATOM 3076 O O . ASN B 1 137 ? -6.77 -18.172 2.672 1 93.44 137 ASN B O 1
ATOM 3080 N N . CYS B 1 138 ? -6.027 -16.109 2.227 1 95.56 138 CYS B N 1
ATOM 3081 C CA . CYS B 1 138 ? -4.93 -16.578 1.39 1 95.56 138 CYS B CA 1
ATOM 3082 C C . CYS B 1 138 ? -3.867 -17.281 2.227 1 95.56 138 CYS B C 1
ATOM 3084 O O . CYS B 1 138 ? -3.365 -18.344 1.84 1 95.56 138 CYS B O 1
ATOM 3086 N N . LEU B 1 139 ? -3.566 -16.734 3.354 1 93.25 139 LEU B N 1
ATOM 3087 C CA . LEU B 1 139 ? -2.553 -17.312 4.23 1 93.25 139 LEU B CA 1
ATOM 3088 C C . LEU B 1 139 ? -3.018 -18.641 4.801 1 93.25 139 LEU B C 1
ATOM 3090 O O . LEU B 1 139 ? -2.199 -19.531 5.078 1 93.25 139 LEU B O 1
ATOM 3094 N N . ASN B 1 140 ? -4.32 -18.797 4.922 1 93.12 140 ASN B N 1
ATOM 3095 C CA . ASN B 1 140 ? -4.891 -20.031 5.465 1 93.12 140 ASN B CA 1
ATOM 3096 C C . ASN B 1 140 ? -4.613 -21.219 4.559 1 93.12 140 ASN B C 1
ATOM 3098 O O . ASN B 1 140 ? -4.598 -22.359 5.02 1 93.12 140 ASN B O 1
ATOM 3102 N N . ILE B 1 141 ? -4.418 -21 3.316 1 95 141 ILE B N 1
ATOM 3103 C CA . ILE B 1 141 ? -4.18 -22.109 2.387 1 95 141 ILE B CA 1
ATOM 3104 C C . ILE B 1 141 ? -2.721 -22.094 1.934 1 95 141 ILE B C 1
ATOM 3106 O O . ILE B 1 141 ? -2.365 -22.719 0.94 1 95 141 ILE B O 1
ATOM 3110 N N . CYS B 1 142 ? -1.876 -21.406 2.662 1 96 142 CYS B N 1
ATOM 3111 C CA . CYS B 1 142 ? -0.484 -21.188 2.285 1 96 142 CYS B CA 1
ATOM 3112 C C . CYS B 1 142 ? 0.386 -22.359 2.701 1 96 142 CYS B C 1
ATOM 3114 O O . CYS B 1 142 ? 0.38 -22.766 3.867 1 96 142 CYS B O 1
ATOM 3116 N N . ASP B 1 143 ? 1.106 -22.906 1.753 1 94.69 143 ASP B N 1
ATOM 3117 C CA . ASP B 1 143 ? 2.129 -23.906 2.064 1 94.69 143 ASP B CA 1
ATOM 3118 C C . ASP B 1 143 ? 3.5 -23.25 2.225 1 94.69 143 ASP B C 1
ATOM 3120 O O . ASP B 1 143 ? 4.285 -23.656 3.088 1 94.69 143 ASP B O 1
ATOM 3124 N N . ASP B 1 144 ? 3.783 -22.297 1.348 1 94.44 144 ASP B N 1
ATOM 3125 C CA . ASP B 1 144 ? 5.039 -21.547 1.37 1 94.44 144 ASP B CA 1
ATOM 3126 C C . ASP B 1 144 ? 4.789 -20.047 1.308 1 94.44 144 ASP B C 1
ATOM 3128 O O . ASP B 1 144 ? 4.188 -19.547 0.352 1 94.44 144 ASP B O 1
ATOM 3132 N N . LEU B 1 145 ? 5.234 -19.422 2.344 1 96.44 145 LEU B N 1
ATOM 3133 C CA . LEU B 1 145 ? 5.215 -17.953 2.32 1 96.44 145 LEU B CA 1
ATOM 3134 C C . LEU B 1 145 ? 6.586 -17.406 1.951 1 96.44 145 LEU B C 1
ATOM 3136 O O . LEU B 1 145 ? 7.582 -17.703 2.607 1 96.44 145 LEU B O 1
ATOM 3140 N N . ILE B 1 146 ? 6.629 -16.641 0.868 1 97.31 146 ILE B N 1
ATOM 3141 C CA . ILE B 1 146 ? 7.879 -16.062 0.389 1 97.31 146 ILE B CA 1
ATOM 3142 C C . ILE B 1 146 ? 7.844 -14.547 0.557 1 97.31 146 ILE B C 1
ATOM 3144 O O . ILE B 1 146 ? 6.902 -13.891 0.106 1 97.31 146 ILE B O 1
ATOM 3148 N N . GLY B 1 147 ? 8.812 -14.062 1.193 1 97.12 147 GLY B N 1
ATOM 3149 C CA . GLY B 1 147 ? 8.961 -12.617 1.28 1 97.12 147 GLY B CA 1
ATOM 3150 C C . GLY B 1 147 ? 9.844 -12.039 0.188 1 97.12 147 GLY B C 1
ATOM 3151 O O . GLY B 1 147 ? 10.859 -12.633 -0.171 1 97.12 147 GLY B O 1
ATOM 3152 N N . ILE B 1 148 ? 9.398 -10.938 -0.388 1 97.25 148 ILE B N 1
ATOM 3153 C CA . ILE B 1 148 ? 10.203 -10.203 -1.354 1 97.25 148 ILE B CA 1
ATOM 3154 C C . ILE B 1 148 ? 10.758 -8.938 -0.707 1 97.25 148 ILE B C 1
ATOM 3156 O O . ILE B 1 148 ? 10.047 -8.242 0.024 1 97.25 148 ILE B O 1
ATOM 3160 N N . THR B 1 149 ? 12.07 -8.672 -0.938 1 96.12 149 THR B N 1
ATOM 3161 C CA . THR B 1 149 ? 12.641 -7.48 -0.323 1 96.12 149 THR B CA 1
ATOM 3162 C C . THR B 1 149 ? 13.664 -6.832 -1.252 1 96.12 149 THR B C 1
ATOM 3164 O O . THR B 1 149 ? 14.148 -7.469 -2.188 1 96.12 149 THR B O 1
ATOM 3167 N N . THR B 1 150 ? 13.742 -5.586 -1.108 1 95.06 150 THR B N 1
ATOM 3168 C CA . THR B 1 150 ? 14.93 -4.875 -1.577 1 95.06 150 THR B CA 1
ATOM 3169 C C . THR B 1 150 ? 15.867 -4.574 -0.416 1 95.06 150 THR B C 1
ATOM 3171 O O . THR B 1 150 ? 15.555 -4.867 0.739 1 95.06 150 THR B O 1
ATOM 3174 N N . LEU B 1 151 ? 17.062 -4.234 -0.673 1 94.38 151 LEU B N 1
ATOM 3175 C CA . LEU B 1 151 ? 18.047 -4.078 0.39 1 94.38 151 LEU B CA 1
ATOM 3176 C C . LEU B 1 151 ? 18.172 -2.615 0.805 1 94.38 151 LEU B C 1
ATOM 3178 O O . LEU B 1 151 ? 19.234 -2.008 0.647 1 94.38 151 LEU B O 1
ATOM 3182 N N . THR B 1 152 ? 17.078 -2.109 1.296 1 88.38 152 THR B N 1
ATOM 3183 C CA . THR B 1 152 ? 17 -0.806 1.943 1 88.38 152 THR B CA 1
ATOM 3184 C C . THR B 1 152 ? 16.531 -0.952 3.393 1 88.38 152 THR B C 1
ATOM 3186 O O . THR B 1 152 ? 15.984 -1.986 3.773 1 88.38 152 THR B O 1
ATOM 3189 N N . SER B 1 153 ? 16.844 -0.009 4.203 1 87.56 153 SER B N 1
ATOM 3190 C CA . SER B 1 153 ? 16.484 -0.065 5.617 1 87.56 153 SER B CA 1
ATOM 3191 C C . SER B 1 153 ? 14.977 -0.279 5.793 1 87.56 153 SER B C 1
ATOM 3193 O O . SER B 1 153 ? 14.555 -1.1 6.609 1 87.56 153 SER B O 1
ATOM 3195 N N . ASP B 1 154 ? 14.18 0.381 4.973 1 85.25 154 ASP B N 1
ATOM 3196 C CA . ASP B 1 154 ? 12.727 0.296 5.074 1 85.25 154 ASP B CA 1
ATOM 3197 C C . ASP B 1 154 ? 12.234 -1.094 4.684 1 85.25 154 ASP B C 1
ATOM 3199 O O . ASP B 1 154 ? 11.297 -1.619 5.293 1 85.25 154 ASP B O 1
ATOM 3203 N N . SER B 1 155 ? 12.812 -1.618 3.668 1 89.88 155 SER B N 1
ATOM 3204 C CA . SER B 1 155 ? 12.383 -2.924 3.178 1 89.88 155 SER B CA 1
ATOM 3205 C C . SER B 1 155 ? 12.766 -4.035 4.148 1 89.88 155 SER B C 1
ATOM 3207 O O . SER B 1 155 ? 12 -4.98 4.352 1 89.88 155 SER B O 1
ATOM 3209 N N . VAL B 1 156 ? 13.945 -3.902 4.707 1 92.12 156 VAL B N 1
ATOM 3210 C CA . VAL B 1 156 ? 14.391 -4.879 5.699 1 92.12 156 VAL B CA 1
ATOM 3211 C C . VAL B 1 156 ? 13.492 -4.801 6.934 1 92.12 156 VAL B C 1
ATOM 3213 O O . VAL B 1 156 ? 13.062 -5.828 7.461 1 92.12 156 VAL B O 1
ATOM 3216 N N . GLU B 1 157 ? 13.234 -3.605 7.336 1 90.12 157 GLU B N 1
ATOM 3217 C CA . GLU B 1 157 ? 12.305 -3.432 8.445 1 90.12 157 GLU B CA 1
ATOM 3218 C C . GLU B 1 157 ? 10.93 -4.004 8.102 1 90.12 157 GLU B C 1
ATOM 3220 O O . GLU B 1 157 ? 10.258 -4.562 8.969 1 90.12 157 GLU B O 1
ATOM 3225 N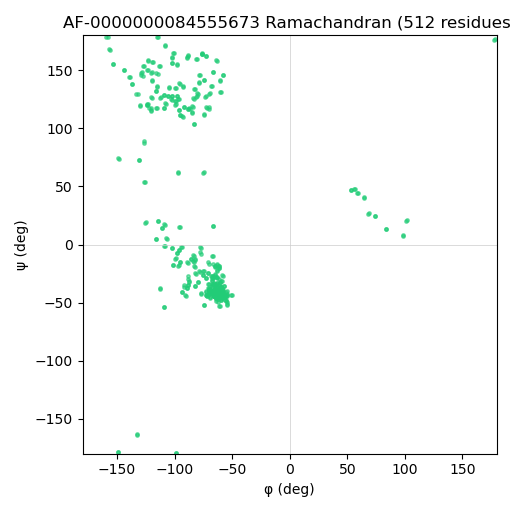 N . GLY B 1 158 ? 10.531 -3.859 6.883 1 91.12 158 GLY B N 1
ATOM 3226 C CA . GLY B 1 158 ? 9.273 -4.438 6.426 1 91.12 158 GLY B CA 1
ATOM 3227 C C . GLY B 1 158 ? 9.195 -5.938 6.629 1 91.12 158 GLY B C 1
ATOM 3228 O O . GLY B 1 158 ? 8.141 -6.469 6.98 1 91.12 158 GLY B O 1
ATOM 3229 N N . LEU B 1 159 ? 10.297 -6.621 6.477 1 93.88 159 LEU B N 1
ATOM 3230 C CA . LEU B 1 159 ? 10.336 -8.062 6.688 1 93.88 159 LEU B CA 1
ATOM 3231 C C . LEU B 1 159 ? 10.172 -8.406 8.164 1 93.88 159 LEU B C 1
ATOM 3233 O O . LEU B 1 159 ? 9.508 -9.383 8.516 1 93.88 159 LEU B O 1
ATOM 3237 N N . ARG B 1 160 ? 10.781 -7.617 8.938 1 93.31 160 ARG B N 1
ATOM 3238 C CA . ARG B 1 160 ? 10.625 -7.82 10.375 1 93.31 160 ARG B CA 1
ATOM 3239 C C . ARG B 1 160 ? 9.172 -7.66 10.797 1 93.31 160 ARG B C 1
ATOM 3241 O O . ARG B 1 160 ? 8.656 -8.453 11.594 1 93.31 160 ARG B O 1
ATOM 3248 N N . GLN B 1 161 ? 8.57 -6.691 10.234 1 91.69 161 GLN B N 1
ATOM 3249 C CA . GLN B 1 161 ? 7.168 -6.438 10.562 1 91.69 161 GLN B CA 1
ATOM 3250 C C . GLN B 1 161 ? 6.27 -7.547 10.023 1 91.69 161 GLN B C 1
ATOM 3252 O O . GLN B 1 161 ? 5.281 -7.922 10.664 1 91.69 161 GLN B O 1
ATOM 3257 N N . LEU B 1 162 ? 6.602 -8.016 8.828 1 91.5 162 LEU B N 1
ATOM 3258 C CA . LEU B 1 162 ? 5.871 -9.156 8.281 1 91.5 162 LEU B CA 1
ATOM 3259 C C . LEU B 1 162 ? 5.914 -10.344 9.242 1 91.5 162 LEU B C 1
ATOM 3261 O O . LEU B 1 162 ? 4.883 -10.969 9.508 1 91.5 162 LEU B O 1
ATOM 3265 N N . ARG B 1 163 ? 7.035 -10.641 9.711 1 92.31 163 ARG B N 1
ATOM 3266 C CA . ARG B 1 163 ? 7.203 -11.758 10.641 1 92.31 163 ARG B CA 1
ATOM 3267 C C . ARG B 1 163 ? 6.445 -11.508 11.938 1 92.31 163 ARG B C 1
ATOM 3269 O O . ARG B 1 163 ? 5.684 -12.367 12.391 1 92.31 163 ARG B O 1
ATOM 3276 N N . GLN B 1 164 ? 6.574 -10.352 12.484 1 89.06 164 GLN B N 1
ATOM 3277 C CA . GLN B 1 164 ? 6.055 -10.062 13.82 1 89.06 164 GLN B CA 1
ATOM 3278 C C . GLN B 1 164 ? 4.543 -9.844 13.781 1 89.06 164 GLN B C 1
ATOM 3280 O O . GLN B 1 164 ? 3.811 -10.406 14.602 1 89.06 164 GLN B O 1
ATOM 3285 N N . ASN B 1 165 ? 4.09 -9.141 12.805 1 85.5 165 ASN B N 1
ATOM 3286 C CA . ASN B 1 165 ? 2.711 -8.656 12.859 1 85.5 165 ASN B CA 1
ATOM 3287 C C . ASN B 1 165 ? 1.786 -9.516 12 1 85.5 165 ASN B C 1
ATOM 3289 O O . ASN B 1 165 ? 0.565 -9.469 12.156 1 85.5 165 ASN B O 1
ATOM 3293 N N . VAL B 1 166 ? 2.371 -10.258 11.125 1 85.69 166 VAL B N 1
ATOM 3294 C CA . VAL B 1 166 ? 1.523 -11.094 10.281 1 85.69 166 VAL B CA 1
ATOM 3295 C C . VAL B 1 166 ? 1.694 -12.555 10.672 1 85.69 166 VAL B C 1
ATOM 3297 O O . VAL B 1 166 ? 0.756 -13.188 11.164 1 85.69 166 VAL B O 1
ATOM 3300 N N . ILE B 1 167 ? 2.885 -13 10.688 1 88.5 167 ILE B N 1
ATOM 3301 C CA . ILE B 1 167 ? 3.123 -14.43 10.891 1 88.5 167 ILE B CA 1
ATOM 3302 C C . ILE B 1 167 ? 2.883 -14.789 12.352 1 88.5 167 ILE B C 1
ATOM 3304 O O . ILE B 1 167 ? 2.053 -15.648 12.656 1 88.5 167 ILE B O 1
ATOM 3308 N N . GLU B 1 168 ? 3.492 -14.086 13.188 1 86.5 168 GLU B N 1
ATOM 3309 C CA . GLU B 1 168 ? 3.371 -14.414 14.609 1 86.5 168 GLU B CA 1
ATOM 3310 C C . GLU B 1 168 ? 1.958 -14.148 15.117 1 86.5 168 GLU B C 1
ATOM 3312 O O . GLU B 1 168 ? 1.398 -14.961 15.859 1 86.5 168 GLU B O 1
ATOM 3317 N N . MET B 1 169 ? 1.408 -13.062 14.68 1 77.94 169 MET B N 1
ATOM 3318 C CA . MET B 1 169 ? 0.045 -12.75 15.094 1 77.94 169 MET B CA 1
ATOM 3319 C C . MET B 1 169 ? -0.939 -13.789 14.57 1 77.94 169 MET B C 1
ATOM 3321 O O . MET B 1 169 ? -1.81 -14.25 15.312 1 77.94 169 MET B O 1
ATOM 3325 N N . TYR B 1 170 ? -0.737 -14.109 13.352 1 80.62 170 TYR B N 1
ATOM 3326 C CA . TYR B 1 170 ? -1.572 -15.125 12.727 1 80.62 170 TYR B CA 1
ATOM 3327 C C . TYR B 1 170 ? -1.472 -16.453 13.477 1 80.62 170 TYR B C 1
ATOM 3329 O O . TYR B 1 170 ? -2.49 -17.078 13.781 1 80.62 170 TYR B O 1
ATOM 3337 N N . ASN B 1 171 ? -0.317 -16.844 13.805 1 88 171 ASN B N 1
ATOM 3338 C CA . ASN B 1 171 ? -0.078 -18.094 14.492 1 88 171 ASN B CA 1
ATOM 3339 C C . ASN B 1 171 ? -0.665 -18.094 15.898 1 88 171 ASN B C 1
ATOM 3341 O O . ASN B 1 171 ? -1.271 -19.078 16.328 1 88 171 ASN B O 1
ATOM 3345 N N . ASP B 1 172 ? -0.555 -17.016 16.547 1 81.88 172 ASP B N 1
ATOM 3346 C CA . ASP B 1 172 ? -1.016 -16.906 17.938 1 81.88 172 ASP B CA 1
ATOM 3347 C C . ASP B 1 172 ? -2.541 -16.875 18 1 81.88 172 ASP B C 1
ATOM 3349 O O . ASP B 1 172 ? -3.137 -17.531 18.859 1 81.88 172 ASP B O 1
ATOM 3353 N N . VAL B 1 173 ? -3.127 -16.188 17.078 1 71.19 173 VAL B N 1
ATOM 3354 C CA . VAL B 1 173 ? -4.566 -15.961 17.141 1 71.19 173 VAL B CA 1
ATOM 3355 C C . VAL B 1 173 ? -5.301 -17.172 16.578 1 71.19 173 VAL B C 1
ATOM 3357 O O . VAL B 1 173 ? -6.352 -17.562 17.078 1 71.19 173 VAL B O 1
ATOM 3360 N N . LEU B 1 174 ? -4.703 -17.766 15.562 1 74.94 174 LEU B N 1
ATOM 3361 C CA . LEU B 1 174 ? -5.457 -18.797 14.859 1 74.94 174 LEU B CA 1
ATOM 3362 C C . LEU B 1 174 ? -4.891 -20.172 15.156 1 74.94 174 LEU B C 1
ATOM 3364 O O . LEU B 1 174 ? -5.457 -21.188 14.742 1 74.94 174 LEU B O 1
ATOM 3368 N N . GLY B 1 175 ? -3.865 -20.172 15.922 1 79.75 175 GLY B N 1
ATOM 3369 C CA . GLY B 1 175 ? -3.262 -21.453 16.25 1 79.75 175 GLY B CA 1
ATOM 3370 C C . GLY B 1 175 ? -2.676 -22.156 15.039 1 79.75 175 GLY B C 1
ATOM 3371 O O . GLY B 1 175 ? -2.881 -23.359 14.859 1 79.75 175 GLY B O 1
ATOM 3372 N N . ARG B 1 176 ? -2.045 -21.375 14.203 1 84.44 176 ARG B N 1
ATOM 3373 C CA . ARG B 1 176 ? -1.43 -21.906 12.992 1 84.44 176 ARG B CA 1
ATOM 3374 C C . ARG B 1 176 ? 0.092 -21.891 13.102 1 84.44 176 ARG B C 1
ATOM 3376 O O . ARG B 1 176 ? 0.643 -21.578 14.156 1 84.44 176 ARG B O 1
ATOM 3383 N N . ASP B 1 177 ? 0.677 -22.5 12.156 1 88.75 177 ASP B N 1
ATOM 3384 C CA . ASP B 1 177 ? 2.137 -22.547 12.133 1 88.75 177 ASP B CA 1
ATOM 3385 C C . ASP B 1 177 ? 2.68 -22.047 10.805 1 88.75 177 ASP B C 1
ATOM 3387 O O . ASP B 1 177 ? 3.447 -22.734 10.133 1 88.75 177 ASP B O 1
ATOM 3391 N N . LEU B 1 178 ? 2.219 -20.891 10.539 1 90.5 178 LEU B N 1
ATOM 3392 C CA . LEU B 1 178 ? 2.705 -20.234 9.328 1 90.5 178 LEU B CA 1
ATOM 3393 C C . LEU B 1 178 ? 4.164 -19.828 9.477 1 90.5 178 LEU B C 1
ATOM 3395 O O . LEU B 1 178 ? 4.559 -19.312 10.531 1 90.5 178 LEU B O 1
ATOM 3399 N N . GLN B 1 179 ? 5 -20.172 8.516 1 89.81 179 GLN B N 1
ATOM 3400 C CA . GLN B 1 179 ? 6.402 -19.766 8.531 1 89.81 179 GLN B CA 1
ATOM 3401 C C . GLN B 1 179 ? 6.805 -19.125 7.211 1 89.81 179 GLN B C 1
ATOM 3403 O O . GLN B 1 179 ? 6.297 -19.5 6.152 1 89.81 179 GLN B O 1
ATOM 3408 N N . LEU B 1 180 ? 7.66 -18.203 7.359 1 93.88 180 LEU B N 1
ATOM 3409 C CA . LEU B 1 180 ? 8.312 -17.656 6.172 1 93.88 180 LEU B CA 1
ATOM 3410 C C . LEU B 1 180 ? 9.352 -18.641 5.629 1 93.88 180 LEU B C 1
ATOM 3412 O O . LEU B 1 180 ? 10.344 -18.938 6.301 1 93.88 180 LEU B O 1
ATOM 3416 N N . ARG B 1 181 ? 9.078 -19.188 4.496 1 95.06 181 ARG B N 1
ATOM 3417 C CA . ARG B 1 181 ? 10 -20.141 3.902 1 95.06 181 ARG B CA 1
ATOM 3418 C C . ARG B 1 181 ? 11.352 -19.484 3.598 1 95.06 181 ARG B C 1
ATOM 3420 O O . ARG B 1 181 ? 12.398 -20.109 3.771 1 95.06 181 ARG B O 1
ATOM 3427 N N . GLY B 1 182 ? 11.297 -18.266 3.111 1 96.62 182 GLY B N 1
ATOM 3428 C CA . GLY B 1 182 ? 12.5 -17.516 2.789 1 96.62 182 GLY B CA 1
ATOM 3429 C C . GLY B 1 182 ? 12.227 -16.156 2.195 1 96.62 182 GLY B C 1
ATOM 3430 O O . GLY B 1 182 ? 11.062 -15.781 2.002 1 96.62 182 GLY B O 1
ATOM 3431 N N . VAL B 1 183 ? 13.32 -15.469 1.972 1 97.56 183 VAL B N 1
ATOM 3432 C CA . VAL B 1 183 ? 13.258 -14.109 1.435 1 97.56 183 VAL B CA 1
ATOM 3433 C C . VAL B 1 183 ? 14.016 -14.047 0.111 1 97.56 183 VAL B C 1
ATOM 3435 O O . VAL B 1 183 ? 15.164 -14.5 0.019 1 97.56 183 VAL B O 1
ATOM 3438 N N . LEU B 1 184 ? 13.305 -13.547 -0.881 1 98.06 184 LEU B N 1
ATOM 3439 C CA . LEU B 1 184 ? 13.93 -13.297 -2.174 1 98.06 184 LEU B CA 1
ATOM 3440 C C . LEU B 1 184 ? 14.328 -11.828 -2.312 1 98.06 184 LEU B C 1
ATOM 3442 O O . LEU B 1 184 ? 13.5 -10.938 -2.117 1 98.06 184 LEU B O 1
ATOM 3446 N N . VAL B 1 185 ? 15.617 -11.594 -2.672 1 97.69 185 VAL B N 1
ATOM 3447 C CA . VAL B 1 185 ? 16.109 -10.234 -2.859 1 97.69 185 VAL B CA 1
ATOM 3448 C C . VAL B 1 185 ? 15.836 -9.781 -4.293 1 97.69 185 VAL B C 1
ATOM 3450 O O . VAL B 1 185 ? 16.281 -10.414 -5.246 1 97.69 185 VAL B O 1
ATOM 3453 N N . ASN B 1 186 ? 15.008 -8.742 -4.398 1 97.06 186 ASN B N 1
ATOM 3454 C CA . ASN B 1 186 ? 14.703 -8.117 -5.68 1 97.06 186 ASN B CA 1
ATOM 3455 C C . ASN B 1 186 ? 15.477 -6.812 -5.859 1 97.06 186 ASN B C 1
ATOM 3457 O O . ASN B 1 186 ? 16 -6.258 -4.891 1 97.06 186 ASN B O 1
ATOM 3461 N N . MET B 1 187 ? 15.695 -6.375 -7.125 1 95.12 187 MET B N 1
ATOM 3462 C CA . MET B 1 187 ? 16.406 -5.148 -7.484 1 95.12 187 MET B CA 1
ATOM 3463 C C . MET B 1 187 ? 17.781 -5.102 -6.82 1 95.12 187 MET B C 1
ATOM 3465 O O . MET B 1 187 ? 18.156 -4.078 -6.246 1 95.12 187 MET B O 1
ATOM 3469 N N . TYR B 1 188 ? 18.5 -6.148 -6.879 1 95.81 188 TYR B N 1
ATOM 3470 C CA . TYR B 1 188 ? 19.781 -6.348 -6.188 1 95.81 188 TYR B CA 1
ATOM 3471 C C . TYR B 1 188 ? 20.922 -5.684 -6.941 1 95.81 188 TYR B C 1
ATOM 3473 O O . TYR B 1 188 ? 21.062 -5.855 -8.156 1 95.81 188 TYR B O 1
ATOM 3481 N N . ARG B 1 189 ? 21.656 -4.895 -6.27 1 92.88 189 ARG B N 1
ATOM 3482 C CA . ARG B 1 189 ? 22.922 -4.332 -6.727 1 92.88 189 ARG B CA 1
ATOM 3483 C C . ARG B 1 189 ? 24.047 -4.699 -5.777 1 92.88 189 ARG B C 1
ATOM 3485 O O . ARG B 1 189 ? 24.109 -4.219 -4.645 1 92.88 189 ARG B O 1
ATOM 3492 N N . PRO B 1 190 ? 25.031 -5.441 -6.309 1 92.88 190 PRO B N 1
ATOM 3493 C CA . PRO B 1 190 ? 26.094 -5.883 -5.418 1 92.88 190 PRO B CA 1
ATOM 3494 C C . PRO B 1 190 ? 27 -4.734 -4.969 1 92.88 190 PRO B C 1
ATOM 3496 O O . PRO B 1 190 ? 27.594 -4.047 -5.809 1 92.88 190 PRO B O 1
ATOM 3499 N N . ASN B 1 191 ? 27.062 -4.457 -3.756 1 94.88 191 ASN B N 1
ATOM 3500 C CA . ASN B 1 191 ? 27.953 -3.518 -3.096 1 94.88 191 ASN B CA 1
ATOM 3501 C C . ASN B 1 191 ? 28.078 -3.811 -1.604 1 94.88 191 ASN B C 1
ATOM 3503 O O . ASN B 1 191 ? 27.516 -4.793 -1.113 1 94.88 191 ASN B O 1
ATOM 3507 N N . GLU B 1 192 ? 28.844 -3.098 -0.92 1 94.69 192 GLU B N 1
ATOM 3508 C CA . GLU B 1 192 ? 29.078 -3.336 0.5 1 94.69 192 GLU B CA 1
ATOM 3509 C C . GLU B 1 192 ? 27.797 -3.172 1.311 1 94.69 192 GLU B C 1
ATOM 3511 O O . GLU B 1 192 ? 27.531 -3.961 2.217 1 94.69 192 GLU B O 1
ATOM 3516 N N . GLU B 1 193 ? 27.078 -2.248 0.984 1 93.69 193 GLU B N 1
ATOM 3517 C CA . GLU B 1 193 ? 25.828 -1.98 1.694 1 93.69 193 GLU B CA 1
ATOM 3518 C C . GLU B 1 193 ? 24.844 -3.141 1.546 1 93.69 193 GLU B C 1
ATOM 3520 O O . GLU B 1 193 ? 24.219 -3.555 2.521 1 93.69 193 GLU B O 1
ATOM 3525 N N . SER B 1 194 ? 24.734 -3.586 0.359 1 94.81 194 SER B N 1
ATOM 3526 C CA . SER B 1 194 ? 23.859 -4.719 0.107 1 94.81 194 SER B CA 1
ATOM 3527 C C . SER B 1 194 ? 24.297 -5.949 0.892 1 94.81 194 SER B C 1
ATOM 3529 O O . SER B 1 194 ? 23.469 -6.68 1.431 1 94.81 194 SER B O 1
ATOM 3531 N N . SER B 1 195 ? 25.578 -6.164 0.975 1 95.88 195 SER B N 1
ATOM 3532 C CA . SER B 1 195 ? 26.109 -7.289 1.738 1 95.88 195 SER B CA 1
ATOM 3533 C C . SER B 1 195 ? 25.781 -7.156 3.221 1 95.88 195 SER B C 1
ATOM 3535 O O . SER B 1 195 ? 25.453 -8.148 3.877 1 95.88 195 SER B O 1
ATOM 3537 N N . ASN B 1 196 ? 25.891 -5.992 3.691 1 97 196 ASN B N 1
ATOM 3538 C CA . ASN B 1 196 ? 25.578 -5.734 5.094 1 97 196 ASN B CA 1
ATOM 3539 C C . ASN B 1 196 ? 24.109 -6.031 5.402 1 97 196 ASN B C 1
ATOM 3541 O O . ASN B 1 196 ? 23.797 -6.602 6.445 1 97 196 ASN B O 1
ATOM 3545 N N . TYR B 1 197 ? 23.203 -5.641 4.539 1 96.31 197 TYR B N 1
ATOM 3546 C CA . TYR B 1 197 ? 21.781 -5.895 4.734 1 96.31 197 TYR B CA 1
ATOM 3547 C C . TYR B 1 197 ? 21.484 -7.391 4.707 1 96.31 197 TYR B C 1
ATOM 3549 O O . TYR B 1 197 ? 20.656 -7.883 5.477 1 96.31 197 TYR B O 1
ATOM 3557 N N . ILE B 1 198 ? 22.156 -8.133 3.838 1 97.19 198 ILE B N 1
ATOM 3558 C CA . ILE B 1 198 ? 21.969 -9.57 3.748 1 97.19 198 ILE B CA 1
ATOM 3559 C C . ILE B 1 198 ? 22.438 -10.242 5.039 1 97.19 198 ILE B C 1
ATOM 3561 O O . ILE B 1 198 ? 21.75 -11.109 5.582 1 97.19 198 ILE B O 1
ATOM 3565 N N . ASP B 1 199 ? 23.547 -9.805 5.492 1 97.31 199 ASP B N 1
ATOM 3566 C CA . ASP B 1 199 ? 24.078 -10.328 6.746 1 97.31 199 ASP B CA 1
ATOM 3567 C C . ASP B 1 199 ? 23.141 -10.023 7.906 1 97.31 199 ASP B C 1
ATOM 3569 O O . ASP B 1 199 ? 22.938 -10.867 8.781 1 97.31 199 ASP B O 1
ATOM 3573 N N . GLU B 1 200 ? 22.641 -8.875 7.895 1 97.19 200 GLU B N 1
ATOM 3574 C CA . GLU B 1 200 ? 21.703 -8.461 8.922 1 97.19 200 GLU B CA 1
ATOM 3575 C C . GLU B 1 200 ? 20.453 -9.336 8.906 1 97.19 200 GLU B C 1
ATOM 3577 O O . GLU B 1 200 ? 19.953 -9.75 9.961 1 97.19 200 GLU B O 1
ATOM 3582 N N . LEU B 1 201 ? 19.953 -9.609 7.773 1 97.06 201 LEU B N 1
ATOM 3583 C CA . LEU B 1 201 ? 18.766 -10.469 7.625 1 97.06 201 LEU B CA 1
ATOM 3584 C C . LEU B 1 201 ? 19.047 -11.867 8.156 1 97.06 201 LEU B C 1
ATOM 3586 O O . LEU B 1 201 ? 18.219 -12.438 8.875 1 97.06 201 LEU B O 1
ATOM 3590 N N . LYS B 1 202 ? 20.203 -12.375 7.82 1 97.19 202 LYS B N 1
ATOM 3591 C CA . LYS B 1 202 ? 20.578 -13.711 8.281 1 97.19 202 LYS B CA 1
ATOM 3592 C C . LYS B 1 202 ? 20.734 -13.742 9.805 1 97.19 202 LYS B C 1
ATOM 3594 O O . LYS B 1 202 ? 20.312 -14.695 10.453 1 97.19 202 LYS B O 1
ATOM 3599 N N . LYS B 1 203 ? 21.281 -12.703 10.328 1 96.94 203 LYS B N 1
ATOM 3600 C CA . LYS B 1 203 ? 21.422 -12.586 11.781 1 96.94 203 LYS B CA 1
ATOM 3601 C C . LYS B 1 203 ? 20.062 -12.547 12.469 1 96.94 203 LYS B C 1
ATOM 3603 O O . LYS B 1 203 ? 19.922 -13.055 13.578 1 96.94 203 LYS B O 1
ATOM 3608 N N . ASP B 1 204 ? 19.125 -11.961 11.789 1 95.69 204 ASP B N 1
ATOM 3609 C CA . ASP B 1 204 ? 17.766 -11.852 12.32 1 95.69 204 ASP B CA 1
ATOM 3610 C C . ASP B 1 204 ? 17.031 -13.18 12.195 1 95.69 204 ASP B C 1
ATOM 3612 O O . ASP B 1 204 ? 15.883 -13.305 12.641 1 95.69 204 ASP B O 1
ATOM 3616 N N . GLY B 1 205 ? 17.641 -14.148 11.5 1 95.69 205 GLY B N 1
ATOM 3617 C CA . GLY B 1 205 ? 17.062 -15.484 11.414 1 95.69 205 GLY B CA 1
ATOM 3618 C C . GLY B 1 205 ? 16.297 -15.719 10.133 1 95.69 205 GLY B C 1
ATOM 3619 O O . GLY B 1 205 ? 15.609 -16.734 9.992 1 95.69 205 GLY B O 1
ATOM 3620 N N . PHE B 1 206 ? 16.391 -14.781 9.227 1 96.56 206 PHE B N 1
ATOM 3621 C CA . PHE B 1 206 ? 15.734 -14.992 7.945 1 96.56 206 PHE B CA 1
ATOM 3622 C C . PHE B 1 206 ? 16.562 -15.914 7.055 1 96.56 206 PHE B C 1
ATOM 3624 O O . PHE B 1 206 ? 17.781 -15.844 7.043 1 96.56 206 PHE B O 1
ATOM 3631 N N . ILE B 1 207 ? 15.875 -16.797 6.367 1 96.75 207 ILE B N 1
ATOM 3632 C CA . ILE B 1 207 ? 16.516 -17.578 5.305 1 96.75 207 ILE B CA 1
ATOM 3633 C C . ILE B 1 207 ? 16.5 -16.766 4.004 1 96.75 207 ILE B C 1
ATOM 3635 O O . ILE B 1 207 ? 15.422 -16.469 3.469 1 96.75 207 ILE B O 1
ATOM 3639 N N . VAL B 1 208 ? 17.656 -16.406 3.562 1 97.62 208 VAL B N 1
ATOM 3640 C CA . VAL B 1 208 ? 17.766 -15.672 2.303 1 97.62 208 VAL B CA 1
ATOM 3641 C C . VAL B 1 208 ? 18.094 -16.641 1.172 1 97.62 208 VAL B C 1
ATOM 3643 O O . VAL B 1 208 ? 19.047 -17.422 1.272 1 97.62 208 VAL B O 1
ATOM 3646 N N . PHE B 1 209 ? 17.297 -16.609 0.171 1 97.44 209 PHE B N 1
ATOM 3647 C CA . PHE B 1 209 ? 17.531 -17.5 -0.966 1 97.44 209 PHE B CA 1
ATOM 3648 C C . PHE B 1 209 ? 18.844 -17.156 -1.656 1 97.44 209 PHE B C 1
ATOM 3650 O O . PHE B 1 209 ? 19.328 -16.031 -1.543 1 97.44 209 PHE B O 1
ATOM 3657 N N . ASP B 1 210 ? 19.359 -18.125 -2.375 1 96.06 210 ASP B N 1
ATOM 3658 C CA . ASP B 1 210 ? 20.625 -17.953 -3.082 1 96.06 210 ASP B CA 1
ATOM 3659 C C . ASP B 1 210 ? 20.438 -17.094 -4.34 1 96.06 210 ASP B C 1
ATOM 3661 O O . ASP B 1 210 ? 21.375 -16.422 -4.785 1 96.06 210 ASP B O 1
ATOM 3665 N N . SER B 1 211 ? 19.234 -17.125 -4.863 1 96.19 211 SER B N 1
ATOM 3666 C CA . SER B 1 211 ? 18.922 -16.375 -6.07 1 96.19 211 SER B CA 1
ATOM 3667 C C . SER B 1 211 ? 18.609 -14.914 -5.738 1 96.19 211 SER B C 1
ATOM 3669 O O . SER B 1 211 ? 17.891 -14.633 -4.777 1 96.19 211 SER B O 1
ATOM 3671 N N . TYR B 1 212 ? 19.188 -14.008 -6.492 1 96.75 212 TYR B N 1
ATOM 3672 C CA . TYR B 1 212 ? 18.875 -12.586 -6.445 1 96.75 212 TYR B CA 1
ATOM 3673 C C . TYR B 1 212 ? 18.359 -12.094 -7.789 1 96.75 212 TYR B C 1
ATOM 3675 O O . TYR B 1 212 ? 18.828 -12.547 -8.844 1 96.75 212 TYR B O 1
ATOM 3683 N N . LEU B 1 213 ? 17.391 -11.219 -7.75 1 97 213 LEU B N 1
ATOM 3684 C CA . LEU B 1 213 ? 16.953 -10.547 -8.977 1 97 213 LEU B CA 1
ATOM 3685 C C . LEU B 1 213 ? 17.641 -9.195 -9.133 1 97 213 LEU B C 1
ATOM 3687 O O . LEU B 1 213 ? 17.344 -8.25 -8.391 1 97 213 LEU B O 1
ATOM 3691 N N . TYR B 1 214 ? 18.484 -9.039 -10.062 1 92.12 214 TYR B N 1
ATOM 3692 C CA . TYR B 1 214 ? 19.406 -7.906 -10.188 1 92.12 214 TYR B CA 1
ATOM 3693 C C . TYR B 1 214 ? 18.688 -6.688 -10.742 1 92.12 214 TYR B C 1
ATOM 3695 O O . TYR B 1 214 ? 17.766 -6.816 -11.547 1 92.12 214 TYR B O 1
ATOM 3703 N N . SER B 1 215 ? 19.172 -5.586 -10.227 1 86.38 215 SER B N 1
ATOM 3704 C CA . SER B 1 215 ? 18.672 -4.297 -10.68 1 86.38 215 SER B CA 1
ATOM 3705 C C . SER B 1 215 ? 19.453 -3.787 -11.883 1 86.38 215 SER B C 1
ATOM 3707 O O . SER B 1 215 ? 20.688 -3.812 -11.883 1 86.38 215 SER B O 1
ATOM 3709 N N . ALA B 1 216 ? 18.938 -3.598 -13.07 1 85.19 216 ALA B N 1
ATOM 3710 C CA . ALA B 1 216 ? 19.531 -2.943 -14.227 1 85.19 216 ALA B CA 1
ATOM 3711 C C . ALA B 1 216 ? 18.531 -2.029 -14.922 1 85.19 216 ALA B C 1
ATOM 3713 O O . ALA B 1 216 ? 17.328 -2.326 -14.953 1 85.19 216 ALA B O 1
ATOM 3714 N N . ARG B 1 217 ? 19.031 -0.883 -15.312 1 83.31 217 ARG B N 1
ATOM 3715 C CA . ARG B 1 217 ? 18.172 0.068 -16 1 83.31 217 ARG B CA 1
ATOM 3716 C C . ARG B 1 217 ? 17.438 -0.6 -17.156 1 83.31 217 ARG B C 1
ATOM 3718 O O . ARG B 1 217 ? 16.234 -0.4 -17.328 1 83.31 217 ARG B O 1
ATOM 3725 N N . THR B 1 218 ? 18.172 -1.392 -17.875 1 88.31 218 THR B N 1
ATOM 3726 C CA . THR B 1 218 ? 17.594 -2.09 -19.016 1 88.31 218 THR B CA 1
ATOM 3727 C C . THR B 1 218 ? 16.5 -3.053 -18.562 1 88.31 218 THR B C 1
ATOM 3729 O O . THR B 1 218 ? 15.461 -3.186 -19.234 1 88.31 218 THR B O 1
ATOM 3732 N N . THR B 1 219 ? 16.703 -3.693 -17.453 1 90.12 219 THR B N 1
ATOM 3733 C CA . THR B 1 219 ? 15.719 -4.621 -16.891 1 90.12 219 THR B CA 1
ATOM 3734 C C . THR B 1 219 ? 14.438 -3.889 -16.5 1 90.12 219 THR B C 1
ATOM 3736 O O . THR B 1 219 ? 13.336 -4.367 -16.766 1 90.12 219 THR B O 1
ATOM 3739 N N . ALA B 1 220 ? 14.625 -2.766 -15.875 1 88.62 220 ALA B N 1
ATOM 3740 C CA . ALA B 1 220 ? 13.477 -1.971 -15.453 1 88.62 220 ALA B CA 1
ATOM 3741 C C . ALA B 1 220 ? 12.625 -1.561 -16.656 1 88.62 220 ALA B C 1
ATOM 3743 O O . ALA B 1 220 ? 11.398 -1.609 -16.594 1 88.62 220 ALA B O 1
ATOM 3744 N N . GLU B 1 221 ? 13.305 -1.18 -17.734 1 90.12 221 GLU B N 1
ATOM 3745 C CA . GLU B 1 221 ? 12.609 -0.783 -18.953 1 90.12 221 GLU B CA 1
ATOM 3746 C C . GLU B 1 221 ? 11.875 -1.964 -19.578 1 90.12 221 GLU B C 1
ATOM 3748 O O . GLU B 1 221 ? 10.742 -1.817 -20.047 1 90.12 221 GLU B O 1
ATOM 3753 N N . GLN B 1 222 ? 12.516 -3.055 -19.578 1 94 222 GLN B N 1
ATOM 3754 C CA . GLN B 1 222 ? 11.922 -4.258 -20.156 1 94 222 GLN B CA 1
ATOM 3755 C C . GLN B 1 222 ? 10.727 -4.727 -19.344 1 94 222 GLN B C 1
ATOM 3757 O O . GLN B 1 222 ? 9.711 -5.156 -19.891 1 94 222 GLN B O 1
ATOM 3762 N N . LEU B 1 223 ? 10.844 -4.695 -18.078 1 94.19 223 LEU B N 1
ATOM 3763 C CA . LEU B 1 223 ? 9.734 -5.074 -17.203 1 94.19 223 LEU B CA 1
ATOM 3764 C C . LEU B 1 223 ? 8.555 -4.121 -17.375 1 94.19 223 LEU B C 1
ATOM 3766 O O . LEU B 1 223 ? 7.398 -4.551 -17.359 1 94.19 223 LEU B O 1
ATOM 3770 N N . GLN B 1 224 ? 8.844 -2.834 -17.5 1 89.19 224 GLN B N 1
ATOM 3771 C CA . GLN B 1 224 ? 7.797 -1.854 -17.75 1 89.19 224 GLN B CA 1
ATOM 3772 C C . GLN B 1 224 ? 7.094 -2.131 -19.078 1 89.19 224 GLN B C 1
ATOM 3774 O O . GLN B 1 224 ? 5.867 -2.035 -19.156 1 89.19 224 GLN B O 1
ATOM 3779 N N . LEU B 1 225 ? 7.906 -2.412 -20.094 1 91.94 225 LEU B N 1
ATOM 3780 C CA . LEU B 1 225 ? 7.352 -2.75 -21.391 1 91.94 225 LEU B CA 1
ATOM 3781 C C . LEU B 1 225 ? 6.461 -3.984 -21.297 1 91.94 225 LEU B C 1
ATOM 3783 O O . LEU B 1 225 ? 5.367 -4.008 -21.875 1 91.94 225 LEU B O 1
ATOM 3787 N N . ALA B 1 226 ? 6.938 -5.004 -20.625 1 95.25 226 ALA B N 1
ATOM 3788 C CA . ALA B 1 226 ? 6.16 -6.223 -20.422 1 95.25 226 ALA B CA 1
ATOM 3789 C C . ALA B 1 226 ? 4.824 -5.922 -19.75 1 95.25 226 ALA B C 1
ATOM 3791 O O . ALA B 1 226 ? 3.785 -6.453 -20.141 1 95.25 226 ALA B O 1
ATOM 3792 N N . THR B 1 227 ? 4.84 -5.098 -18.719 1 91.69 227 THR B N 1
ATOM 3793 C CA . THR B 1 227 ? 3.639 -4.707 -17.984 1 91.69 227 THR B CA 1
ATOM 3794 C C . THR B 1 227 ? 2.658 -3.982 -18.906 1 91.69 227 THR B C 1
ATOM 3796 O O . THR B 1 227 ? 1.469 -4.305 -18.938 1 91.69 227 THR B O 1
ATOM 3799 N N . ASN B 1 228 ? 3.193 -3.09 -19.719 1 88.06 228 ASN B N 1
ATOM 3800 C CA . ASN B 1 228 ? 2.367 -2.305 -20.641 1 88.06 228 ASN B CA 1
ATOM 3801 C C . ASN B 1 228 ? 1.702 -3.184 -21.688 1 88.06 228 ASN B C 1
ATOM 3803 O O . ASN B 1 228 ? 0.571 -2.92 -22.109 1 88.06 228 ASN B O 1
ATOM 3807 N N . LYS B 1 229 ? 2.387 -4.176 -22.047 1 93.38 229 LYS B N 1
ATOM 3808 C CA . LYS B 1 229 ? 1.905 -5.047 -23.109 1 93.38 229 LYS B CA 1
ATOM 3809 C C . LYS B 1 229 ? 1.13 -6.234 -22.547 1 93.38 229 LYS B C 1
ATOM 3811 O O . LYS B 1 229 ? 0.658 -7.086 -23.297 1 93.38 229 LYS B O 1
ATOM 3816 N N . HIS B 1 230 ? 1.047 -6.32 -21.219 1 94.94 230 HIS B N 1
ATOM 3817 C CA . HIS B 1 230 ? 0.4 -7.441 -20.547 1 94.94 230 HIS B CA 1
ATOM 3818 C C . HIS B 1 230 ? 1.06 -8.766 -20.922 1 94.94 230 HIS B C 1
ATOM 3820 O O . HIS B 1 230 ? 0.374 -9.727 -21.266 1 94.94 230 HIS B O 1
ATOM 3826 N N . MET B 1 231 ? 2.443 -8.703 -20.906 1 95.62 231 MET B N 1
ATOM 3827 C CA . MET B 1 231 ? 3.252 -9.875 -21.234 1 95.62 231 MET B CA 1
ATOM 3828 C C . MET B 1 231 ? 4.207 -10.211 -20.094 1 95.62 231 MET B C 1
ATOM 3830 O O . MET B 1 231 ? 4.449 -9.383 -19.219 1 95.62 231 MET B O 1
ATOM 3834 N N . SER B 1 232 ? 4.676 -11.469 -20.047 1 96.81 232 SER B N 1
ATOM 3835 C CA . SER B 1 232 ? 5.746 -11.836 -19.125 1 96.81 232 SER B CA 1
ATOM 3836 C C . SER B 1 232 ? 7.102 -11.352 -19.625 1 96.81 232 SER B C 1
ATOM 3838 O O . SER B 1 232 ? 7.234 -10.977 -20.797 1 96.81 232 SER B O 1
ATOM 3840 N N . ILE B 1 233 ? 8.055 -11.352 -18.719 1 97.31 233 ILE B N 1
ATOM 3841 C CA . ILE B 1 233 ? 9.406 -10.93 -19.094 1 97.31 233 ILE B CA 1
ATOM 3842 C C . ILE B 1 233 ? 9.977 -11.883 -20.141 1 97.31 233 ILE B C 1
ATOM 3844 O O . ILE B 1 233 ? 10.805 -11.484 -20.953 1 97.31 233 ILE B O 1
ATOM 3848 N N . PHE B 1 234 ? 9.469 -13.102 -20.234 1 97.19 234 PHE B N 1
ATOM 3849 C CA . PHE B 1 234 ? 9.984 -14.141 -21.125 1 97.19 234 PHE B CA 1
ATOM 3850 C C . PHE B 1 234 ? 9.57 -13.867 -22.562 1 97.19 234 PHE B C 1
ATOM 3852 O O . PHE B 1 234 ? 10.203 -14.359 -23.5 1 97.19 234 PHE B O 1
ATOM 3859 N N . GLU B 1 235 ? 8.547 -13.133 -22.719 1 96.75 235 GLU B N 1
ATOM 3860 C CA . GLU B 1 235 ? 8.086 -12.766 -24.062 1 96.75 235 GLU B CA 1
ATOM 3861 C C . GLU B 1 235 ? 8.781 -11.508 -24.562 1 96.75 235 GLU B C 1
ATOM 3863 O O . GLU B 1 235 ? 9.016 -11.359 -25.766 1 96.75 235 GLU B O 1
ATOM 3868 N N . VAL B 1 236 ? 9.117 -10.617 -23.688 1 96.69 236 VAL B N 1
ATOM 3869 C CA . VAL B 1 236 ? 9.672 -9.312 -24.047 1 96.69 236 VAL B CA 1
ATOM 3870 C C . VAL B 1 236 ? 11.195 -9.398 -24.125 1 96.69 236 VAL B C 1
ATOM 3872 O O . VAL B 1 236 ? 11.812 -8.836 -25.031 1 96.69 236 VAL B O 1
ATOM 3875 N N . ALA B 1 237 ? 11.789 -10.055 -23.156 1 96.25 237 ALA B N 1
ATOM 3876 C CA . 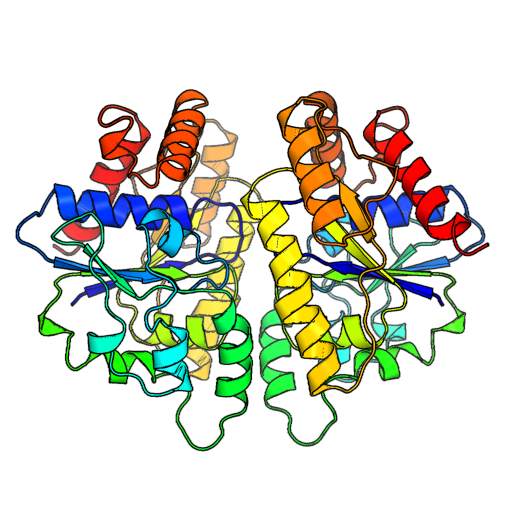ALA B 1 237 ? 13.242 -10.156 -23.031 1 96.25 237 ALA B CA 1
ATOM 3877 C C . ALA B 1 237 ? 13.656 -11.477 -22.391 1 96.25 237 ALA B C 1
ATOM 3879 O O . ALA B 1 237 ? 14.18 -11.484 -21.281 1 96.25 237 ALA B O 1
ATOM 3880 N N . PRO B 1 238 ? 13.547 -12.57 -23.156 1 95.12 238 PRO B N 1
ATOM 3881 C CA . PRO B 1 238 ? 13.773 -13.906 -22.594 1 95.12 238 PRO B CA 1
ATOM 3882 C C . PRO B 1 238 ? 15.211 -14.117 -22.125 1 95.12 238 PRO B C 1
ATOM 3884 O O . PRO B 1 238 ? 15.469 -14.992 -21.297 1 95.12 238 PRO B O 1
ATOM 3887 N N . ARG B 1 239 ? 16.203 -13.281 -22.594 1 93.69 239 ARG B N 1
ATOM 3888 C CA . ARG B 1 239 ? 17.609 -13.539 -22.297 1 93.69 239 ARG B CA 1
ATOM 3889 C C . ARG B 1 239 ? 18.141 -12.523 -21.281 1 93.69 239 ARG B C 1
ATOM 3891 O O . ARG B 1 239 ? 19.312 -12.547 -20.938 1 93.69 239 ARG B O 1
ATOM 3898 N N . CYS B 1 240 ? 17.219 -11.68 -20.781 1 94.19 240 CYS B N 1
ATOM 3899 C CA . CYS B 1 240 ? 17.703 -10.68 -19.844 1 94.19 240 CYS B CA 1
ATOM 3900 C C . CYS B 1 240 ? 18.047 -11.305 -18.5 1 94.19 240 CYS B C 1
ATOM 3902 O O . CYS B 1 240 ? 17.656 -12.438 -18.219 1 94.19 240 CYS B O 1
ATOM 3904 N N . ALA B 1 241 ? 18.797 -10.625 -17.719 1 92.94 241 ALA B N 1
ATOM 3905 C CA . ALA B 1 241 ? 19.281 -11.133 -16.438 1 92.94 241 ALA B CA 1
ATOM 3906 C C . ALA B 1 241 ? 18.109 -11.5 -15.516 1 92.94 241 ALA B C 1
ATOM 3908 O O . ALA B 1 241 ? 18.141 -12.523 -14.836 1 92.94 241 ALA B O 1
ATOM 3909 N N . PHE B 1 242 ? 17.047 -10.75 -15.469 1 96.31 242 PHE B N 1
ATOM 3910 C CA . PHE B 1 242 ? 15.891 -11 -14.625 1 96.31 242 PHE B CA 1
ATOM 3911 C C . PHE B 1 242 ? 15.234 -12.328 -14.984 1 96.31 242 PHE B C 1
ATOM 3913 O O . PHE B 1 242 ? 14.906 -13.125 -14.102 1 96.31 242 PHE B O 1
ATOM 3920 N N . ALA B 1 243 ? 15.078 -12.562 -16.266 1 96.5 243 ALA B N 1
ATOM 3921 C CA . ALA B 1 243 ? 14.469 -13.805 -16.734 1 96.5 243 ALA B CA 1
ATOM 3922 C C . ALA B 1 243 ? 15.289 -15.016 -16.297 1 96.5 243 ALA B C 1
ATOM 3924 O O . ALA B 1 243 ? 14.727 -16.016 -15.82 1 96.5 243 ALA B O 1
ATOM 3925 N N . ARG B 1 244 ? 16.562 -14.891 -16.438 1 95.62 244 ARG B N 1
ATOM 3926 C CA . ARG B 1 244 ? 17.453 -15.977 -16.031 1 95.62 244 ARG B CA 1
ATOM 3927 C C . ARG B 1 244 ? 17.375 -16.203 -14.523 1 95.62 244 ARG B C 1
ATOM 3929 O O . ARG B 1 244 ? 17.25 -17.344 -14.07 1 95.62 244 ARG B O 1
ATOM 3936 N N . CYS B 1 245 ? 17.406 -15.172 -13.766 1 96.56 245 CYS B N 1
ATOM 3937 C CA . CYS B 1 245 ? 17.453 -15.266 -12.312 1 96.56 245 CYS B CA 1
ATOM 3938 C C . CYS B 1 245 ? 16.141 -15.781 -11.75 1 96.56 245 CYS B C 1
ATOM 3940 O O . CYS B 1 245 ? 16.125 -16.516 -10.766 1 96.56 245 CYS B O 1
ATOM 3942 N N . ILE B 1 246 ? 15.039 -15.375 -12.328 1 97.19 246 ILE B N 1
ATOM 3943 C CA . ILE B 1 246 ? 13.75 -15.828 -11.828 1 97.19 246 ILE B CA 1
ATOM 3944 C C . ILE B 1 246 ? 13.594 -17.328 -12.086 1 97.19 246 ILE B C 1
ATOM 3946 O O . ILE B 1 246 ? 12.984 -18.047 -11.289 1 97.19 246 ILE B O 1
ATOM 3950 N N . ASN B 1 247 ? 14.117 -17.828 -13.227 1 96.5 247 ASN B N 1
ATOM 3951 C CA . ASN B 1 247 ? 14.141 -19.266 -13.484 1 96.5 247 ASN B CA 1
ATOM 3952 C C . ASN B 1 247 ? 14.984 -20 -12.445 1 96.5 247 ASN B C 1
ATOM 3954 O O . ASN B 1 247 ? 14.586 -21.062 -11.953 1 96.5 247 ASN B O 1
ATOM 3958 N N . ASN B 1 248 ? 16.125 -19.422 -12.133 1 96.25 248 ASN B N 1
ATOM 3959 C CA . ASN B 1 248 ? 16.969 -20.016 -11.102 1 96.25 248 ASN B CA 1
ATOM 3960 C C . ASN B 1 248 ? 16.25 -20.062 -9.758 1 96.25 248 ASN B C 1
ATOM 3962 O O . ASN B 1 248 ? 16.344 -21.062 -9.031 1 96.25 248 ASN B O 1
ATOM 3966 N N . PHE B 1 249 ? 15.562 -19.062 -9.453 1 97.56 249 PHE B N 1
ATOM 3967 C CA . PHE B 1 249 ? 14.828 -19 -8.195 1 97.56 249 PHE B CA 1
ATOM 3968 C C . PHE B 1 249 ? 13.719 -20.047 -8.18 1 97.56 249 PHE B C 1
ATOM 3970 O O . PHE B 1 249 ? 13.484 -20.703 -7.156 1 97.56 249 PHE B O 1
ATOM 3977 N N . LEU B 1 250 ? 13.047 -20.156 -9.344 1 96.5 250 LEU B N 1
ATOM 3978 C CA . LEU B 1 250 ? 12 -21.172 -9.453 1 96.5 250 LEU B CA 1
ATOM 3979 C C . LEU B 1 250 ? 12.547 -22.547 -9.109 1 96.5 250 LEU B C 1
ATOM 3981 O O . LEU B 1 250 ? 11.922 -23.297 -8.352 1 96.5 250 LEU B O 1
ATOM 3985 N N . ILE B 1 251 ? 13.695 -22.844 -9.625 1 94.19 251 ILE B N 1
ATOM 3986 C CA . ILE B 1 251 ? 14.328 -24.141 -9.383 1 94.19 251 ILE B CA 1
ATOM 3987 C C . ILE B 1 251 ? 14.68 -24.266 -7.902 1 94.19 251 ILE B C 1
ATOM 3989 O O . ILE B 1 251 ? 14.461 -25.312 -7.289 1 94.19 251 ILE B O 1
ATOM 3993 N N . GLU B 1 252 ? 15.195 -23.219 -7.367 1 95.06 252 GLU B N 1
ATOM 3994 C CA . GLU B 1 252 ? 15.531 -23.188 -5.949 1 95.06 252 GLU B CA 1
ATOM 3995 C C . GLU B 1 252 ? 14.297 -23.406 -5.082 1 95.06 252 GLU B C 1
ATOM 3997 O O . GLU B 1 252 ? 14.359 -24.078 -4.051 1 95.06 252 GLU B O 1
ATOM 4002 N N . LEU B 1 253 ? 13.25 -22.859 -5.457 1 93.19 253 LEU B N 1
ATOM 4003 C CA . LEU B 1 253 ? 12 -22.875 -4.703 1 93.19 253 LEU B CA 1
ATOM 4004 C C . LEU B 1 253 ? 11.367 -24.266 -4.75 1 93.19 253 LEU B C 1
ATOM 4006 O O . LEU B 1 253 ? 10.922 -24.781 -3.725 1 93.19 253 LEU B O 1
ATOM 4010 N N . ILE B 1 254 ? 11.336 -24.891 -5.938 1 87.75 254 ILE B N 1
ATOM 4011 C CA . ILE B 1 254 ? 10.633 -26.172 -6.105 1 87.75 254 ILE B CA 1
ATOM 4012 C C . ILE B 1 254 ? 11.578 -27.328 -5.797 1 87.75 254 ILE B C 1
ATOM 4014 O O . ILE B 1 254 ? 11.141 -28.422 -5.438 1 87.75 254 ILE B O 1
ATOM 4018 N N . GLY B 1 255 ? 12.953 -27.188 -6.203 1 76 255 GLY B N 1
ATOM 4019 C CA . GLY B 1 255 ? 13.938 -28.234 -6.008 1 76 255 GLY B CA 1
ATOM 4020 C C . GLY B 1 255 ? 14.32 -28.438 -4.551 1 76 255 GLY B C 1
ATOM 4021 O O . GLY B 1 255 ? 14.812 -29.5 -4.176 1 76 255 GLY B O 1
ATOM 4022 N N . GLY B 1 256 ? 14.359 -27.422 -3.711 1 60.78 256 GLY B N 1
ATOM 4023 C CA . GLY B 1 256 ? 14.766 -27.562 -2.322 1 60.78 256 GLY B CA 1
ATOM 4024 C C . GLY B 1 256 ? 13.906 -28.531 -1.539 1 60.78 256 GLY B C 1
ATOM 4025 O O . GLY B 1 256 ? 14.188 -28.812 -0.375 1 60.78 256 GLY B O 1
ATOM 4026 N N . ASP B 1 257 ? 12.734 -28.766 -1.85 1 48.12 257 ASP B N 1
ATOM 4027 C CA . ASP B 1 257 ? 11.914 -29.766 -1.169 1 48.12 257 ASP B CA 1
ATOM 4028 C C . ASP B 1 257 ? 12.453 -31.172 -1.412 1 48.12 257 ASP B C 1
ATOM 4030 O O . ASP B 1 257 ? 11.844 -32.156 -0.992 1 48.12 257 ASP B O 1
ATOM 4034 N N . LYS B 1 258 ? 13.656 -31.531 -1.867 1 37.06 258 LYS B N 1
ATOM 4035 C CA . LYS B 1 258 ? 14.219 -32.875 -1.864 1 37.06 258 LYS B CA 1
ATOM 4036 C C . LYS B 1 258 ? 14.852 -33.219 -0.512 1 37.06 258 LYS B C 1
ATOM 4038 O O . LYS B 1 258 ? 15.531 -32.375 0.083 1 37.06 258 LYS B O 1
#

InterPro domains:
  IPR025669 AAA domain [PF13614] (1-171)
  IPR027417 P-loop containing nucleoside triphosphate hydrolase [G3DSA:3.40.50.300] (1-254)
  IPR027417 P-loop containing nucleoside triphosphate hydrolase [SSF52540] (1-255)
  IPR050678 DNA Partitioning ATPase [PTHR13696] (1-241)

Nearest PDB structures (foldseek):
  6non-assembly2_B  TM=8.659E-01  e=5.453E-19  Cyanothece
  6nop-assembly1_A  TM=8.502E-01  e=8.182E-18  Cyanothece
  6ybb-assembly1_B  TM=7.914E-01  e=1.071E-13  Escherichia coli
  6yb5-assembly1_A  TM=7.937E-01  e=5.644E-13  Escherichia coli
  2oze-assembly1_A-2  TM=7.424E-01  e=1.549E-13  Streptococcus pyogenes

Organism: NCBI:txid82374

Secondary structure (DSSP, 8-state):
-EEEEEE-SSSSSSHHHHHHHHHHHHHHH-TTS-EEEEE--TT-HHHHHTT--TTS--HHHHHHH---HHHHEEE-SSTTEEEE---THHHHHHHHHHH--SS-SSSHHHHHHGGGGGG-SEEEEE--SS--HHHHHHHHT-SEEEEEE-SSHHHHHHHHHIIIIIIIHHHHHHT----EEEEEEEEE--SHHHHHHHHHHHHTT--EEEEEEE--HHHHHHHHHHHHTT--HHHH-TTSHHHHHHHHHHHHHHHTT-/-EEEEEE-SSSSSSHHHHHHHHHHHHHHH-TTS-EEEEE--TT-HHHHHTT--TTS--HHHHHHH---HHHHEEE-SSTTEEEE---THHHHHHHHHHH--SS-SSSHHHHHHGGGGGG-SEEEEE--SS--HHHHHHHHT-SEEEEEE-SSHHHHHHHHHIIIIIIIHHHHHHT----EEEEEEEEE--SHHHHHHHHHHHHTT--EEEEEEE--HHHHHHHHHHHHTT--HHHH-TTSHHHHHHHHHHHHHHHTT-

Solvent-accessible surface area (backbone atoms only — not comparable to full-atom values): 26862 Å² total; per-residue (Å²): 88,51,25,38,30,44,41,39,43,47,74,91,42,47,58,60,62,49,49,55,40,46,53,48,44,47,34,68,77,37,67,89,45,28,34,38,36,34,29,61,25,41,82,18,62,59,19,52,38,44,64,55,65,84,87,50,52,25,46,41,35,40,68,69,69,65,40,52,42,79,69,21,48,36,80,36,95,45,92,35,37,33,33,30,29,29,39,61,62,37,54,58,37,39,53,53,47,67,66,43,79,86,55,79,63,50,50,48,55,50,64,40,40,57,87,53,36,86,73,24,56,33,30,44,34,39,48,43,53,64,83,49,51,64,46,44,19,52,57,66,55,45,73,35,33,36,34,52,24,34,78,42,74,68,36,49,50,18,51,54,44,33,47,55,65,44,35,47,42,47,20,67,75,67,68,49,84,66,58,73,69,28,33,38,42,27,64,38,61,96,47,72,65,40,52,51,47,53,52,50,41,45,73,73,67,48,47,67,53,90,42,54,31,60,54,44,73,69,53,54,52,47,46,50,50,12,54,74,67,40,45,46,45,63,77,69,41,56,82,38,70,50,44,52,29,48,48,51,34,49,46,53,65,66,56,62,78,112,89,50,24,37,32,44,42,38,44,48,75,90,42,47,58,57,61,50,50,55,41,45,53,49,43,47,36,68,77,36,68,89,43,28,33,38,34,36,30,60,25,42,82,18,62,58,19,51,38,44,64,57,64,84,87,50,52,26,45,42,35,39,67,70,69,66,41,53,41,78,68,20,48,38,80,35,93,44,92,36,37,32,33,30,28,29,38,62,62,37,54,59,37,40,55,53,47,67,66,44,80,88,53,80,62,51,51,49,52,50,63,41,39,57,87,52,36,85,73,26,54,34,31,44,32,38,48,42,55,64,83,48,52,65,47,43,18,52,56,65,56,45,73,34,33,35,34,51,25,35,80,44,74,66,35,49,49,18,49,53,44,33,48,56,65,45,36,48,43,47,20,69,75,68,69,49,84,68,57,74,68,28,34,39,42,27,65,38,61,96,47,70,67,39,51,51,47,52,52,51,40,44,73,73,67,47,48,68,53,90,42,53,29,59,56,44,76,67,54,54,50,46,48,50,49,11,53,75,67,41,44,46,46,62,76,70,41,55,83,38,70,50,43,52,29,49,47,51,34,50,47,54,67,66,58,63,80,111

Foldseek 3Di:
DAEEEEAWQDPDLCLLLLLLLLQVLCCVVCVVFAEEEEELDQCFLNVVLQVHDPVFAAPLCQQQVVDAPVRQWADGPRRRYIYRTHHNVSVVSLVRLVPDPPDDQQQSVVVRCVVVVVVGDYYYYRHDSDDTSSVSNSQVSHPEYEYEAELDPVRLVGVVCCCVVPQVVSCVVVVDHDDHPAYEYEQDDDDPSSVVSVVVCVVVVGHHFPFHQHRDPVLVVLSVVSSVVSHHSCVRPVPDSRNVRSSVVSCVVVVVVD/DAEEEEAWQDPDLCLLLLLLLLQVLCCVVCVVFAEEEEELDQCFLNVVLQVHDPVFAAPLCQQQVVDAPVRQWADGPRRRYIYRTHHNVSVVSLVRLVPDPPDDQQASVVVRCVVVVVVGDYYYYRHDSDDTSSVSNSQVSHPEYEYEAELDPVRLVRVVCCCVVPQVVSCVVVVDHDDHPAYEYEQDDDDPSSVVSVVVCVVVVGHHFPFHQHRDPVLVVLSVVSSVVSHHSCVRPVPDSRNVRSSVVSCVVVVVVD

Radius of gyration: 22.65 Å; Cα contacts (8 Å, |Δi|>4): 993; chains: 2; bounding box: 54×66×50 Å

pLDDT: mean 92.72, std 7.53, range [36.97, 98.88]

Sequence (516 aa):
MRTIVIGNWKGGVGKTTVATNLACAFANNFPELHVLFIDCDKQGNSSARFCADFSKPNLTNILVDGVAADEAIQQTQYCNIDLIAADPSLMAANFSILKEEERRQDNILELALEPVKDKYDLCFIDTPPDFNISVLNCLNICDDLIGITTLTSDSVEGLRQLRQNVIEMYNDVLGRDLQLRGVLVNMYRPNEESSNYIDELKKDGFIVFDSYLYSARTTAEQLQLATNKHMSIFEVAPRCAFARCINNFLIELIGGDKMRTIVIGNWKGGVGKTTVATNLACAFANNFPELHVLFIDCDKQGNSSARFCADFSKPNLTNILVDGVAADEAIQQTQYCNIDLIAADPSLMAANFSILKEEERRQDNILELALEPVKDKYDLCFIDTPPDFNISVLNCLNICDDLIGITTLTSDSVEGLRQLRQNVIEMYNDVLGRDLQLRGVLVNMYRPNEESSNYIDELKKDGFIVFDSYLYSARTTAEQLQLATNKHMSIFEVAPRCAFARCINNFLIELIGGDK